Protein 6WVF (pdb70)

Secondary structure (DSSP, 8-state):
--GGGGSS-EEEEEEEEEEETTEEEEEEEEEEEETTTTEEEEEEEESSSS-SS-THHHHTT--GGG-B--GGGGGG-HHHHHTTT-EEEEEEEEETTS-EEEEEEEEEEETTEEEEEEEEEEES--TTSTTTTT-B-S--S----SHHHHHHHHHHHHHHHHHHHHHHTS--PPPHHHHHHHHHHHHHHHHHHHHHHS----HHHHHHHHHHHHHHHHHHHHHHHHHHHSPP-SSS--------SS--HHHHSTTTS---S-SSS---EETTEEHHHHHHHHHHHHHHHHHHHHHHHHHHSEEEEEEEEETTTTEEEEEEEEEEEBGGG-EEEEEEEEEEEESSSS------SEEEEEEEEEE--TT--SSEEEEEEEEEEEE---

Organism: Aequorea victoria (NCBI:txid6100)

Solvent-accessible surface area: 20155 Å² total

Foldseek 3Di:
DQVVLQADKFKAWEWEWEAAPNDTWIKIKTWMAHLCQQKTWIKIFIPVFDDQWAPVVCPVVRAQLSFNEDPLFPLARLQRQLPQQWKKKWKWKDKPPAKIKTKIWTFHDDPGYTYIYMYIYIDRGDCPDCTSVVQFDNWFFALQDLVVLVVQLVVLVVVLVVVLCCCVPVVQHDAALGLVLSVLSVLLNVLSVQCNPCVVPPNVVSLVSLLVSLVVQLVSLVVLCCLQPDDHPVPPDGDAYDDDPVCPVCVVPVSRRPNPDHGNDQDDDPPNGGPSVVSSVVSVVSNVVSVVVVVVVVQSRKWKWKKAFDVVQLWIKTWTWGWTHGHPRDTMIITMIMTMHRRDDRHGRGHHTWIKTKGKGWDDDPPDPGDMIIIMMRIYIGDDSD

InterPro domains:
  IPR000786 Green fluorescent protein, GFP [PR01229] (3-27)
  IPR000786 Green fluorescent protein, GFP [PR01229] (28-48)
  IPR000786 Green fluorescent protein, GFP [PR01229] (49-69)
  IPR000786 Green fluorescent protein, GFP [PR01229] (70-85)
  IPR000786 Green fluorescent protein, GFP [PR01229] (86-108)
  IPR000786 Green fluorescent protein, GFP [PR01229] (109-129)
  IPR000786 Green fluorescent protein, GFP [PR01229] (130-149)
  IPR000786 Green fluorescent protein, GFP [PR01229] (150-171)
  IPR000786 Green fluorescent protein, GFP [PR01229] (173-192)
  IPR000786 Green fluorescent protein, GFP [PR01229] (193-211)
  IPR000786 Green fluorescent protein, GFP [PR01229] (214-237)
  IPR009017 Green fluorescent protein [G3DSA:2.40.155.10] (1-145)
  IPR009017 Green fluorescent protein [G3DSA:2.40.155.10] (146-238)
  IPR009017 Green fluorescent protein [SSF54511] (2-228)
  IPR011584 Green fluorescent protein-related [PF01353] (14-227)

Structure (mmCIF, N/CA/C/O backbone):
data_6WVF
#
_entry.id   6WVF
#
_cell.length_a   53.381
_cell.length_b   53.381
_cell.length_c   280.740
_cell.angle_alpha   90.000
_cell.angle_beta   90.000
_cell.angle_gamma   120.000
#
_symmetry.space_group_name_H-M   'P 32 2 1'
#
loop_
_entity.id
_entity.type
_entity.pdbx_description
1 polymer 'Green fluorescent protein,Disulfide bond formation protein B,Green fluorescent protein'
2 non-polymer UBIQUINONE-1
3 water water
#
loop_
_atom_site.group_PDB
_atom_site.id
_atom_site.type_symbol
_atom_site.label_atom_id
_atom_site.label_alt_id
_atom_site.label_comp_id
_atom_site.label_asym_id
_atom_site.label_entity_id
_atom_site.label_seq_id
_atom_site.pdbx_PDB_ins_code
_atom_site.Cartn_x
_atom_site.Cartn_y
_atom_site.Cartn_z
_atom_site.occupancy
_atom_site.B_iso_or_equiv
_atom_site.auth_seq_id
_atom_site.auth_comp_id
_atom_site.auth_asym_id
_atom_site.auth_atom_id
_atom_site.pdbx_PDB_model_num
ATOM 1 N N . LYS A 1 3 ? -53.209 0.772 -37.978 1.00 143.35 3 LYS A N 1
ATOM 2 C CA . LYS A 1 3 ? -52.778 -0.493 -37.394 1.00 145.68 3 LYS A CA 1
ATOM 3 C C . LYS A 1 3 ? -51.264 -0.655 -37.485 1.00 130.93 3 LYS A C 1
ATOM 4 O O . LYS A 1 3 ? -50.754 -1.770 -37.591 1.00 124.66 3 LYS A O 1
ATOM 10 N N . GLY A 1 4 ? -50.548 0.469 -37.439 1.00 122.73 4 GLY A N 1
ATOM 11 C CA . GLY A 1 4 ? -49.101 0.444 -37.520 1.00 113.93 4 GLY A CA 1
ATOM 12 C C . GLY A 1 4 ? -48.384 0.171 -36.217 1.00 110.86 4 GLY A C 1
ATOM 13 O O . GLY A 1 4 ? -47.170 -0.056 -36.234 1.00 112.06 4 GLY A O 1
ATOM 14 N N . GLU A 1 5 ? -49.101 0.186 -35.090 1.00 110.70 5 GLU A N 1
ATOM 15 C CA . GLU A 1 5 ? -48.458 -0.058 -33.802 1.00 121.53 5 GLU A CA 1
ATOM 16 C C . GLU A 1 5 ? -47.968 -1.494 -33.676 1.00 121.11 5 GLU A C 1
ATOM 17 O O . GLU A 1 5 ? -46.979 -1.750 -32.979 1.00 113.20 5 GLU A O 1
ATOM 23 N N . GLU A 1 6 ? -48.639 -2.441 -34.336 1.00 120.23 6 GLU A N 1
ATOM 24 C CA . GLU A 1 6 ? -48.219 -3.835 -34.271 1.00 132.86 6 GLU A CA 1
ATOM 25 C C . GLU A 1 6 ? -46.878 -4.063 -34.957 1.00 131.60 6 GLU A C 1
ATOM 26 O O . GLU A 1 6 ? -46.208 -5.060 -34.667 1.00 135.97 6 GLU A O 1
ATOM 32 N N . LEU A 1 7 ? -46.469 -3.161 -35.853 1.00 129.92 7 LEU A N 1
ATOM 33 C CA . LEU A 1 7 ? -45.174 -3.304 -36.511 1.00 126.42 7 LEU A CA 1
ATOM 34 C C . LEU A 1 7 ? -44.020 -3.002 -35.563 1.00 122.06 7 LEU A C 1
ATOM 35 O O . LEU A 1 7 ? -42.914 -3.520 -35.753 1.00 133.81 7 LEU A O 1
ATOM 40 N N . PHE A 1 8 ? -44.252 -2.177 -34.545 1.00 114.73 8 PHE A N 1
ATOM 41 C CA . PHE A 1 8 ? -43.201 -1.756 -33.630 1.00 107.22 8 PHE A CA 1
ATOM 42 C C . PHE A 1 8 ? -43.1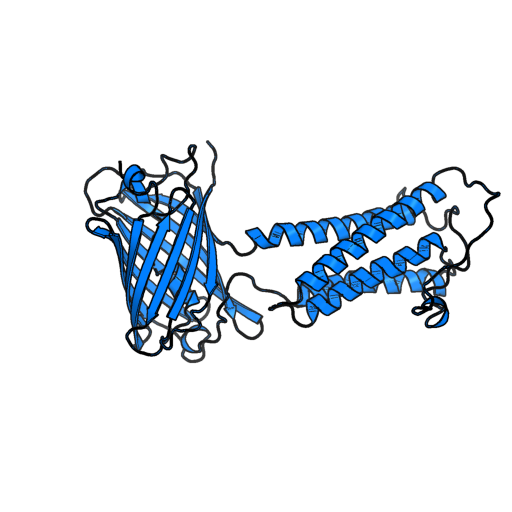23 -2.614 -32.374 1.00 110.34 8 PHE A C 1
ATOM 43 O O . PHE A 1 8 ? -42.336 -2.302 -31.474 1.00 110.40 8 PHE A O 1
ATOM 51 N N . THR A 1 9 ? -43.914 -3.680 -32.291 1.00 119.23 9 THR A N 1
ATOM 52 C CA . THR A 1 9 ? -43.797 -4.615 -31.180 1.00 117.84 9 THR A CA 1
ATOM 53 C C . THR A 1 9 ? -42.538 -5.454 -31.358 1.00 124.57 9 THR A C 1
ATOM 54 O O . THR A 1 9 ? -42.411 -6.197 -32.337 1.00 119.72 9 THR A O 1
ATOM 58 N N . GLY A 1 10 ? -41.609 -5.335 -30.416 1.00 124.74 10 GLY A N 1
ATOM 59 C CA . GLY A 1 10 ? -40.328 -5.999 -30.544 1.00 130.29 10 GLY A CA 1
ATOM 60 C C . GLY A 1 10 ? -39.249 -5.050 -31.017 1.00 124.72 10 GLY A C 1
ATOM 61 O O . GLY A 1 10 ? -39.259 -3.868 -30.662 1.00 125.58 10 GLY A O 1
ATOM 62 N N . VAL A 1 11 ? -38.318 -5.547 -31.827 1.00 124.14 11 VAL A N 1
ATOM 63 C CA . VAL A 1 11 ? -37.192 -4.760 -32.316 1.00 116.19 11 VAL A CA 1
ATOM 64 C C . VAL A 1 11 ? -37.205 -4.792 -33.838 1.00 127.09 11 VAL A C 1
ATOM 65 O O . VAL A 1 11 ? -37.342 -5.864 -34.439 1.00 137.32 11 VAL A O 1
ATOM 69 N N . VAL A 1 12 ? -37.062 -3.622 -34.455 1.00 124.15 12 VAL A N 1
ATOM 70 C CA . VAL A 1 12 ? -37.036 -3.509 -35.913 1.00 116.22 12 VAL A CA 1
ATOM 71 C C . VAL A 1 12 ? -35.792 -2.734 -36.336 1.00 107.87 12 VAL A C 1
ATOM 72 O O . VAL A 1 12 ? -35.351 -1.827 -35.614 1.00 98.35 12 VAL A O 1
ATOM 76 N N . PRO A 1 13 ? -35.190 -3.058 -37.478 1.00 108.01 13 PRO A N 1
ATOM 77 C CA . PRO A 1 13 ? -33.973 -2.355 -37.900 1.00 107.37 13 PRO A CA 1
ATOM 78 C C . PRO A 1 13 ? -34.264 -0.927 -38.336 1.00 99.46 13 PRO A C 1
ATOM 79 O O . PRO A 1 13 ? -35.391 -0.561 -38.679 1.00 98.45 13 PRO A O 1
ATOM 83 N N . ILE A 1 14 ? -33.209 -0.113 -38.321 1.00 104.16 14 ILE A N 1
ATOM 84 C CA . ILE A 1 14 ? -33.286 1.299 -38.674 1.00 96.26 14 ILE A CA 1
ATOM 85 C C . ILE A 1 14 ? -32.169 1.620 -39.657 1.00 95.50 14 ILE A C 1
ATOM 86 O O . ILE A 1 14 ? -31.054 1.099 -39.537 1.00 87.82 14 ILE A O 1
ATOM 91 N N . LEU A 1 15 ? -32.471 2.476 -40.632 1.00 88.08 15 LEU A N 1
ATOM 92 C CA . LEU A 1 15 ? -31.488 2.968 -41.590 1.00 86.95 15 LEU A CA 1
ATOM 93 C C . LEU A 1 15 ? -31.720 4.456 -41.795 1.00 80.98 15 LEU A C 1
ATOM 94 O O . LEU A 1 15 ? -32.837 4.871 -42.119 1.00 84.82 15 LEU A O 1
ATOM 99 N N . VAL A 1 16 ? -30.674 5.257 -41.602 1.00 75.60 16 VAL A N 1
ATOM 100 C CA . VAL A 1 16 ? -30.772 6.711 -41.689 1.00 82.25 16 VAL A CA 1
ATOM 101 C C . VAL A 1 16 ? -29.706 7.216 -42.650 1.00 88.53 16 VAL A C 1
ATOM 102 O O . VAL A 1 16 ? -28.514 6.948 -42.457 1.00 88.67 16 VAL A O 1
ATOM 106 N N . GLU A 1 17 ? -30.133 7.947 -43.677 1.00 94.57 17 GLU A N 1
ATOM 107 C CA . GLU A 1 17 ? -29.235 8.611 -44.611 1.00 97.25 17 GLU A CA 1
ATOM 108 C C . GLU A 1 17 ? -29.524 10.105 -44.597 1.00 86.28 17 GLU A C 1
ATOM 109 O O . GLU A 1 17 ? -30.687 10.521 -44.563 1.00 84.23 17 GLU A O 1
ATOM 115 N N . LEU A 1 18 ? -28.465 10.911 -44.623 1.00 81.82 18 LEU A N 1
ATOM 116 C CA . LEU A 1 18 ? -28.596 12.360 -44.520 1.00 70.98 18 LEU A CA 1
ATOM 117 C C . LEU A 1 18 ? -27.627 13.026 -45.483 1.00 71.04 18 LEU A C 1
ATOM 118 O O . LEU A 1 18 ? -26.419 12.777 -45.420 1.00 71.98 18 LEU A O 1
ATOM 123 N N . ASP A 1 19 ? -28.156 13.869 -46.366 1.00 64.73 19 ASP A N 1
ATOM 124 C CA . ASP A 1 19 ? -27.356 14.725 -47.233 1.00 85.67 19 ASP A CA 1
ATOM 125 C C . ASP A 1 19 ? -27.537 16.164 -46.772 1.00 73.23 19 ASP A C 1
ATOM 126 O O . ASP A 1 19 ? -28.667 16.661 -46.710 1.00 74.64 19 ASP A O 1
ATOM 131 N N . GLY A 1 20 ? -26.428 16.830 -46.445 1.00 77.17 20 GLY A N 1
ATOM 132 C CA . GLY A 1 20 ? -26.487 18.155 -45.875 1.00 74.37 20 GLY A CA 1
ATOM 133 C C . GLY A 1 20 ? -25.553 19.118 -46.582 1.00 84.20 20 GLY A C 1
ATOM 134 O O . GLY A 1 20 ? -24.559 18.727 -47.194 1.00 88.21 20 GLY A O 1
ATOM 135 N N . ASP A 1 21 ? -25.901 20.400 -46.484 1.00 78.80 21 ASP A N 1
ATOM 136 C CA . ASP A 1 21 ? -25.096 21.474 -47.060 1.00 92.92 21 ASP A CA 1
ATOM 137 C C . ASP A 1 21 ? -25.196 22.677 -46.133 1.00 92.10 21 ASP A C 1
ATOM 138 O O . ASP A 1 21 ? -26.257 23.300 -46.037 1.00 98.50 21 ASP A O 1
ATOM 143 N N . VAL A 1 22 ? -24.098 23.002 -45.455 1.00 91.71 22 VAL A N 1
ATOM 144 C CA . VAL A 1 22 ? -24.052 24.099 -44.494 1.00 88.57 22 VAL A CA 1
ATOM 145 C C . VAL A 1 22 ? -23.045 25.120 -45.003 1.00 92.02 22 VAL A C 1
ATOM 146 O O . VAL A 1 22 ? -21.829 24.903 -44.906 1.00 95.80 22 VAL A O 1
ATOM 150 N N . ASN A 1 23 ? -23.550 26.238 -45.529 1.00 90.59 23 ASN A N 1
ATOM 151 C CA . ASN A 1 23 ? -22.712 27.318 -46.052 1.00 104.85 23 ASN A CA 1
ATOM 152 C C . ASN A 1 23 ? -21.743 26.798 -47.111 1.00 111.41 23 ASN A C 1
ATOM 153 O O . ASN A 1 23 ? -20.570 27.176 -47.155 1.00 120.98 23 ASN A O 1
ATOM 158 N N . GLY A 1 24 ? -22.243 25.913 -47.974 1.00 106.60 24 GLY A N 1
ATOM 159 C CA . GLY A 1 24 ? -21.459 25.316 -49.027 1.00 108.97 24 GLY A CA 1
ATOM 160 C C . GLY A 1 24 ? -20.739 24.042 -48.632 1.00 102.45 24 GLY A C 1
ATOM 161 O O . GLY A 1 24 ? -20.418 23.226 -49.502 1.00 111.51 24 GLY A O 1
ATOM 162 N N . HIS A 1 25 ? -20.475 23.856 -47.343 1.00 95.40 25 HIS A N 1
ATOM 163 C CA . HIS A 1 25 ? -19.806 22.651 -46.865 1.00 97.26 25 HIS A CA 1
ATOM 164 C C . HIS A 1 25 ? -20.789 21.486 -46.903 1.00 92.26 25 HIS A C 1
ATOM 165 O O . HIS A 1 25 ? -21.744 21.442 -46.121 1.00 87.90 25 HIS A O 1
ATOM 172 N N . LYS A 1 26 ? -20.560 20.544 -47.811 1.00 95.50 26 LYS A N 1
ATOM 173 C CA . LYS A 1 26 ? -21.439 19.400 -47.992 1.00 92.38 26 LYS A CA 1
ATOM 174 C C . LYS A 1 26 ? -20.919 18.202 -47.209 1.00 94.53 26 LYS A C 1
ATOM 175 O O . LYS A 1 26 ? -19.716 18.064 -46.973 1.00 98.72 26 LYS A O 1
ATOM 181 N N . PHE A 1 27 ? -21.843 17.335 -46.805 1.00 87.95 27 PHE A N 1
ATOM 182 C CA . PHE A 1 27 ? -21.492 16.141 -46.050 1.00 86.78 27 PHE A CA 1
ATOM 183 C C . PHE A 1 27 ? -22.599 15.112 -46.221 1.00 82.69 27 PHE A C 1
ATOM 184 O O . PHE A 1 27 ? -23.697 15.419 -46.692 1.00 71.85 27 PHE A O 1
ATOM 192 N N . SER A 1 28 ? -22.291 13.878 -45.830 1.00 85.88 28 SER A N 1
ATOM 193 C CA . SER A 1 28 ? -23.244 12.780 -45.877 1.00 84.53 28 SER A CA 1
ATOM 194 C C . SER A 1 28 ? -23.036 11.891 -44.662 1.00 82.09 28 SER A C 1
ATOM 195 O O . SER A 1 28 ? -21.898 11.586 -44.294 1.00 82.73 28 SER A O 1
ATOM 198 N N . VAL A 1 29 ? -24.140 11.481 -44.041 1.00 85.54 29 VAL A N 1
ATOM 199 C CA . VAL A 1 29 ? -24.114 10.640 -42.851 1.00 79.09 29 VAL A CA 1
ATOM 200 C C . VAL A 1 29 ? -24.982 9.416 -43.106 1.00 79.77 29 VAL A C 1
ATOM 201 O O . VAL A 1 29 ? -26.097 9.536 -43.627 1.00 76.61 29 VAL A O 1
ATOM 205 N N . ARG A 1 30 ? -24.471 8.243 -42.739 1.00 84.23 30 ARG A N 1
ATOM 206 C CA . ARG A 1 30 ? -25.166 6.974 -42.914 1.00 92.77 30 ARG A CA 1
ATOM 207 C C . ARG A 1 30 ? -25.324 6.322 -41.549 1.00 91.65 30 ARG A C 1
ATOM 208 O O . ARG A 1 30 ? -24.330 6.082 -40.855 1.00 94.62 30 ARG A O 1
ATOM 216 N N . GLY A 1 31 ? -26.566 6.042 -41.163 1.00 90.28 31 GLY A N 1
ATOM 217 C CA . GLY A 1 31 ? -26.873 5.498 -39.852 1.00 97.43 31 GLY A CA 1
ATOM 218 C C . GLY A 1 31 ? -27.413 4.084 -39.939 1.00 94.67 31 GLY A C 1
ATOM 219 O O . GLY A 1 31 ? -28.117 3.732 -40.887 1.00 101.28 31 GLY A O 1
ATOM 220 N N . GLU A 1 32 ? -27.077 3.273 -38.939 1.00 89.61 32 GLU A N 1
ATOM 221 C CA . GLU A 1 32 ? -27.524 1.889 -38.887 1.00 93.85 32 GLU A CA 1
ATOM 222 C C . GLU A 1 32 ? -27.716 1.482 -37.434 1.00 93.69 32 GLU A C 1
ATOM 223 O O . GLU A 1 32 ? -26.922 1.857 -36.568 1.00 93.97 32 GLU A O 1
ATOM 229 N N . GLY A 1 33 ? -28.770 0.715 -37.178 1.00 97.77 33 GLY A N 1
ATOM 230 C CA . GLY A 1 33 ? -29.049 0.257 -35.834 1.00 84.23 33 GLY A CA 1
ATOM 231 C C . GLY A 1 33 ? -30.441 -0.336 -35.748 1.00 95.00 33 GLY A C 1
ATOM 232 O O . GLY A 1 33 ? -31.077 -0.624 -36.764 1.00 106.07 33 GLY A O 1
ATOM 233 N N . GLU A 1 34 ? -30.902 -0.506 -34.511 1.00 86.11 34 GLU A N 1
ATOM 234 C CA . GLU A 1 34 ? -32.200 -1.101 -34.233 1.00 100.98 34 GLU A CA 1
ATOM 235 C C . GLU A 1 34 ? -32.973 -0.232 -33.250 1.00 101.51 34 GLU A C 1
ATOM 236 O O . GLU A 1 34 ? -32.396 0.552 -32.493 1.00 110.97 34 GLU A O 1
ATOM 242 N N . GLY A 1 35 ? -34.291 -0.390 -33.265 1.00 101.77 35 GLY A N 1
ATOM 243 C CA . GLY A 1 35 ? -35.157 0.371 -32.387 1.00 101.01 35 GLY A CA 1
ATOM 244 C C . GLY A 1 35 ? -36.197 -0.512 -31.730 1.00 105.54 35 GLY A C 1
ATOM 245 O O . GLY A 1 35 ? -36.601 -1.543 -32.268 1.00 109.80 35 GLY A O 1
ATOM 246 N N . ASP A 1 36 ? -36.632 -0.084 -30.545 1.00 112.92 36 ASP A N 1
ATOM 247 C CA . ASP A 1 36 ? -37.617 -0.822 -29.752 1.00 114.06 36 ASP A CA 1
ATOM 248 C C . ASP A 1 36 ? -38.617 0.187 -29.195 1.00 102.92 36 ASP A C 1
ATOM 249 O O . ASP A 1 36 ? -38.336 0.864 -28.202 1.00 97.62 36 ASP A O 1
ATOM 254 N N . ALA A 1 37 ? -39.786 0.276 -29.830 1.00 100.26 37 ALA A N 1
ATOM 255 C CA . ALA A 1 37 ? -40.793 1.237 -29.396 1.00 101.59 37 ALA A CA 1
ATOM 256 C C . ALA A 1 37 ? -41.516 0.782 -28.135 1.00 109.99 37 ALA A C 1
ATOM 257 O O . ALA A 1 37 ? -42.007 1.622 -27.372 1.00 116.85 37 ALA A O 1
ATOM 259 N N . THR A 1 38 ? -41.592 -0.531 -27.901 1.00 107.43 38 THR A N 1
ATOM 260 C CA . THR A 1 38 ? -42.224 -1.031 -26.685 1.00 116.39 38 THR A CA 1
ATOM 261 C C . THR A 1 38 ? -41.441 -0.627 -25.442 1.00 122.09 38 THR A C 1
ATOM 262 O O . THR A 1 38 ? -42.039 -0.350 -24.395 1.00 121.66 38 THR A O 1
ATOM 266 N N . ASN A 1 39 ? -40.113 -0.578 -25.534 1.00 117.04 39 ASN A N 1
ATOM 267 C CA . ASN A 1 39 ? -39.279 -0.147 -24.422 1.00 117.74 39 ASN A CA 1
ATOM 268 C C . ASN A 1 39 ? -38.824 1.301 -24.544 1.00 109.97 39 ASN A C 1
ATOM 269 O O . ASN A 1 39 ? -38.233 1.829 -23.597 1.00 109.98 39 ASN A O 1
ATOM 274 N N . GLY A 1 40 ? -39.079 1.948 -25.679 1.00 107.19 40 GLY A N 1
ATOM 275 C CA . GLY A 1 40 ? -38.729 3.344 -25.846 1.00 104.29 40 GLY A CA 1
ATOM 276 C C . GLY A 1 40 ? -37.263 3.624 -26.075 1.00 106.51 40 GLY A C 1
ATOM 277 O O . GLY A 1 40 ? -36.806 4.735 -25.786 1.00 104.21 40 GLY A O 1
ATOM 278 N N . LYS A 1 41 ? -36.507 2.657 -26.589 1.00 114.22 41 LYS A N 1
ATOM 279 C CA . LYS A 1 41 ? -35.084 2.825 -26.831 1.00 104.71 41 LYS A CA 1
ATOM 280 C C . LYS A 1 41 ? -34.756 2.542 -28.290 1.00 98.25 41 LYS A C 1
ATOM 281 O O . LYS A 1 41 ? -35.538 1.927 -29.020 1.00 95.45 41 LYS A O 1
ATOM 287 N N . LEU A 1 42 ? -33.575 3.001 -28.703 1.00 101.75 42 LEU A N 1
ATOM 288 C CA . LEU A 1 42 ? -33.064 2.731 -30.042 1.00 101.89 42 LEU A CA 1
ATOM 289 C C . LEU A 1 42 ? -31.568 3.007 -30.059 1.00 98.21 42 LEU A C 1
ATOM 290 O O . LEU A 1 42 ? -31.125 4.062 -29.596 1.00 87.32 42 LEU A O 1
ATOM 295 N N . THR A 1 43 ? -30.799 2.056 -30.583 1.00 99.84 43 THR A N 1
ATOM 296 C CA . THR A 1 43 ? -29.355 2.183 -30.719 1.00 104.99 43 THR A CA 1
ATOM 297 C C . THR A 1 43 ? -29.000 2.389 -32.185 1.00 108.79 43 THR A C 1
ATOM 298 O O . THR A 1 43 ? -29.535 1.705 -33.064 1.00 121.84 43 THR A O 1
ATOM 302 N N . LEU A 1 44 ? -28.100 3.335 -32.446 1.00 103.50 44 LEU A N 1
ATOM 303 C CA . LEU A 1 44 ? -27.704 3.659 -33.807 1.00 90.66 44 LEU A CA 1
ATOM 304 C C . LEU A 1 44 ? -26.230 4.034 -33.827 1.00 82.77 44 LEU A C 1
ATOM 305 O O . LEU A 1 44 ? -25.690 4.544 -32.842 1.00 74.14 44 LEU A O 1
ATOM 310 N N . LYS A 1 45 ? -25.585 3.776 -34.963 1.00 86.10 45 LYS A N 1
ATOM 311 C CA . LYS A 1 45 ? -24.188 4.147 -35.185 1.00 84.80 45 LYS A CA 1
ATOM 312 C C . LYS A 1 45 ? -24.113 4.915 -36.500 1.00 80.35 45 LYS A C 1
ATOM 313 O O . LYS A 1 45 ? -24.180 4.320 -37.580 1.00 75.42 45 LYS A O 1
ATOM 319 N N . PHE A 1 46 ? -23.977 6.234 -36.405 1.00 73.50 46 PHE A N 1
ATOM 320 C CA . PHE A 1 46 ? -23.874 7.089 -37.578 1.00 73.27 46 PHE A CA 1
ATOM 321 C C . PHE A 1 46 ? -22.412 7.282 -37.951 1.00 78.99 46 PHE A C 1
ATOM 322 O O . PHE A 1 46 ? -21.555 7.453 -37.082 1.00 77.47 46 PHE A O 1
ATOM 330 N N . ILE A 1 47 ? -22.133 7.246 -39.252 1.00 80.72 47 ILE A N 1
ATOM 331 C CA . ILE A 1 47 ? -20.777 7.349 -39.776 1.00 79.64 47 ILE A CA 1
ATOM 332 C C . ILE A 1 47 ? -20.776 8.365 -40.907 1.00 77.05 47 ILE A C 1
ATOM 333 O O . ILE A 1 47 ? -21.589 8.270 -41.833 1.00 87.54 47 ILE A O 1
ATOM 338 N N . CYS A 1 48 ? -19.871 9.337 -40.830 1.00 72.28 48 CYS A N 1
ATOM 339 C CA . CYS A 1 48 ? -19.717 10.310 -41.901 1.00 78.54 48 CYS A CA 1
ATOM 340 C C . CYS A 1 48 ? -18.982 9.670 -43.071 1.00 82.93 48 CYS A C 1
ATOM 341 O O . CYS A 1 48 ? -17.892 9.115 -42.902 1.00 86.59 48 CYS A O 1
ATOM 344 N N . THR A 1 49 ? -19.583 9.745 -44.258 1.00 86.29 49 THR A N 1
ATOM 345 C CA . THR A 1 49 ? -19.028 9.121 -45.451 1.00 86.71 49 THR A CA 1
ATOM 346 C C . THR A 1 49 ? -18.245 10.086 -46.330 1.00 81.58 49 THR A C 1
ATOM 347 O O . THR A 1 49 ? -17.601 9.641 -47.286 1.00 85.05 49 THR A O 1
ATOM 351 N N . THR A 1 50 ? -18.281 11.386 -46.037 1.00 77.09 50 THR A N 1
ATOM 352 C CA . THR A 1 50 ? -17.563 12.385 -46.816 1.00 89.00 50 THR A CA 1
ATOM 353 C C . THR A 1 50 ? -16.277 12.842 -46.136 1.00 92.74 50 THR A C 1
ATOM 354 O O . THR A 1 50 ? -15.726 13.887 -46.500 1.00 90.13 50 THR A O 1
ATOM 358 N N . GLY A 1 51 ? -15.788 12.084 -45.159 1.00 99.47 51 GLY A N 1
ATOM 359 C CA . GLY A 1 51 ? -14.574 12.450 -44.458 1.00 103.78 51 GLY A CA 1
ATOM 360 C C . GLY A 1 51 ? -14.837 13.035 -43.087 1.00 95.93 51 GLY A C 1
ATOM 361 O O . GLY A 1 51 ? -15.305 12.335 -42.185 1.00 81.03 51 GLY A O 1
ATOM 362 N N . LYS A 1 52 ? -14.540 14.321 -42.920 1.00 98.54 52 LYS A N 1
ATOM 363 C CA . LYS A 1 52 ? -14.721 15.014 -41.652 1.00 93.71 52 LYS A CA 1
ATOM 364 C C . LYS A 1 52 ? -16.029 15.794 -41.677 1.00 90.10 52 LYS A C 1
ATOM 365 O O . LYS A 1 52 ? -16.318 16.500 -42.648 1.00 94.53 52 LYS A O 1
ATOM 371 N N . LEU A 1 53 ? -16.810 15.663 -40.614 1.00 91.05 53 LEU A N 1
ATOM 372 C CA . LEU A 1 53 ? -18.085 16.364 -40.535 1.00 88.97 53 LEU A CA 1
ATOM 373 C C . LEU A 1 53 ? -17.842 17.846 -40.270 1.00 86.79 53 LEU A C 1
ATOM 374 O O . LEU A 1 53 ? -17.103 18.192 -39.340 1.00 95.94 53 LEU A O 1
ATOM 379 N N . PRO A 1 54 ? -18.440 18.748 -41.052 1.00 86.18 54 PRO A N 1
ATOM 380 C CA . PRO A 1 54 ? -18.214 20.184 -40.847 1.00 97.63 54 PRO A CA 1
ATOM 381 C C . PRO A 1 54 ? -19.025 20.785 -39.711 1.00 89.60 54 PRO A C 1
ATOM 382 O O . PRO A 1 54 ? -18.854 21.973 -39.414 1.00 91.75 54 PRO A O 1
ATOM 386 N N . VAL A 1 55 ? -19.898 20.008 -39.079 1.00 74.12 55 VAL A N 1
ATOM 387 C CA . VAL A 1 55 ? -20.726 20.498 -37.979 1.00 80.22 55 VAL A CA 1
ATOM 388 C C . VAL A 1 55 ? -20.571 19.542 -36.804 1.00 96.98 55 VAL A C 1
ATOM 389 O O . VAL A 1 55 ? -20.196 18.372 -36.983 1.00 106.33 55 VAL A O 1
ATOM 393 N N . PRO A 1 56 ? -20.831 20.012 -35.584 1.00 85.02 56 PRO A N 1
ATOM 394 C CA . PRO A 1 56 ? -20.752 19.114 -34.427 1.00 86.43 56 PRO A CA 1
ATOM 395 C C . PRO A 1 56 ? -21.836 18.050 -34.485 1.00 74.92 56 PRO A C 1
ATOM 396 O O . PRO A 1 56 ? -22.965 18.308 -34.908 1.00 73.38 56 PRO A O 1
ATOM 400 N N . TRP A 1 57 ? -21.475 16.841 -34.058 1.00 77.11 57 TRP A N 1
ATOM 401 C CA . TRP A 1 57 ? -22.440 15.746 -34.038 1.00 74.34 57 TRP A CA 1
ATOM 402 C C . TRP A 1 57 ? -23.689 16.038 -33.210 1.00 74.65 57 TRP A C 1
ATOM 403 O O . TRP A 1 57 ? -24.783 15.643 -33.649 1.00 75.19 57 TRP A O 1
ATOM 414 N N . PRO A 1 58 ? -23.621 16.686 -32.039 1.00 85.39 58 PRO A N 1
ATOM 415 C CA . PRO A 1 58 ? -24.867 16.961 -31.303 1.00 81.56 58 PRO A CA 1
ATOM 416 C C . PRO A 1 58 ? -25.873 17.794 -32.080 1.00 74.94 58 PRO A C 1
ATOM 417 O O . PRO A 1 58 ? -27.078 17.692 -31.817 1.00 78.54 58 PRO A O 1
ATOM 421 N N . THR A 1 59 ? -25.421 18.611 -33.033 1.00 68.85 59 THR A N 1
ATOM 422 C CA . THR A 1 59 ? -26.345 19.441 -33.798 1.00 73.25 59 THR A CA 1
ATOM 423 C C . THR A 1 59 ? -27.189 18.633 -34.776 1.00 72.89 59 THR A C 1
ATOM 424 O O . THR A 1 59 ? -28.227 19.123 -35.231 1.00 74.56 59 THR A O 1
ATOM 428 N N . LEU A 1 60 ? -26.773 17.413 -35.108 1.00 66.82 60 LEU A N 1
ATOM 429 C CA . LEU A 1 60 ? -27.504 16.572 -36.045 1.00 71.16 60 LEU A CA 1
ATOM 430 C C . LEU A 1 60 ? -28.351 15.512 -35.355 1.00 81.00 60 LEU A C 1
ATOM 431 O O . LEU A 1 60 ? -29.052 14.761 -36.039 1.00 81.49 60 LEU A O 1
ATOM 436 N N . VAL A 1 61 ? -28.307 15.437 -34.023 1.00 82.07 61 VAL A N 1
ATOM 437 C CA . VAL A 1 61 ? -29.019 14.380 -33.310 1.00 78.09 61 VAL A CA 1
ATOM 438 C C . VAL A 1 61 ? -30.524 14.531 -33.487 1.00 78.46 61 VAL A C 1
ATOM 439 O O . VAL A 1 61 ? -31.232 13.558 -33.773 1.00 68.66 61 VAL A O 1
ATOM 443 N N . THR A 1 62 ? -31.036 15.753 -33.322 1.00 79.35 62 THR A N 1
ATOM 444 C CA . THR A 1 62 ? -32.471 15.974 -33.466 1.00 71.50 62 THR A CA 1
ATOM 445 C C . THR A 1 62 ? -32.944 15.686 -34.884 1.00 83.90 62 THR A C 1
ATOM 446 O O . THR A 1 62 ? -34.107 15.320 -35.087 1.00 98.92 62 THR A O 1
ATOM 450 N N . THR A 1 63 ? -32.061 15.837 -35.872 1.00 88.79 63 THR A N 1
ATOM 451 C CA . THR A 1 63 ? -32.446 15.603 -37.259 1.00 79.28 63 THR A CA 1
ATOM 452 C C . THR A 1 63 ? -32.356 14.124 -37.619 1.00 73.10 63 THR A C 1
ATOM 453 O O . THR A 1 63 ? -33.278 13.570 -38.228 1.00 72.33 63 THR A O 1
ATOM 457 N N . LEU A 1 64 ? -31.259 13.472 -37.248 1.00 69.29 64 LEU A N 1
ATOM 458 C CA . LEU A 1 64 ? -31.074 12.051 -37.528 1.00 74.68 64 LEU A CA 1
ATOM 459 C C . LEU A 1 64 ? -32.122 11.199 -36.819 1.00 81.03 64 LEU A C 1
ATOM 460 O O . LEU A 1 64 ? -32.555 10.171 -37.341 1.00 76.68 64 LEU A O 1
ATOM 487 N N . VAL A 1 66 ? -36.646 9.921 -36.041 1.00 84.25 68 VAL A N 1
ATOM 488 C CA . VAL A 1 66 ? -37.487 8.731 -36.048 1.00 79.13 68 VAL A CA 1
ATOM 489 C C . VAL A 1 66 ? -38.285 8.632 -34.749 1.00 81.64 68 VAL A C 1
ATOM 490 O O . VAL A 1 66 ? -38.063 7.742 -33.929 1.00 78.34 68 VAL A O 1
ATOM 494 N N . GLN A 1 67 ? -39.228 9.554 -34.574 1.00 87.10 69 GLN A N 1
ATOM 495 C CA . GLN A 1 67 ? -40.054 9.607 -33.375 1.00 79.83 69 GLN A CA 1
ATOM 496 C C . GLN A 1 67 ? -41.135 8.535 -33.345 1.00 76.23 69 GLN A C 1
ATOM 497 O O . GLN A 1 67 ? -41.981 8.555 -32.444 1.00 65.82 69 GLN A O 1
ATOM 503 N N . CYS A 1 68 ? -41.133 7.606 -34.301 1.00 75.38 70 CYS A N 1
ATOM 504 C CA . CYS A 1 68 ? -42.059 6.484 -34.262 1.00 76.98 70 CYS A CA 1
ATOM 505 C C . CYS A 1 68 ? -41.635 5.405 -33.276 1.00 79.05 70 CYS A C 1
ATOM 506 O O . CYS A 1 68 ? -42.392 4.453 -33.062 1.00 88.93 70 CYS A O 1
ATOM 509 N N . PHE A 1 69 ? -40.454 5.530 -32.673 1.00 75.28 71 PHE A N 1
ATOM 510 C CA . PHE A 1 69 ? -39.984 4.600 -31.649 1.00 92.79 71 PHE A CA 1
ATOM 511 C C . PHE A 1 69 ? -40.234 5.138 -30.246 1.00 89.00 71 PHE A C 1
ATOM 512 O O . PHE A 1 69 ? -39.419 4.943 -29.339 1.00 82.56 71 PHE A O 1
ATOM 520 N N . SER A 1 70 ? -41.355 5.823 -30.048 1.00 89.26 72 SER A N 1
ATOM 521 C CA . SER A 1 70 ? -41.693 6.403 -28.758 1.00 79.31 72 SER A CA 1
ATOM 522 C C . SER A 1 70 ? -42.505 5.417 -27.931 1.00 86.51 72 SER A C 1
ATOM 523 O O . SER A 1 70 ? -43.305 4.642 -28.461 1.00 83.97 72 SER A O 1
ATOM 526 N N . ARG A 1 71 ? -42.293 5.456 -26.615 1.00 94.32 73 ARG A N 1
ATOM 527 C CA . ARG A 1 71 ? -42.992 4.568 -25.688 1.00 95.59 73 ARG A CA 1
ATOM 528 C C . ARG A 1 71 ? -44.256 5.274 -25.206 1.00 105.33 73 ARG A C 1
ATOM 529 O O . ARG A 1 71 ? -44.303 5.887 -24.137 1.00 115.91 73 ARG A O 1
ATOM 537 N N . TYR A 1 72 ? -45.298 5.182 -26.022 1.00 102.44 74 TYR A N 1
ATOM 538 C CA . TYR A 1 72 ? -46.594 5.734 -25.656 1.00 98.23 74 TYR A CA 1
ATOM 539 C C . TYR A 1 72 ? -47.295 4.792 -24.686 1.00 103.51 74 TYR A C 1
ATOM 540 O O . TYR A 1 72 ? -47.513 3.623 -25.026 1.00 105.64 74 TYR A O 1
ATOM 549 N N . PRO A 1 73 ? -47.650 5.242 -23.484 1.00 111.10 75 PRO A N 1
ATOM 550 C CA . PRO A 1 73 ? -48.366 4.370 -22.546 1.00 113.88 75 PRO A CA 1
ATOM 551 C C . PRO A 1 73 ? -49.725 3.960 -23.095 1.00 119.66 75 PRO A C 1
ATOM 552 O O . PRO A 1 73 ? -50.221 4.493 -24.090 1.00 122.01 75 PRO A O 1
ATOM 556 N N . ASP A 1 74 ? -50.334 2.983 -22.419 1.00 117.50 76 ASP A N 1
ATOM 557 C CA . ASP A 1 74 ? -51.622 2.464 -22.868 1.00 134.50 76 ASP A CA 1
ATOM 558 C C . ASP A 1 74 ? -52.713 3.524 -22.799 1.00 138.78 76 ASP A C 1
ATOM 559 O O . ASP A 1 74 ? -53.639 3.513 -23.618 1.00 145.51 76 ASP A O 1
ATOM 564 N N . HIS A 1 75 ? -52.622 4.445 -21.840 1.00 134.75 77 HIS A N 1
ATOM 565 C CA . HIS A 1 75 ? -53.577 5.539 -21.728 1.00 127.18 77 HIS A CA 1
ATOM 566 C C . HIS A 1 75 ? -53.307 6.661 -22.726 1.00 123.84 77 HIS A C 1
ATOM 567 O O . HIS A 1 75 ? -53.988 7.691 -22.678 1.00 134.37 77 HIS A O 1
ATOM 574 N N . MET A 1 76 ? -52.332 6.484 -23.625 1.00 115.90 78 MET A N 1
ATOM 575 C CA . MET A 1 76 ? -52.041 7.465 -24.665 1.00 110.60 78 MET A CA 1
ATOM 576 C C . MET A 1 76 ? -51.857 6.797 -26.023 1.00 107.87 78 MET A C 1
ATOM 577 O O . MET A 1 76 ? -51.154 7.328 -26.889 1.00 101.27 78 MET A O 1
ATOM 582 N N . LYS A 1 77 ? -52.482 5.634 -26.226 1.00 116.85 79 LYS A N 1
ATOM 583 C CA . LYS A 1 77 ? -52.297 4.904 -27.476 1.00 115.91 79 LYS A CA 1
ATOM 584 C C . LYS A 1 77 ? -52.952 5.616 -28.653 1.00 109.00 79 LYS A C 1
ATOM 585 O O . LYS A 1 77 ? -52.454 5.526 -29.781 1.00 103.86 79 LYS A O 1
ATOM 591 N N . ARG A 1 78 ? -54.058 6.324 -28.419 1.00 96.71 80 ARG A N 1
ATOM 592 C CA . ARG A 1 78 ? -54.755 7.040 -29.479 1.00 105.36 80 ARG A CA 1
ATOM 593 C C . ARG A 1 78 ? -54.124 8.388 -29.798 1.00 111.12 80 ARG A C 1
ATOM 594 O O . ARG A 1 78 ? -54.772 9.230 -30.433 1.00 119.94 80 ARG A O 1
ATOM 602 N N . HIS A 1 79 ? -52.881 8.615 -29.375 1.00 113.01 81 HIS A N 1
ATOM 603 C CA . HIS A 1 79 ? -52.182 9.865 -29.640 1.00 101.46 81 HIS A CA 1
ATOM 604 C C . HIS A 1 79 ? -50.849 9.647 -30.341 1.00 85.97 81 HIS A C 1
ATOM 605 O O . HIS A 1 79 ? -50.063 10.594 -30.465 1.00 87.96 81 HIS A O 1
ATOM 612 N N . ASP A 1 80 ? -50.571 8.430 -30.803 1.00 81.00 82 ASP A N 1
ATOM 613 C CA . ASP A 1 80 ? -49.324 8.138 -31.507 1.00 82.03 82 ASP A CA 1
ATOM 614 C C . ASP A 1 80 ? -49.565 8.349 -32.995 1.00 89.68 82 ASP A C 1
ATOM 615 O O . ASP A 1 80 ? -49.912 7.424 -33.732 1.00 90.99 82 ASP A O 1
ATOM 620 N N . PHE A 1 81 ? -49.384 9.595 -33.439 1.00 98.56 83 PHE A N 1
ATOM 621 C CA . PHE A 1 81 ? -49.516 9.909 -34.857 1.00 76.14 83 PHE A CA 1
ATOM 622 C C . PHE A 1 81 ? -48.448 9.211 -35.688 1.00 75.94 83 PHE A C 1
ATOM 623 O O . PHE A 1 81 ? -48.683 8.897 -36.860 1.00 82.69 83 PHE A O 1
ATOM 631 N N . PHE A 1 82 ? -47.278 8.957 -35.100 1.00 78.28 84 PHE A N 1
ATOM 632 C CA . PHE A 1 82 ? -46.170 8.392 -35.861 1.00 77.37 84 PHE A CA 1
ATOM 633 C C . PHE A 1 82 ? -46.459 6.955 -36.277 1.00 91.62 84 PHE A C 1
ATOM 634 O O . PHE A 1 82 ? -46.278 6.589 -37.444 1.00 94.68 84 PHE A O 1
ATOM 642 N N . LYS A 1 83 ? -46.914 6.124 -35.335 1.00 91.97 85 LYS A N 1
ATOM 643 C CA . LYS A 1 83 ? -47.180 4.727 -35.662 1.00 89.94 85 LYS A CA 1
ATOM 644 C C . LYS A 1 83 ? -48.407 4.578 -36.552 1.00 93.13 85 LYS A C 1
ATOM 645 O O . LYS A 1 83 ? -48.458 3.666 -37.385 1.00 94.95 85 LYS A O 1
ATOM 651 N N . SER A 1 84 ? -49.400 5.457 -36.393 1.00 94.07 86 SER A N 1
ATOM 652 C CA . SER A 1 84 ? -50.614 5.367 -37.197 1.00 99.65 86 SER A CA 1
ATOM 653 C C . SER A 1 84 ? -50.358 5.633 -38.674 1.00 113.26 86 SER A C 1
ATOM 654 O O . SER A 1 84 ? -51.122 5.153 -39.517 1.00 119.34 86 SER A O 1
ATOM 657 N N . ALA A 1 85 ? -49.302 6.375 -39.007 1.00 104.94 87 ALA A N 1
ATOM 658 C CA . ALA A 1 85 ? -48.983 6.645 -40.402 1.00 107.06 87 ALA A CA 1
ATOM 659 C C . ALA A 1 85 ? -48.229 5.501 -41.063 1.00 108.61 87 ALA A C 1
ATOM 660 O O . ALA A 1 85 ? -48.175 5.443 -42.297 1.00 123.50 87 ALA A O 1
ATOM 662 N N . MET A 1 86 ? -47.652 4.595 -40.277 1.00 108.17 88 MET A N 1
ATOM 663 C CA . MET A 1 86 ? -46.910 3.470 -40.819 1.00 101.58 88 MET A CA 1
ATOM 664 C C . MET A 1 86 ? -47.865 2.410 -41.358 1.00 99.76 88 MET A C 1
ATOM 665 O O . MET A 1 86 ? -49.018 2.327 -40.929 1.00 107.82 88 MET A O 1
ATOM 670 N N . PRO A 1 87 ? -47.411 1.575 -42.311 1.00 102.08 89 PRO A N 1
ATOM 671 C CA . PRO A 1 87 ? -46.071 1.527 -42.910 1.00 99.98 89 PRO A CA 1
ATOM 672 C C . PRO A 1 87 ? -45.867 2.554 -44.018 1.00 106.15 89 PRO A C 1
ATOM 673 O O . PRO A 1 87 ? -44.758 2.685 -44.537 1.00 103.49 89 PRO A O 1
ATOM 677 N N . GLU A 1 88 ? -46.936 3.272 -44.372 1.00 109.77 90 GLU A N 1
ATOM 678 C CA . GLU A 1 88 ? -46.850 4.255 -45.446 1.00 106.13 90 GLU A CA 1
ATOM 679 C C . GLU A 1 88 ? -45.861 5.366 -45.117 1.00 94.21 90 GLU A C 1
ATOM 680 O O . GLU A 1 88 ? -45.229 5.923 -46.022 1.00 87.25 90 GLU A O 1
ATOM 686 N N . GLY A 1 89 ? -45.711 5.700 -43.840 1.00 95.96 91 GLY A N 1
ATOM 687 C CA . GLY A 1 89 ? -44.717 6.667 -43.425 1.00 100.68 91 GLY A CA 1
ATOM 688 C C . GLY A 1 89 ? -45.233 8.091 -43.396 1.00 101.19 91 GLY A C 1
ATOM 689 O O . GLY A 1 89 ? -46.393 8.389 -43.696 1.00 108.42 91 GLY A O 1
ATOM 690 N N . TYR A 1 90 ? -44.330 8.994 -43.020 1.00 95.08 92 TYR A N 1
ATOM 691 C CA . TYR A 1 90 ? -44.657 10.407 -42.906 1.00 89.46 92 TYR A CA 1
ATOM 692 C C . TYR A 1 90 ? -43.442 11.234 -43.302 1.00 83.62 92 TYR A C 1
ATOM 693 O O . TYR A 1 90 ? -42.321 10.728 -43.402 1.00 68.59 92 TYR A O 1
ATOM 702 N N . VAL A 1 91 ? -43.682 12.524 -43.531 1.00 75.48 93 VAL A N 1
ATOM 703 C CA . VAL A 1 91 ? -42.637 13.488 -43.853 1.00 79.46 93 VAL A CA 1
ATOM 704 C C . VAL A 1 91 ? -42.462 14.416 -42.660 1.00 93.80 93 VAL A C 1
ATOM 705 O O . VAL A 1 91 ? -43.447 14.881 -42.075 1.00 105.38 93 VAL A O 1
ATOM 709 N N . GLN A 1 92 ? -41.208 14.685 -42.300 1.00 94.00 94 GLN A N 1
ATOM 710 C CA . GLN A 1 92 ? -40.884 15.495 -41.130 1.00 85.44 94 GLN A CA 1
ATOM 711 C C . GLN A 1 92 ? -39.973 16.640 -41.551 1.00 79.11 94 GLN A C 1
ATOM 712 O O . GLN A 1 92 ? -38.792 16.424 -41.842 1.00 77.36 94 GLN A O 1
ATOM 718 N N . GLU A 1 93 ? -40.519 17.851 -41.577 1.00 77.48 95 GLU A N 1
ATOM 719 C CA . GLU A 1 93 ? -39.772 19.055 -41.911 1.00 80.69 95 GLU A CA 1
ATOM 720 C C . GLU A 1 93 ? -39.572 19.894 -40.658 1.00 71.74 95 GLU A C 1
ATOM 721 O O . GLU A 1 93 ? -40.498 20.062 -39.858 1.00 64.80 95 GLU A O 1
ATOM 727 N N . ARG A 1 94 ? -38.362 20.423 -40.491 1.00 73.12 96 ARG A N 1
ATOM 728 C CA . ARG A 1 94 ? -38.023 21.214 -39.320 1.00 66.09 96 ARG A CA 1
ATOM 729 C C . ARG A 1 94 ? -37.345 22.514 -39.726 1.00 72.01 96 ARG A C 1
ATOM 730 O O . ARG A 1 94 ? -36.861 22.671 -40.850 1.00 82.93 96 ARG A O 1
ATOM 738 N N . THR A 1 95 ? -37.318 23.447 -38.775 1.00 69.45 97 THR A N 1
ATOM 739 C CA . THR A 1 95 ? -36.592 24.710 -38.905 1.00 68.44 97 THR A CA 1
ATOM 740 C C . THR A 1 95 ? -35.873 24.931 -37.578 1.00 77.77 97 THR A C 1
ATOM 741 O O . THR A 1 95 ? -36.488 25.360 -36.598 1.00 91.71 97 THR A O 1
ATOM 745 N N . ILE A 1 96 ? -34.580 24.626 -37.546 1.00 71.98 98 ILE A N 1
ATOM 746 C CA . ILE A 1 96 ? -33.783 24.689 -36.326 1.00 72.69 98 ILE A CA 1
ATOM 747 C C . ILE A 1 96 ? -33.065 26.033 -36.301 1.00 75.23 98 ILE A C 1
ATOM 748 O O . ILE A 1 96 ? -32.089 26.242 -37.029 1.00 77.82 98 ILE A O 1
ATOM 753 N N . SER A 1 97 ? -33.542 26.945 -35.456 1.00 80.02 99 SER A N 1
ATOM 754 C CA . SER A 1 97 ? -32.982 28.290 -35.356 1.00 84.17 99 SER A CA 1
ATOM 755 C C . SER A 1 97 ? -31.948 28.318 -34.236 1.00 87.03 99 SER A C 1
ATOM 756 O O . SER A 1 97 ? -32.301 28.270 -33.053 1.00 90.52 99 SER A O 1
ATOM 759 N N . PHE A 1 98 ? -30.673 28.402 -34.607 1.00 82.64 100 PHE A N 1
ATOM 760 C CA . PHE A 1 98 ? -29.605 28.516 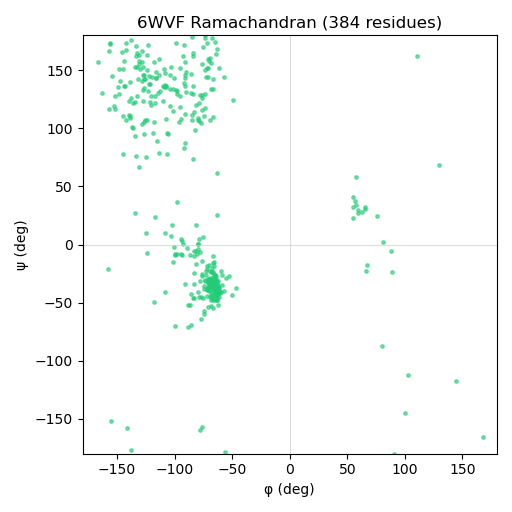-33.624 1.00 78.70 100 PHE A CA 1
ATOM 761 C C . PHE A 1 98 ? -29.433 29.972 -33.214 1.00 88.21 100 PHE A C 1
ATOM 762 O O . PHE A 1 98 ? -29.311 30.857 -34.067 1.00 105.10 100 PHE A O 1
ATOM 770 N N . LYS A 1 99 ? -29.424 30.217 -31.906 1.00 90.83 101 LYS A N 1
ATOM 771 C CA . LYS A 1 99 ? -29.322 31.579 -31.399 1.00 99.17 101 LYS A CA 1
ATOM 772 C C . LYS A 1 99 ? -27.941 32.154 -31.691 1.00 106.76 101 LYS A C 1
ATOM 773 O O . LYS A 1 99 ? -26.921 31.491 -31.474 1.00 109.05 101 LYS A O 1
ATOM 779 N N . ASP A 1 100 ? -27.917 33.391 -32.196 1.00 101.32 102 ASP A N 1
ATOM 780 C CA . ASP A 1 100 ? -26.682 34.108 -32.525 1.00 120.89 102 ASP A CA 1
ATOM 781 C C . ASP A 1 100 ? -25.842 33.366 -33.563 1.00 131.11 102 ASP A C 1
ATOM 782 O O . ASP A 1 100 ? -24.618 33.517 -33.606 1.00 142.46 102 ASP A O 1
ATOM 787 N N . ASP A 1 101 ? -26.486 32.565 -34.412 1.00 126.79 103 ASP A N 1
ATOM 788 C CA . ASP A 1 101 ? -25.768 31.825 -35.443 1.00 116.27 103 ASP A CA 1
ATOM 789 C C . ASP A 1 101 ? -26.693 31.495 -36.611 1.00 111.16 103 ASP A C 1
ATOM 790 O O . ASP A 1 101 ? -27.659 32.221 -36.867 1.00 115.69 103 ASP A O 1
ATOM 795 N N . GLY A 1 102 ? -26.410 30.403 -37.318 1.00 104.23 104 GLY A N 1
ATOM 796 C CA . GLY A 1 102 ? -27.156 30.038 -38.504 1.00 89.05 104 GLY A CA 1
ATOM 797 C C . GLY A 1 102 ? -28.492 29.396 -38.193 1.00 89.25 104 GLY A C 1
ATOM 798 O O . GLY A 1 102 ? -29.046 29.531 -37.099 1.00 99.75 104 GLY A O 1
ATOM 799 N N . THR A 1 103 ? -29.015 28.679 -39.186 1.00 82.17 105 THR A N 1
ATOM 800 C CA . THR A 1 103 ? -30.324 28.049 -39.075 1.00 84.40 105 THR A CA 1
ATOM 801 C C . THR A 1 103 ? -30.371 26.814 -39.962 1.00 73.37 105 THR A C 1
ATOM 802 O O . THR A 1 103 ? -30.056 26.893 -41.153 1.00 79.23 105 THR A O 1
ATOM 806 N N . TYR A 1 104 ? -30.760 25.684 -39.381 1.00 77.75 106 TYR A N 1
ATOM 807 C CA . TYR A 1 104 ? -30.994 24.468 -40.145 1.00 78.02 106 TYR A CA 1
ATOM 808 C C . TYR A 1 104 ? -32.413 24.454 -40.698 1.00 81.78 106 TYR A C 1
ATOM 809 O O . TYR A 1 104 ? -33.350 24.965 -40.078 1.00 90.60 106 TYR A O 1
ATOM 818 N N . LYS A 1 105 ? -32.562 23.856 -41.877 1.00 76.91 107 LYS A N 1
ATOM 819 C CA . LYS A 1 105 ? -33.873 23.577 -42.456 1.00 76.58 107 LYS A CA 1
ATOM 820 C C . LYS A 1 105 ? -33.802 22.192 -43.080 1.00 66.20 107 LYS A C 1
ATOM 821 O O . LYS A 1 105 ? -33.107 21.995 -44.082 1.00 77.16 107 LYS A O 1
ATOM 827 N N . THR A 1 106 ? -34.505 21.235 -42.484 1.00 65.92 108 THR A N 1
ATOM 828 C CA . THR A 1 106 ? -34.422 19.839 -42.879 1.00 68.00 108 THR A CA 1
ATOM 829 C C . THR A 1 106 ? -35.738 19.368 -43.483 1.00 73.14 108 THR A C 1
ATOM 830 O O . THR A 1 106 ? -36.799 19.961 -43.270 1.00 74.81 108 THR A O 1
ATOM 834 N N . ARG A 1 107 ? -35.648 18.282 -44.247 1.00 74.99 109 ARG A N 1
ATOM 835 C CA . ARG A 1 107 ? -36.814 17.610 -44.811 1.00 73.19 109 ARG A CA 1
ATOM 836 C C . ARG A 1 107 ? -36.541 16.114 -44.765 1.00 73.16 109 ARG A C 1
ATOM 837 O O . ARG A 1 107 ? -35.725 15.608 -45.542 1.00 75.19 109 ARG A O 1
ATOM 845 N N . ALA A 1 108 ? -37.210 15.411 -43.858 1.00 78.65 110 ALA A N 1
ATOM 846 C CA . ALA A 1 108 ? -36.989 13.989 -43.651 1.00 73.46 110 ALA A CA 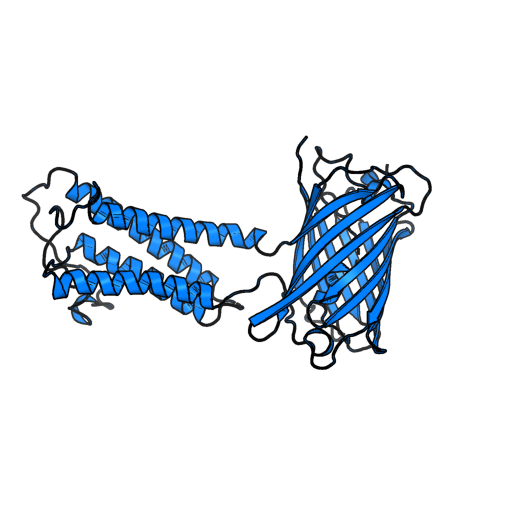1
ATOM 847 C C . ALA A 1 108 ? -38.181 13.186 -44.152 1.00 72.66 110 ALA A C 1
ATOM 848 O O . ALA A 1 108 ? -39.320 13.661 -44.148 1.00 67.57 110 ALA A O 1
ATOM 850 N N . GLU A 1 109 ? -37.904 11.957 -44.582 1.00 77.58 111 GLU A N 1
ATOM 851 C CA . GLU A 1 109 ? -38.926 11.042 -45.086 1.00 79.60 111 GLU A CA 1
ATOM 852 C C . GLU A 1 109 ? -38.808 9.740 -44.299 1.00 77.94 111 GLU A C 1
ATOM 853 O O . GLU A 1 109 ? -37.993 8.875 -44.635 1.00 80.76 111 GLU A O 1
ATOM 859 N N . VAL A 1 110 ? -39.615 9.608 -43.252 1.00 65.19 112 VAL A N 1
ATOM 860 C CA . VAL A 1 110 ? -39.612 8.432 -42.388 1.00 69.84 112 VAL A CA 1
ATOM 861 C C . VAL A 1 110 ? -40.698 7.484 -42.873 1.00 67.97 112 VAL A C 1
ATOM 862 O O . VAL A 1 110 ? -41.884 7.832 -42.864 1.00 77.21 112 VAL A O 1
ATOM 866 N N . LYS A 1 111 ? -40.298 6.286 -43.292 1.00 74.20 113 LYS A N 1
ATOM 867 C CA . LYS A 1 111 ? -41.245 5.296 -43.787 1.00 80.83 113 LYS A CA 1
ATOM 868 C C . LYS A 1 111 ? -40.636 3.911 -43.631 1.00 79.73 113 LYS A C 1
ATOM 869 O O . LYS A 1 111 ? -39.464 3.759 -43.279 1.00 84.64 113 LYS A O 1
ATOM 875 N N . PHE A 1 112 ? -41.455 2.898 -43.901 1.00 77.11 114 PHE A N 1
ATOM 876 C CA . PHE A 1 112 ? -41.031 1.506 -43.854 1.00 86.08 114 PHE A CA 1
ATOM 877 C C . PHE A 1 112 ? -40.689 1.024 -45.258 1.00 92.61 114 PHE A C 1
ATOM 878 O O . PHE A 1 112 ? -41.482 1.197 -46.190 1.00 95.32 114 PHE A O 1
ATOM 886 N N . GLU A 1 113 ? -39.512 0.422 -45.404 1.00 91.67 115 GLU A N 1
ATOM 887 C CA . GLU A 1 113 ? -39.090 -0.207 -46.652 1.00 97.08 115 GLU A CA 1
ATOM 888 C C . GLU A 1 113 ? -38.996 -1.709 -46.399 1.00 108.22 115 GLU A C 1
ATOM 889 O O . GLU A 1 113 ? -37.914 -2.266 -46.208 1.00 107.69 115 GLU A O 1
ATOM 895 N N . GLY A 1 114 ? -40.153 -2.366 -46.395 1.00 114.77 116 GLY A N 1
ATOM 896 C CA . GLY A 1 114 ? -40.214 -3.790 -46.140 1.00 119.56 116 GLY A CA 1
ATOM 897 C C . GLY A 1 114 ? -40.143 -4.131 -44.667 1.00 121.98 116 GLY A C 1
ATOM 898 O O . GLY A 1 114 ? -41.174 -4.258 -44.000 1.00 123.74 116 GLY A O 1
ATOM 899 N N . ASP A 1 115 ? -38.925 -4.277 -44.145 1.00 116.57 117 ASP A N 1
ATOM 900 C CA . ASP A 1 115 ? -38.717 -4.630 -42.750 1.00 122.06 117 ASP A CA 1
ATOM 901 C C . ASP A 1 115 ? -37.847 -3.641 -41.988 1.00 127.39 117 ASP A C 1
ATOM 902 O O . ASP A 1 115 ? -37.729 -3.768 -40.764 1.00 138.27 117 ASP A O 1
ATOM 907 N N . THR A 1 116 ? -37.242 -2.668 -42.662 1.00 123.70 118 THR A N 1
ATOM 908 C CA . THR A 1 116 ? -36.349 -1.706 -42.031 1.00 113.23 118 THR A CA 1
ATOM 909 C C . THR A 1 116 ? -36.982 -0.322 -42.061 1.00 97.88 118 THR A C 1
ATOM 910 O O . THR A 1 116 ? -37.472 0.119 -43.106 1.00 103.51 118 THR A O 1
ATOM 914 N N . LEU A 1 117 ? -36.975 0.354 -40.916 1.00 89.05 119 LEU A N 1
ATOM 915 C CA . LEU A 1 117 ? -37.468 1.723 -40.831 1.00 87.97 119 LEU A CA 1
ATOM 916 C C . LEU A 1 117 ? -36.424 2.660 -41.426 1.00 94.46 119 LEU A C 1
ATOM 917 O O . LEU A 1 117 ? -35.315 2.781 -40.894 1.00 99.20 119 LEU A O 1
ATOM 922 N N . VAL A 1 118 ? -36.775 3.322 -42.525 1.00 96.91 120 VAL A N 1
ATOM 923 C CA . VAL A 1 118 ? -35.848 4.160 -43.277 1.00 92.31 120 VAL A CA 1
ATOM 924 C C . VAL A 1 118 ? -36.199 5.623 -43.048 1.00 89.47 120 VAL A C 1
ATOM 925 O O . VAL A 1 118 ? -37.376 6.001 -43.063 1.00 95.29 120 VAL A O 1
ATOM 929 N N . ASN A 1 119 ? -35.170 6.446 -42.837 1.00 83.34 121 ASN A N 1
ATOM 930 C CA . ASN A 1 119 ? -35.318 7.885 -42.619 1.00 76.71 121 ASN A CA 1
ATOM 931 C C . ASN A 1 119 ? -34.280 8.607 -43.476 1.00 84.79 121 ASN A C 1
ATOM 932 O O . ASN A 1 119 ? -33.139 8.800 -43.048 1.00 94.51 121 ASN A O 1
ATOM 937 N N . ARG A 1 120 ? -34.681 9.008 -44.681 1.00 78.99 122 ARG A N 1
ATOM 938 C CA . ARG A 1 120 ? -33.820 9.776 -45.572 1.00 80.21 122 ARG A CA 1
ATOM 939 C C . ARG A 1 120 ? -34.106 11.262 -45.398 1.00 80.60 122 ARG A C 1
ATOM 940 O O . ARG A 1 120 ? -35.261 11.692 -45.476 1.00 81.07 122 ARG A O 1
ATOM 948 N N . ILE A 1 121 ? -33.051 12.039 -45.159 1.00 74.58 123 ILE A N 1
ATOM 949 C CA . ILE A 1 121 ? -33.175 13.441 -44.781 1.00 72.05 123 ILE A CA 1
ATOM 950 C C . ILE A 1 121 ? -32.341 14.297 -45.722 1.00 62.83 123 ILE A C 1
ATOM 951 O O . ILE A 1 121 ? -31.246 13.900 -46.136 1.00 63.40 123 ILE A O 1
ATOM 956 N N . GLU A 1 122 ? -32.861 15.475 -46.052 1.00 78.06 124 GLU A N 1
ATOM 957 C CA . GLU A 1 122 ? -32.114 16.513 -46.747 1.00 89.03 124 GLU A CA 1
ATOM 958 C C . GLU A 1 122 ? -31.967 17.703 -45.810 1.00 68.43 124 GLU A C 1
ATOM 959 O O . GLU A 1 122 ? -32.954 18.159 -45.223 1.00 63.92 124 GLU A O 1
ATOM 965 N N . LEU A 1 123 ? -30.741 18.196 -45.665 1.00 65.91 125 LEU A N 1
ATOM 966 C CA . LEU A 1 123 ? -30.441 19.281 -44.742 1.00 74.36 125 LEU A CA 1
ATOM 967 C C . LEU A 1 123 ? -29.817 20.445 -45.497 1.00 83.53 125 LEU A C 1
ATOM 968 O O . LEU A 1 123 ? -29.059 20.245 -46.452 1.00 83.12 125 LEU A O 1
ATOM 973 N N . LYS A 1 124 ? -30.137 21.661 -45.060 1.00 85.41 126 LYS A N 1
ATOM 974 C CA . LYS A 1 124 ? -29.609 22.877 -45.671 1.00 91.39 126 LYS A CA 1
ATOM 975 C C . LYS A 1 124 ? -29.277 23.858 -44.554 1.00 92.75 126 LYS A C 1
ATOM 976 O O . LYS A 1 124 ? -30.182 24.356 -43.876 1.00 90.43 126 LYS A O 1
ATOM 982 N N . GLY A 1 125 ? -27.990 24.124 -44.356 1.00 97.12 127 GLY A N 1
ATOM 983 C CA . GLY A 1 125 ? -27.540 25.074 -43.353 1.00 81.92 127 GLY A CA 1
ATOM 984 C C . GLY A 1 125 ? -27.112 26.374 -44.006 1.00 79.48 127 GLY A C 1
ATOM 985 O O . GLY A 1 125 ? -26.389 26.372 -45.005 1.00 91.73 127 GLY A O 1
ATOM 986 N N . ILE A 1 126 ? -27.566 27.488 -43.427 1.00 78.80 128 ILE A N 1
ATOM 987 C CA . ILE A 1 126 ? -27.332 28.807 -43.997 1.00 103.62 128 ILE A CA 1
ATOM 988 C C . ILE A 1 126 ? -27.107 29.815 -42.877 1.00 91.94 128 ILE A C 1
ATOM 989 O O . ILE A 1 126 ? -27.502 29.604 -41.728 1.00 93.38 128 ILE A O 1
ATOM 994 N N . ASP A 1 127 ? -26.444 30.918 -43.233 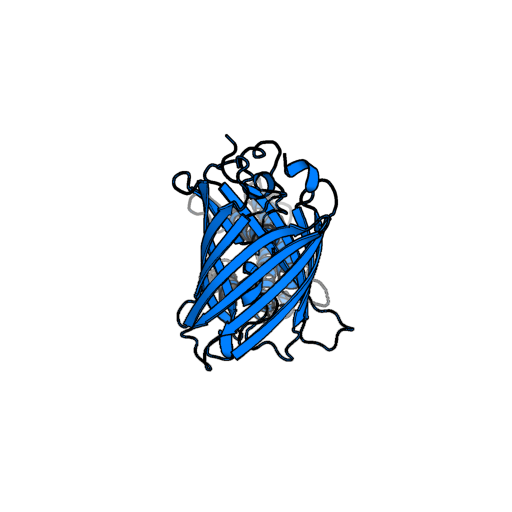1.00 96.79 129 ASP A N 1
ATOM 995 C CA . ASP A 1 127 ? -26.221 32.053 -42.335 1.00 102.59 129 ASP A CA 1
ATOM 996 C C . ASP A 1 127 ? -25.375 31.672 -41.124 1.00 99.02 129 ASP A C 1
ATOM 997 O O . ASP A 1 127 ? -25.494 32.279 -40.058 1.00 109.15 129 ASP A O 1
ATOM 1002 N N . PHE A 1 128 ? -24.508 30.678 -41.276 1.00 98.79 130 PHE A N 1
ATOM 1003 C CA . PHE A 1 128 ? -23.632 30.263 -40.192 1.00 102.84 130 PHE A CA 1
ATOM 1004 C C . PHE A 1 128 ? -22.306 31.015 -40.249 1.00 122.08 130 PHE A C 1
ATOM 1005 O O . PHE A 1 128 ? -21.889 31.519 -41.295 1.00 130.99 130 PHE A O 1
ATOM 1013 N N . LYS A 1 129 ? -21.643 31.083 -39.097 1.00 117.84 131 LYS A N 1
ATOM 1014 C CA . LYS A 1 129 ? -20.380 31.789 -38.946 1.00 124.12 131 LYS A CA 1
ATOM 1015 C C . LYS A 1 129 ? -19.251 30.791 -38.731 1.00 117.62 131 LYS A C 1
ATOM 1016 O O . LYS A 1 129 ? -19.394 29.835 -37.961 1.00 121.70 131 LYS A O 1
ATOM 1022 N N . GLU A 1 130 ? -18.126 31.018 -39.414 1.00 119.06 132 GLU A N 1
ATOM 1023 C CA . GLU A 1 130 ? -16.966 30.154 -39.223 1.00 118.74 132 GLU A CA 1
ATOM 1024 C C . GLU A 1 130 ? -16.383 30.301 -37.824 1.00 112.16 132 GLU A C 1
ATOM 1025 O O . GLU A 1 130 ? -15.869 29.327 -37.263 1.00 102.13 132 GLU A O 1
ATOM 1031 N N . ASP A 1 131 ? -16.453 31.502 -37.247 1.00 119.26 133 ASP A N 1
ATOM 1032 C CA . ASP A 1 131 ? -15.993 31.723 -35.883 1.00 127.17 133 ASP A CA 1
ATOM 1033 C C . ASP A 1 131 ? -17.043 31.354 -34.842 1.00 117.49 133 ASP A C 1
ATOM 1034 O O . ASP A 1 131 ? -16.746 31.391 -33.643 1.00 117.98 133 ASP A O 1
ATOM 1039 N N . GLY A 1 132 ? -18.252 30.999 -35.266 1.00 113.46 134 GLY A N 1
ATOM 1040 C CA . GLY A 1 132 ? -19.300 30.622 -34.345 1.00 108.61 134 GLY A CA 1
ATOM 1041 C C . GLY A 1 132 ? -19.068 29.248 -33.742 1.00 105.12 134 GLY A C 1
ATOM 1042 O O . GLY A 1 132 ? -18.109 28.539 -34.050 1.00 108.21 134 GLY A O 1
ATOM 1043 N N . ASN A 1 133 ? -19.986 28.867 -32.854 1.00 101.43 135 ASN A N 1
ATOM 1044 C CA . ASN A 1 133 ? -19.877 27.598 -32.147 1.00 98.31 135 ASN A CA 1
ATOM 1045 C C . ASN A 1 133 ? -20.246 26.398 -33.008 1.00 93.92 135 ASN A C 1
ATOM 1046 O O . ASN A 1 133 ? -19.953 25.264 -32.614 1.00 106.17 135 ASN A O 1
ATOM 1051 N N . ILE A 1 134 ? -20.876 26.611 -34.162 1.00 96.73 136 ILE A N 1
ATOM 1052 C CA . ILE A 1 134 ? -21.278 25.506 -35.026 1.00 99.33 136 ILE A CA 1
ATOM 1053 C C . ILE A 1 134 ? -20.119 25.124 -35.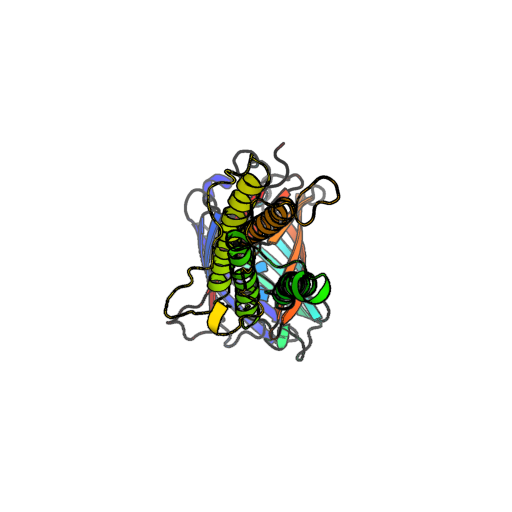936 1.00 106.21 136 ILE A C 1
ATOM 1054 O O . ILE A 1 134 ? -19.522 24.053 -35.782 1.00 108.67 136 ILE A O 1
ATOM 1059 N N . LEU A 1 135 ? -19.789 25.998 -36.888 1.00 103.36 137 LEU A N 1
ATOM 1060 C CA . LEU A 1 135 ? -18.689 25.724 -37.805 1.00 106.93 137 LEU A CA 1
ATOM 1061 C C . LEU A 1 135 ? -17.333 25.687 -37.113 1.00 112.02 137 LEU A C 1
ATOM 1062 O O . LEU A 1 135 ? -16.369 25.194 -37.709 1.00 114.80 137 LEU A O 1
ATOM 1067 N N . GLY A 1 136 ? -17.233 26.189 -35.886 1.00 104.45 138 GLY A N 1
ATOM 1068 C CA . GLY A 1 136 ? -16.001 26.151 -35.131 1.00 107.48 138 GLY A CA 1
ATOM 1069 C C . GLY A 1 136 ? -15.797 24.919 -34.280 1.00 114.85 138 GLY A C 1
ATOM 1070 O O . GLY A 1 136 ? -14.745 24.789 -33.646 1.00 126.87 138 GLY A O 1
ATOM 1071 N N . HIS A 1 137 ? -16.775 24.009 -34.248 1.00 118.13 139 HIS A N 1
ATOM 1072 C CA . HIS A 1 137 ? -16.716 22.784 -33.446 1.00 114.60 139 HIS A CA 1
ATOM 1073 C C . HIS A 1 137 ? -16.437 23.077 -31.974 1.00 118.77 139 HIS A C 1
ATOM 1074 O O . HIS A 1 137 ? -15.802 22.280 -31.280 1.00 120.69 139 HIS A O 1
ATOM 1081 N N . LYS A 1 138 ? -16.917 24.219 -31.485 1.00 125.71 140 LYS A N 1
ATOM 1082 C CA . LYS A 1 138 ? -16.739 24.598 -30.089 1.00 117.29 140 LYS A CA 1
ATOM 1083 C C . LYS A 1 138 ? -17.725 23.906 -29.160 1.00 106.82 140 LYS A C 1
ATOM 1084 O O . LYS A 1 138 ? -17.681 24.145 -27.948 1.00 116.43 140 LYS A O 1
ATOM 1090 N N . LEU A 1 139 ? -18.607 23.064 -29.691 1.00 96.37 141 LEU A N 1
ATOM 1091 C CA . LEU A 1 139 ? -19.555 22.314 -28.880 1.00 104.55 141 LEU A CA 1
ATOM 1092 C C . LEU A 1 139 ? -18.940 20.979 -28.482 1.00 118.17 141 LEU A C 1
ATOM 1093 O O . LEU A 1 139 ? -18.407 20.258 -29.332 1.00 119.71 141 LEU A O 1
ATOM 1098 N N . GLU A 1 140 ? -19.015 20.655 -27.194 1.00 108.51 142 GLU A N 1
ATOM 1099 C CA . GLU A 1 140 ? -18.488 19.385 -26.726 1.00 123.91 142 GLU A CA 1
ATOM 1100 C C . GLU A 1 140 ? -19.382 18.235 -27.187 1.00 111.69 142 GLU A C 1
ATOM 1101 O O . GLU A 1 140 ? -20.460 18.431 -27.756 1.00 108.44 142 GLU A O 1
ATOM 1107 N N . TYR A 1 141 ? -18.915 17.014 -26.929 1.00 119.61 143 TYR A N 1
ATOM 1108 C CA . TYR A 1 141 ? -19.607 15.831 -27.426 1.00 109.88 143 TYR A CA 1
ATOM 1109 C C . TYR A 1 141 ? -20.879 15.560 -26.629 1.00 102.01 143 TYR A C 1
ATOM 1110 O O . TYR A 1 141 ? -21.979 15.502 -27.190 1.00 97.91 143 TYR A O 1
ATOM 1119 N N . ASN A 1 142 ? -20.750 15.400 -25.315 1.00 108.13 144 ASN A N 1
ATOM 1120 C CA . ASN A 1 142 ? -21.888 15.073 -24.458 1.00 123.74 144 ASN A CA 1
ATOM 1121 C C . ASN A 1 142 ? -22.640 16.356 -24.122 1.00 126.38 144 ASN A C 1
ATOM 1122 O O . ASN A 1 142 ? -22.253 17.100 -23.217 1.00 112.34 144 ASN A O 1
ATOM 1127 N N . ASN A 1 143 ? -23.726 16.613 -24.850 1.00 118.83 145 ASN A N 1
ATOM 1128 C CA . ASN A 1 143 ? -24.562 17.794 -24.648 1.00 136.27 145 ASN A CA 1
ATOM 1129 C C . ASN A 1 143 ? -25.870 17.360 -23.996 1.00 141.71 145 ASN A C 1
ATOM 1130 O O . ASN A 1 143 ? -26.718 16.740 -24.647 1.00 138.99 145 ASN A O 1
ATOM 1135 N N . GLN A 1 144 ? -26.032 17.687 -22.713 1.00 147.57 146 GLN A N 1
ATOM 1136 C CA . GLN A 1 144 ? -27.242 17.315 -21.989 1.00 150.72 146 GLN A CA 1
ATOM 1137 C C . GLN A 1 144 ? -27.490 18.196 -20.766 1.00 158.41 146 GLN A C 1
ATOM 1138 O O . GLN A 1 144 ? -28.624 18.280 -20.284 1.00 155.79 146 GLN A O 1
ATOM 1144 N N . ALA A 1 145 ? -26.451 18.857 -20.257 1.00 159.58 147 ALA A N 1
ATOM 1145 C CA . ALA A 1 145 ? -26.599 19.703 -19.081 1.00 162.32 147 ALA A CA 1
ATOM 1146 C C . ALA A 1 145 ? -25.526 20.782 -19.090 1.00 169.92 147 ALA A C 1
ATOM 1147 O O . ALA A 1 145 ? -24.393 20.545 -19.516 1.00 170.89 147 ALA A O 1
ATOM 1149 N N . SER A 1 146 ? -25.893 21.969 -18.595 1.00 164.31 148 SER A N 1
ATOM 1150 C CA . SER A 1 146 ? -24.988 23.114 -18.642 1.00 171.41 148 SER A CA 1
ATOM 1151 C C . SER A 1 146 ? -23.761 22.916 -17.760 1.00 179.13 148 SER A C 1
ATOM 1152 O O . SER A 1 146 ? -22.674 23.395 -18.104 1.00 187.78 148 SER A O 1
ATOM 1155 N N . GLN A 1 147 ? -23.912 22.224 -16.628 1.00 182.66 149 GLN A N 1
ATOM 1156 C CA . GLN A 1 147 ? -22.816 21.960 -15.692 1.00 171.42 149 GLN A CA 1
ATOM 1157 C C . GLN A 1 147 ? -22.184 23.269 -15.208 1.00 150.32 149 GLN A C 1
ATOM 1158 O O . GLN A 1 147 ? -20.986 23.512 -15.368 1.00 160.29 149 GLN A O 1
ATOM 1164 N N . GLY A 1 148 ? -23.018 24.113 -14.606 1.00 149.35 150 GLY A N 1
ATOM 1165 C CA . GLY A 1 148 ? -22.558 25.426 -14.187 1.00 143.42 150 GLY A CA 1
ATOM 1166 C C . GLY A 1 148 ? -21.610 25.345 -13.002 1.00 151.77 150 GLY A C 1
ATOM 1167 O O . GLY A 1 148 ? -21.763 24.511 -12.108 1.00 144.43 150 GLY A O 1
ATOM 1168 N N . ARG A 1 149 ? -20.615 26.234 -13.000 1.00 143.62 151 ARG A N 1
ATOM 1169 C CA . ARG A 1 149 ? -19.647 26.306 -11.912 1.00 162.24 151 ARG A CA 1
ATOM 1170 C C . ARG A 1 149 ? -20.068 27.266 -10.810 1.00 166.56 151 ARG A C 1
ATOM 1171 O O . ARG A 1 149 ? -19.772 27.016 -9.635 1.00 159.85 151 ARG A O 1
ATOM 1179 N N . GLY A 1 150 ? -20.746 28.358 -11.164 1.00 119.09 152 GLY A N 1
ATOM 1180 C CA . GLY A 1 150 ? -21.216 29.312 -10.176 1.00 113.42 152 GLY A CA 1
ATOM 1181 C C . GLY A 1 150 ? -22.289 28.783 -9.248 1.00 122.76 152 GLY A C 1
ATOM 1182 O O . GLY A 1 150 ? -22.543 29.404 -8.210 1.00 133.85 152 GLY A O 1
ATOM 1183 N N . ALA A 1 151 ? -22.923 27.660 -9.594 1.00 117.85 153 ALA A N 1
ATOM 1184 C CA . ALA A 1 151 ? -23.939 27.092 -8.715 1.00 122.16 153 ALA A CA 1
ATOM 1185 C C . ALA A 1 151 ? -23.312 26.478 -7.469 1.00 118.58 153 ALA A C 1
ATOM 1186 O O . ALA A 1 151 ? -23.811 26.672 -6.355 1.00 118.12 153 ALA A O 1
ATOM 1188 N N . TRP A 1 152 ? -22.217 25.732 -7.637 1.00 113.60 154 TRP A N 1
ATOM 1189 C CA . TRP A 1 152 ? -21.523 25.175 -6.481 1.00 108.44 154 TRP A CA 1
ATOM 1190 C C . TRP A 1 152 ? -20.843 26.269 -5.667 1.00 113.56 154 TRP A C 1
ATOM 1191 O O . TRP A 1 152 ? -20.789 26.190 -4.434 1.00 104.25 154 TRP A O 1
ATOM 1202 N N . LEU A 1 153 ? -20.317 27.297 -6.338 1.00 119.95 155 LEU A N 1
ATOM 1203 C CA . LEU A 1 153 ? -19.702 28.408 -5.621 1.00 120.66 155 LEU A CA 1
ATOM 1204 C C . LEU A 1 153 ? -20.726 29.187 -4.808 1.00 114.20 155 LEU A C 1
ATOM 1205 O O . LEU A 1 153 ? -20.392 29.730 -3.749 1.00 122.61 155 LEU A O 1
ATOM 1210 N N . LEU A 1 154 ? -21.972 29.255 -5.282 1.00 105.43 156 LEU A N 1
ATOM 1211 C CA . LEU A 1 154 ? -23.012 29.915 -4.502 1.00 104.13 156 LEU A CA 1
ATOM 1212 C C . LEU A 1 154 ? -23.377 29.088 -3.277 1.00 106.22 156 LEU A C 1
ATOM 1213 O O . LEU A 1 154 ? -23.659 29.643 -2.209 1.00 115.42 156 LEU A O 1
ATOM 1218 N N . MET A 1 155 ? -23.374 27.759 -3.408 1.00 102.18 157 MET A N 1
ATOM 1219 C CA . MET A 1 155 ? -23.589 26.917 -2.237 1.00 101.85 157 MET A CA 1
ATOM 1220 C C . MET A 1 155 ? -22.394 26.965 -1.296 1.00 107.76 157 MET A C 1
ATOM 1221 O O . MET A 1 155 ? -22.555 26.795 -0.083 1.00 108.66 157 MET A O 1
ATOM 1226 N N . ALA A 1 156 ? -21.192 27.186 -1.833 1.00 108.71 158 ALA A N 1
ATOM 1227 C CA . ALA A 1 156 ? -20.037 27.410 -0.973 1.00 103.62 158 ALA A CA 1
ATOM 1228 C C . ALA A 1 156 ? -20.150 28.733 -0.231 1.00 105.96 158 ALA A C 1
ATOM 1229 O O . ALA A 1 156 ? -19.641 28.861 0.888 1.00 114.64 158 ALA A O 1
ATOM 1231 N N . PHE A 1 157 ? -20.814 29.723 -0.833 1.00 97.97 159 PHE A N 1
ATOM 1232 C CA . PHE A 1 157 ? -20.998 31.006 -0.163 1.00 110.94 159 PHE A CA 1
ATOM 1233 C C . PHE A 1 157 ? -21.931 30.868 1.032 1.00 117.10 159 PHE A C 1
ATOM 1234 O O . PHE A 1 157 ? -21.587 31.269 2.150 1.00 123.52 159 PHE A O 1
ATOM 1242 N N . THR A 1 158 ? -23.119 30.299 0.815 1.00 109.47 160 THR A N 1
ATOM 1243 C CA . THR A 1 158 ? -24.063 30.116 1.909 1.00 112.64 160 THR A CA 1
ATOM 1244 C C . THR A 1 158 ? -23.555 29.131 2.957 1.00 116.16 160 THR A C 1
ATOM 1245 O O . THR A 1 158 ? -24.063 29.132 4.082 1.00 119.50 160 THR A O 1
ATOM 1249 N N . ALA A 1 159 ? -22.569 28.295 2.624 1.00 110.95 161 ALA A N 1
ATOM 1250 C CA . ALA A 1 159 ? -21.985 27.419 3.634 1.00 98.21 161 ALA A CA 1
ATOM 1251 C C . ALA A 1 159 ? -20.880 28.130 4.408 1.00 109.55 161 ALA A C 1
ATOM 1252 O O . ALA A 1 159 ? -20.803 28.012 5.636 1.00 119.06 161 ALA A O 1
ATOM 1254 N N . LEU A 1 160 ? -20.023 28.880 3.709 1.00 107.68 162 LEU A N 1
ATOM 1255 C CA . LEU A 1 160 ? -18.973 29.630 4.389 1.00 104.76 162 LEU A CA 1
ATOM 1256 C C . LEU A 1 160 ? -19.540 30.811 5.164 1.00 102.39 162 LEU A C 1
ATOM 1257 O O . LEU A 1 160 ? -18.970 31.209 6.186 1.00 100.34 162 LEU A O 1
ATOM 1262 N N . ALA A 1 161 ? -20.651 31.386 4.697 1.00 100.42 163 ALA A N 1
ATOM 1263 C CA . ALA A 1 161 ? -21.271 32.489 5.424 1.00 108.95 163 ALA A CA 1
ATOM 1264 C C . ALA A 1 161 ? -21.744 32.041 6.799 1.00 114.84 163 ALA A C 1
ATOM 1265 O O . ALA A 1 161 ? -21.557 32.755 7.792 1.00 120.00 163 ALA A O 1
ATOM 1267 N N . LEU A 1 162 ? -22.355 30.858 6.879 1.00 111.51 164 LEU A N 1
ATOM 1268 C CA . LEU A 1 162 ? -22.797 30.343 8.170 1.00 116.72 164 LEU A CA 1
ATOM 1269 C C . LEU A 1 162 ? -21.611 30.025 9.071 1.00 110.33 164 LEU A C 1
ATOM 1270 O O . LEU A 1 162 ? -21.675 30.240 10.288 1.00 100.88 164 LEU A O 1
ATOM 1275 N N . GLU A 1 163 ? -20.519 29.517 8.494 1.00 104.18 165 GLU A N 1
ATOM 1276 C CA . GLU A 1 163 ? -19.325 29.236 9.284 1.00 108.05 165 GLU A CA 1
ATOM 1277 C C . GLU A 1 163 ? -18.761 30.512 9.895 1.00 103.30 165 GLU A C 1
ATOM 1278 O O . GLU A 1 163 ? -18.517 30.580 11.105 1.00 109.58 165 GLU A O 1
ATOM 1284 N N . LEU A 1 164 ? -18.544 31.538 9.068 1.00 102.64 166 LEU A N 1
ATOM 1285 C CA . LEU A 1 164 ? -18.010 32.793 9.586 1.00 112.70 166 LEU A CA 1
ATOM 1286 C C . LEU A 1 164 ? -18.995 33.477 10.525 1.00 120.03 166 LEU A C 1
ATOM 1287 O O . LEU A 1 164 ? -18.575 34.160 11.467 1.00 127.37 166 LEU A O 1
ATOM 1292 N N . THR A 1 165 ? -20.298 33.309 10.292 1.00 118.44 167 THR A N 1
ATOM 1293 C CA . THR A 1 165 ? -21.282 33.847 11.226 1.00 122.61 167 THR A CA 1
ATOM 1294 C C . THR A 1 165 ? -21.220 33.116 12.561 1.00 133.00 167 THR A C 1
ATOM 1295 O O . THR A 1 165 ? -21.393 33.729 13.622 1.00 139.02 167 THR A O 1
ATOM 1299 N N . ALA A 1 166 ? -20.966 31.806 12.527 1.00 128.71 168 ALA A N 1
ATOM 1300 C CA . ALA A 1 166 ? -20.818 31.043 13.761 1.00 129.84 168 ALA A CA 1
ATOM 1301 C C . ALA A 1 166 ? -19.603 31.506 14.554 1.00 130.50 168 ALA A C 1
ATOM 1302 O O . ALA A 1 166 ? -19.671 31.660 15.779 1.00 132.52 168 ALA A O 1
ATOM 1304 N N . LEU A 1 167 ? -18.477 31.729 13.870 1.00 128.28 169 LEU A N 1
ATOM 1305 C CA . LEU A 1 167 ? -17.294 32.249 14.547 1.00 131.19 169 LEU A CA 1
ATOM 1306 C C . LEU A 1 167 ? -17.525 33.667 15.047 1.00 141.32 169 LEU A C 1
ATOM 1307 O O . LEU A 1 167 ? -17.008 34.045 16.106 1.00 158.08 169 LEU A O 1
ATOM 1312 N N . TRP A 1 168 ? -18.302 34.460 14.308 1.00 140.90 170 TRP A N 1
ATOM 1313 C CA . TRP A 1 168 ? -18.603 35.819 14.745 1.00 148.18 170 TRP A CA 1
ATOM 1314 C C . TRP A 1 168 ? -19.485 35.815 15.988 1.00 149.17 170 TRP A C 1
ATOM 1315 O O . TRP A 1 168 ? -19.322 36.662 16.875 1.00 148.34 170 TRP A O 1
ATOM 1326 N N . PHE A 1 169 ? -20.424 34.869 16.071 1.00 145.10 171 PHE A N 1
ATOM 1327 C CA . PHE A 1 169 ? -21.226 34.727 17.283 1.00 152.46 171 PHE A CA 1
ATOM 1328 C C . PHE A 1 169 ? -20.350 34.407 18.486 1.00 144.45 171 PHE A C 1
ATOM 1329 O O . PHE A 1 169 ? -20.565 34.935 19.583 1.00 147.85 171 PHE A O 1
ATOM 1337 N N . GLN A 1 170 ? -19.353 33.546 18.295 1.00 135.12 172 GLN A N 1
ATOM 1338 C CA . GLN A 1 170 ? -18.551 33.058 19.409 1.00 141.86 172 GLN A CA 1
ATOM 1339 C C . GLN A 1 170 ? -17.487 34.062 19.834 1.00 144.07 172 GLN A C 1
ATOM 1340 O O . GLN A 1 170 ? -17.262 34.259 21.034 1.00 156.26 172 GLN A O 1
ATOM 1346 N N . HIS A 1 171 ? -16.830 34.710 18.874 1.00 143.72 173 HIS A N 1
ATOM 1347 C CA . HIS A 1 171 ? -15.680 35.554 19.173 1.00 151.37 173 HIS A CA 1
ATOM 1348 C C . HIS A 1 171 ? -16.028 37.024 19.366 1.00 152.35 173 HIS A C 1
ATOM 1349 O O . HIS A 1 171 ? -15.162 37.793 19.796 1.00 155.29 173 HIS A O 1
ATOM 1356 N N . VAL A 1 172 ? -17.259 37.436 19.067 1.00 156.75 174 VAL A N 1
ATOM 1357 C CA . VAL A 1 172 ? -17.696 38.816 19.244 1.00 159.88 174 VAL A CA 1
ATOM 1358 C C . VAL A 1 172 ? -18.832 38.914 20.257 1.00 172.53 174 VAL A C 1
ATOM 1359 O O . VAL A 1 172 ? -18.779 39.724 21.188 1.00 178.80 174 VAL A O 1
ATOM 1363 N N . MET A 1 173 ? -19.866 38.091 20.095 1.00 169.85 175 MET A N 1
ATOM 1364 C CA . MET A 1 173 ? -20.968 38.065 21.048 1.00 172.23 175 MET A CA 1
ATOM 1365 C C . MET A 1 173 ? -20.647 37.263 22.303 1.00 161.69 175 MET A C 1
ATOM 1366 O O . MET A 1 173 ? -21.507 37.156 23.185 1.00 164.10 175 MET A O 1
ATOM 1371 N N . LEU A 1 174 ? -19.441 36.696 22.394 1.00 160.94 176 LEU A N 1
ATOM 1372 C CA . LEU A 1 174 ? -18.960 36.007 23.594 1.00 157.23 176 LEU A CA 1
ATOM 1373 C C . LEU A 1 174 ? -19.846 34.827 23.984 1.00 155.79 176 LEU A C 1
ATOM 1374 O O . LEU A 1 174 ? -19.954 34.484 25.164 1.00 163.23 176 LEU A O 1
ATOM 1379 N N . LEU A 1 175 ? -20.483 34.191 23.006 1.00 155.05 177 LEU A N 1
ATOM 1380 C CA . LEU A 1 175 ? -21.328 33.025 23.250 1.00 149.63 177 LEU A CA 1
ATOM 1381 C C . LEU A 1 175 ? -20.579 31.794 22.753 1.00 148.55 177 LEU A C 1
ATOM 1382 O O . LEU A 1 175 ? -20.619 31.463 21.564 1.00 144.09 177 LEU A O 1
ATOM 1387 N N . LYS A 1 176 ? -19.900 31.120 23.675 1.00 148.89 178 LYS A N 1
ATOM 1388 C CA . LYS A 1 176 ? -19.042 30.007 23.317 1.00 151.86 178 LYS A CA 1
ATOM 1389 C C . LYS A 1 176 ? -19.873 28.794 22.894 1.00 142.39 178 LYS A C 1
ATOM 1390 O O . LYS A 1 176 ? -21.008 28.618 23.344 1.00 146.26 178 LYS A O 1
ATOM 1396 N N . PRO A 1 177 ? -19.329 27.946 22.026 1.00 135.93 179 PRO A N 1
ATOM 1397 C CA . PRO A 1 177 ? -20.098 26.811 21.510 1.00 117.52 179 PRO A CA 1
ATOM 1398 C C . PRO A 1 177 ? -20.063 25.609 22.441 1.00 136.38 179 PRO A C 1
ATOM 1399 O O . PRO A 1 177 ? -19.244 25.511 23.357 1.00 148.93 179 PRO A O 1
ATOM 1403 N N . CYS A 1 178 ? -20.979 24.682 22.180 1.00 116.35 180 CYS A N 1
ATOM 1404 C CA . CYS A 1 178 ? -21.071 23.439 22.928 1.00 134.45 180 CYS A CA 1
ATOM 1405 C C . CYS A 1 178 ? -20.255 22.344 22.250 1.00 131.51 180 CYS A C 1
ATOM 1406 O O . CYS A 1 178 ? -19.736 22.508 21.147 1.00 115.31 180 CYS A O 1
ATOM 1409 N N . VAL A 1 179 ? -20.137 21.211 22.939 1.00 143.12 181 VAL A N 1
ATOM 1410 C CA . VAL A 1 179 ? -19.378 20.083 22.409 1.00 143.49 181 VAL A CA 1
ATOM 1411 C C . VAL A 1 179 ? -20.183 19.354 21.347 1.00 134.40 181 VAL A C 1
ATOM 1412 O O . VAL A 1 179 ? -19.802 19.312 20.171 1.00 124.14 181 VAL A O 1
ATOM 1416 N N . LEU A 1 180 ? -21.314 18.769 21.752 1.00 151.97 182 LEU A N 1
ATOM 1417 C CA . LEU A 1 180 ? -22.219 18.140 20.799 1.00 138.10 182 LEU A CA 1
ATOM 1418 C C . LEU A 1 180 ? -22.579 19.100 19.675 1.00 124.65 182 LEU A C 1
ATOM 1419 O O . LEU A 1 180 ? -22.882 18.666 18.558 1.00 122.62 182 LEU A O 1
ATOM 1424 N N . CYS A 1 181 ? -22.547 20.407 19.950 1.00 119.73 183 CYS A N 1
ATOM 1425 C CA . CYS A 1 181 ? -22.768 21.403 18.906 1.00 113.45 183 CYS A CA 1
ATOM 1426 C C . CYS A 1 181 ? -21.634 21.392 17.888 1.00 101.67 183 CYS A C 1
ATOM 1427 O O . CYS A 1 181 ? -21.867 21.196 16.690 1.00 98.48 183 CYS A O 1
ATOM 1430 N N . ILE A 1 182 ? -20.392 21.546 18.366 1.00 104.21 184 ILE A N 1
ATOM 1431 C CA . ILE A 1 182 ? -19.229 21.769 17.499 1.00 103.51 184 ILE A CA 1
ATOM 1432 C C . ILE A 1 182 ? -19.197 20.801 16.320 1.00 103.39 184 ILE A C 1
ATOM 1433 O O . ILE A 1 182 ? -18.822 21.180 15.204 1.00 115.85 184 ILE A O 1
ATOM 1438 N N . TYR A 1 183 ? -19.606 19.546 16.536 1.00 108.71 185 TYR A N 1
ATOM 1439 C CA . TYR A 1 183 ? -19.629 18.573 15.445 1.00 97.55 185 TYR A CA 1
ATOM 1440 C C . TYR A 1 183 ? -20.456 19.064 14.259 1.00 94.12 185 TYR A C 1
ATOM 1441 O O . TYR A 1 183 ? -20.186 18.688 13.112 1.00 92.15 185 TYR A O 1
ATOM 1450 N N . GLU A 1 184 ? -21.464 19.900 14.515 1.00 99.18 186 GLU A N 1
ATOM 1451 C CA . GLU A 1 184 ? -22.240 20.482 13.426 1.00 93.33 186 GLU A CA 1
ATOM 1452 C C . GLU A 1 184 ? -21.400 21.433 12.583 1.00 90.35 186 GLU A C 1
ATOM 1453 O O . GLU A 1 184 ? -21.681 21.612 11.392 1.00 98.73 186 GLU A O 1
ATOM 1459 N N . ARG A 1 185 ? -20.374 22.053 13.175 1.00 93.42 187 ARG A N 1
ATOM 1460 C CA . ARG A 1 185 ? -19.453 22.867 12.385 1.00 93.38 187 ARG A CA 1
ATOM 1461 C C . ARG A 1 185 ? -18.682 22.011 11.389 1.00 102.65 187 ARG A C 1
ATOM 1462 O O . ARG A 1 185 ? -18.456 22.426 10.247 1.00 91.46 187 ARG A O 1
ATOM 1470 N N . VAL A 1 186 ? -18.270 20.812 11.805 1.00 104.69 188 VAL A N 1
ATOM 1471 C CA . VAL A 1 186 ? -17.570 19.915 10.892 1.00 103.32 188 VAL A CA 1
ATOM 1472 C C . VAL A 1 186 ? -18.505 19.448 9.784 1.00 100.20 188 VAL A C 1
ATOM 1473 O O . VAL A 1 186 ? -18.101 19.333 8.621 1.00 109.00 188 VAL A O 1
ATOM 1477 N N . ALA A 1 187 ? -19.766 19.173 10.125 1.00 104.92 189 ALA A N 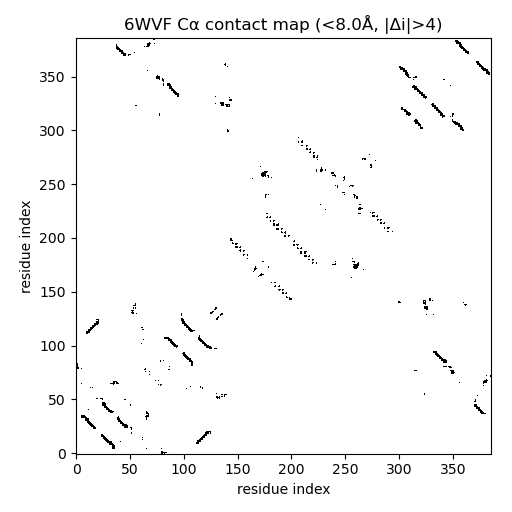1
ATOM 1478 C CA . ALA A 1 187 ? -20.729 18.741 9.117 1.00 91.30 189 ALA A CA 1
ATOM 1479 C C . ALA A 1 187 ? -20.970 19.834 8.085 1.00 91.09 189 ALA A C 1
ATOM 1480 O O . ALA A 1 187 ? -21.028 19.560 6.881 1.00 89.85 189 ALA A O 1
ATOM 1482 N N . LEU A 1 188 ? -21.114 21.081 8.537 1.00 86.62 190 LEU A N 1
ATOM 1483 C CA . LEU A 1 188 ? -21.229 22.186 7.594 1.00 85.62 190 LEU A CA 1
ATOM 1484 C C . LEU A 1 188 ? -19.930 22.388 6.829 1.00 86.12 190 LEU A C 1
ATOM 1485 O O . LEU A 1 188 ? -19.948 22.707 5.634 1.00 96.26 190 LEU A O 1
ATOM 1490 N N . PHE A 1 189 ? -18.792 22.213 7.504 1.00 85.60 191 PHE A N 1
ATOM 1491 C CA . PHE A 1 189 ? -17.508 22.293 6.818 1.00 95.42 191 PHE A CA 1
ATOM 1492 C C . PHE A 1 189 ? -17.376 21.202 5.765 1.00 102.30 191 PHE A C 1
ATOM 1493 O O . PHE A 1 189 ? -16.729 21.410 4.732 1.00 114.62 191 PHE A O 1
ATOM 1501 N N . GLY A 1 190 ? -17.983 20.037 6.005 1.00 92.46 192 GLY A N 1
ATOM 1502 C CA . GLY A 1 190 ? -18.023 19.008 4.981 1.00 91.77 192 GLY A CA 1
ATOM 1503 C C . GLY A 1 190 ? -18.922 19.373 3.818 1.00 87.69 192 GLY A C 1
ATOM 1504 O O . GLY A 1 190 ? -18.658 18.979 2.677 1.00 85.56 192 GLY A O 1
ATOM 1505 N N . VAL A 1 191 ? -19.997 20.118 4.085 1.00 91.50 193 VAL A N 1
ATOM 1506 C CA . VAL A 1 191 ? -20.838 20.624 3.007 1.00 91.96 193 VAL A CA 1
ATOM 1507 C C . VAL A 1 191 ? -20.079 21.659 2.186 1.00 98.13 193 VAL A C 1
ATOM 1508 O O . VAL A 1 191 ? -20.111 21.638 0.949 1.00 96.14 193 VAL A O 1
ATOM 1512 N N . LEU A 1 192 ? -19.378 22.575 2.860 1.00 99.50 194 LEU A N 1
ATOM 1513 C CA . LEU A 1 192 ? -18.564 23.561 2.155 1.00 100.85 194 LEU A CA 1
ATOM 1514 C C . LEU A 1 192 ? -17.468 22.891 1.337 1.00 102.50 194 LEU A C 1
ATOM 1515 O O . LEU A 1 192 ? -17.234 23.258 0.179 1.00 97.03 194 LEU A O 1
ATOM 1520 N N . GLY A 1 193 ? -16.780 21.910 1.925 1.00 98.71 195 GLY A N 1
ATOM 1521 C CA . GLY A 1 193 ? -15.746 21.202 1.189 1.00 91.42 195 GLY A CA 1
ATOM 1522 C C . GLY A 1 193 ? -16.288 20.490 -0.033 1.00 92.78 195 GLY A C 1
ATOM 1523 O O . GLY A 1 193 ? -15.634 20.444 -1.078 1.00 100.43 195 GLY A O 1
ATOM 1524 N N . ALA A 1 194 ? -17.494 19.928 0.079 1.00 87.19 196 ALA A N 1
ATOM 1525 C CA . ALA A 1 194 ? -18.134 19.310 -1.077 1.00 88.92 196 ALA A CA 1
ATOM 1526 C C . ALA A 1 194 ? -18.401 20.338 -2.170 1.00 94.91 196 ALA A C 1
ATOM 1527 O O . ALA A 1 194 ? -18.283 20.033 -3.363 1.00 89.25 196 ALA A O 1
ATOM 1529 N N . ALA A 1 195 ? -18.759 21.564 -1.782 1.00 96.83 197 ALA A N 1
ATOM 1530 C CA . ALA A 1 195 ? -18.994 22.614 -2.764 1.00 85.45 197 ALA A CA 1
ATOM 1531 C C . ALA A 1 195 ? -17.721 23.026 -3.487 1.00 88.83 197 ALA A C 1
ATOM 1532 O O . ALA A 1 195 ? -17.800 23.548 -4.603 1.00 104.28 197 ALA A O 1
ATOM 1534 N N . LEU A 1 196 ? -16.555 22.803 -2.883 1.00 82.08 198 LEU A N 1
ATOM 1535 C CA . LEU A 1 196 ? -15.309 23.210 -3.520 1.00 87.60 198 LEU A CA 1
ATOM 1536 C C . LEU A 1 196 ? -14.836 22.176 -4.535 1.00 104.13 198 LEU A C 1
ATOM 1537 O O . LEU A 1 196 ? -14.452 22.531 -5.654 1.00 104.12 198 LEU A O 1
ATOM 1542 N N . ILE A 1 197 ? -14.852 20.892 -4.165 1.00 108.17 199 ILE A N 1
ATOM 1543 C CA . ILE A 1 197 ? -14.500 19.847 -5.123 1.00 112.26 199 ILE A CA 1
ATOM 1544 C C . ILE A 1 197 ? -15.494 19.833 -6.277 1.00 100.53 199 ILE A C 1
ATOM 1545 O O . ILE A 1 197 ? -15.116 19.647 -7.440 1.00 104.80 199 ILE A O 1
ATOM 1550 N N . GLY A 1 198 ? -16.778 20.045 -5.978 1.00 99.37 200 GLY A N 1
ATOM 1551 C CA . GLY A 1 198 ? -17.773 20.112 -7.033 1.00 98.98 200 GLY A CA 1
ATOM 1552 C C . GLY A 1 198 ? -17.587 21.296 -7.960 1.00 116.48 200 GLY A C 1
ATOM 1553 O O . GLY A 1 198 ? -17.992 21.243 -9.125 1.00 127.14 200 GLY A O 1
ATOM 1554 N N . ALA A 1 199 ? -16.973 22.371 -7.469 1.00 114.83 201 ALA A N 1
ATOM 1555 C CA . ALA A 1 199 ? -16.757 23.565 -8.275 1.00 117.27 201 ALA A CA 1
ATOM 1556 C C . ALA A 1 199 ? -15.391 23.598 -8.950 1.00 121.38 201 ALA A C 1
ATOM 1557 O O . ALA A 1 199 ? -15.150 24.486 -9.776 1.00 134.58 201 ALA A O 1
ATOM 1559 N N . ILE A 1 200 ? -14.496 22.664 -8.624 1.00 110.11 202 ILE A N 1
ATOM 1560 C CA . ILE A 1 200 ? -13.180 22.651 -9.256 1.00 111.35 202 ILE A CA 1
ATOM 1561 C C . ILE A 1 200 ? -13.293 22.216 -10.713 1.00 125.58 202 ILE A C 1
ATOM 1562 O O . ILE A 1 200 ? -12.823 22.910 -11.622 1.00 141.95 202 ILE A O 1
ATOM 1567 N N . ALA A 1 201 ? -13.917 21.066 -10.957 1.00 121.39 203 ALA A N 1
ATOM 1568 C CA . ALA A 1 201 ? -14.079 20.539 -12.313 1.00 134.79 203 ALA A CA 1
ATOM 1569 C C . ALA A 1 201 ? -15.418 19.826 -12.413 1.00 137.18 203 ALA A C 1
ATOM 1570 O O . ALA A 1 201 ? -15.493 18.592 -12.379 1.00 143.94 203 ALA A O 1
ATOM 1572 N N . PRO A 1 202 ? -16.511 20.581 -12.547 1.00 137.28 204 PRO A N 1
ATOM 1573 C CA . PRO A 1 202 ? -17.838 19.953 -12.602 1.00 133.29 204 PRO A CA 1
ATOM 1574 C C . PRO A 1 202 ? -18.153 19.333 -13.955 1.00 140.32 204 PRO A C 1
ATOM 1575 O O . PRO A 1 202 ? -18.872 18.332 -14.028 1.00 141.53 204 PRO A O 1
ATOM 1579 N N . LYS A 1 203 ? -17.624 19.918 -15.027 1.00 146.65 205 LYS A N 1
ATOM 1580 C CA . LYS A 1 203 ? -17.909 19.454 -16.383 1.00 148.93 205 LYS A CA 1
ATOM 1581 C C . LYS A 1 203 ? -17.413 18.028 -16.604 1.00 152.28 205 LYS A C 1
ATOM 1582 O O . LYS A 1 203 ? -18.186 17.073 -16.533 1.00 151.87 205 LYS A O 1
ATOM 1588 N N . PRO A 1 205 ? -16.769 15.211 -14.496 1.00 108.28 207 PRO A N 1
ATOM 1589 C CA . PRO A 1 205 ? -16.592 14.094 -13.568 1.00 109.90 207 PRO A CA 1
ATOM 1590 C C . PRO A 1 205 ? -16.384 14.567 -12.136 1.00 119.28 207 PRO A C 1
ATOM 1591 O O . PRO A 1 205 ? -16.437 15.771 -11.885 1.00 137.04 207 PRO A O 1
ATOM 1595 N N . LEU A 1 206 ? -16.187 13.623 -11.212 1.00 109.71 208 LEU A N 1
ATOM 1596 C CA . LEU A 1 206 ? -15.807 13.915 -9.830 1.00 114.91 208 LEU A CA 1
ATOM 1597 C C . LEU A 1 206 ? -16.907 14.640 -9.055 1.00 110.35 208 LEU A C 1
ATOM 1598 O O . LEU A 1 206 ? -16.891 14.657 -7.819 1.00 115.25 208 LEU A O 1
ATOM 1603 N N . ARG A 1 207 ? -17.873 15.226 -9.767 1.00 98.45 209 ARG A N 1
ATOM 1604 C CA . ARG A 1 207 ? -19.006 15.869 -9.110 1.00 104.94 209 ARG A CA 1
ATOM 1605 C C . ARG A 1 207 ? -19.775 14.890 -8.232 1.00 117.98 209 ARG A C 1
ATOM 1606 O O . ARG A 1 207 ? -20.283 15.274 -7.172 1.00 129.97 209 ARG A O 1
ATOM 1614 N N . TYR A 1 208 ? -19.862 13.624 -8.649 1.00 113.75 210 TYR A N 1
ATOM 1615 C CA . TYR A 1 208 ? -20.551 12.623 -7.842 1.00 125.10 210 TYR A CA 1
ATOM 1616 C C . TYR A 1 208 ? -19.852 12.397 -6.509 1.00 128.01 210 TYR A C 1
ATOM 1617 O O . TYR A 1 208 ? -20.511 12.096 -5.507 1.00 137.13 210 TYR A O 1
ATOM 1626 N N . VAL A 1 209 ? -18.524 12.535 -6.474 1.00 120.66 211 VAL A N 1
ATOM 1627 C CA . VAL A 1 209 ? -17.804 12.456 -5.207 1.00 108.17 211 VAL A CA 1
ATOM 1628 C C . VAL A 1 209 ? -18.206 13.610 -4.299 1.00 102.06 211 VAL A C 1
ATOM 1629 O O . VAL A 1 209 ? -18.402 13.433 -3.090 1.00 102.60 211 VAL A O 1
ATOM 1633 N N . ALA A 1 210 ? -18.344 14.808 -4.869 1.00 94.53 212 ALA A N 1
ATOM 1634 C CA . ALA A 1 210 ? -18.782 15.956 -4.085 1.00 92.61 212 ALA A CA 1
ATOM 1635 C C . ALA A 1 210 ? -20.237 15.823 -3.657 1.00 97.00 212 ALA A C 1
ATOM 1636 O O . ALA A 1 210 ? -20.614 16.317 -2.589 1.00 106.31 212 ALA A O 1
ATOM 1638 N N . MET A 1 211 ? -21.063 15.159 -4.467 1.00 91.11 213 MET A N 1
ATOM 1639 C CA . MET A 1 211 ? -22.487 15.076 -4.159 1.00 97.36 213 MET A CA 1
ATOM 1640 C C . MET A 1 211 ? -22.753 14.104 -3.016 1.00 98.77 213 MET A C 1
ATOM 1641 O O . MET A 1 211 ? -23.619 14.356 -2.171 1.00 104.36 213 MET A O 1
ATOM 1646 N N . VAL A 1 212 ? -22.022 12.987 -2.970 1.00 92.05 214 VAL A N 1
ATOM 1647 C CA . VAL A 1 212 ? -22.211 12.046 -1.871 1.00 87.08 214 VAL A CA 1
ATOM 1648 C C . VAL A 1 212 ? -21.602 12.593 -0.586 1.00 94.46 214 VAL A C 1
ATOM 1649 O O . VAL A 1 212 ? -22.102 12.316 0.511 1.00 97.36 214 VAL A O 1
ATOM 1653 N N . ILE A 1 213 ? -20.524 13.374 -0.692 1.00 97.04 215 ILE A N 1
ATOM 1654 C CA . ILE A 1 213 ? -19.993 14.066 0.478 1.00 92.18 215 ILE A CA 1
ATOM 1655 C C . ILE A 1 213 ? -20.996 15.098 0.976 1.00 84.67 215 ILE A C 1
ATOM 1656 O O . ILE A 1 213 ? -21.231 15.229 2.183 1.00 86.69 215 ILE A O 1
ATOM 1661 N N . TRP A 1 214 ? -21.607 15.841 0.051 1.00 77.11 216 TRP A N 1
ATOM 1662 C CA . TRP A 1 214 ? -22.687 16.749 0.418 1.00 75.92 216 TRP A CA 1
ATOM 1663 C C . TRP A 1 214 ? -23.869 15.985 1.003 1.00 98.85 216 TRP A C 1
ATOM 1664 O O . TRP A 1 214 ? -24.464 16.415 1.997 1.00 104.91 216 TRP A O 1
ATOM 1675 N N . LEU A 1 215 ? -24.218 14.845 0.401 1.00 85.83 217 LEU A N 1
ATOM 1676 C CA . LEU A 1 215 ? -25.300 14.024 0.939 1.00 93.53 217 LEU A CA 1
ATOM 1677 C C . LEU A 1 215 ? -24.970 13.519 2.337 1.00 97.61 217 LEU A C 1
ATOM 1678 O O . LEU A 1 215 ? -25.856 13.411 3.193 1.00 95.30 217 LEU A O 1
ATOM 1683 N N . TYR A 1 216 ? -23.700 13.204 2.588 1.00 94.24 218 TYR A N 1
ATOM 1684 C CA . TYR A 1 216 ? -23.316 12.639 3.876 1.00 93.99 218 TYR A CA 1
ATOM 1685 C C . TYR A 1 216 ? -23.207 13.717 4.947 1.00 93.73 218 TYR A C 1
ATOM 1686 O O . TYR A 1 216 ? -23.698 13.540 6.067 1.00 89.51 218 TYR A O 1
ATOM 1695 N N . SER A 1 217 ? -22.566 14.842 4.619 1.00 91.23 219 SER A N 1
ATOM 1696 C CA . SER A 1 217 ? -22.382 15.902 5.604 1.00 94.36 219 SER A CA 1
ATOM 1697 C C . SER A 1 217 ? -23.711 16.513 6.027 1.00 96.50 219 SER A C 1
ATOM 1698 O O . SER A 1 217 ? -23.863 16.927 7.182 1.00 109.02 219 SER A O 1
ATOM 1701 N N . ALA A 1 218 ? -24.682 16.577 5.115 1.00 88.23 220 ALA A N 1
ATOM 1702 C CA . ALA A 1 218 ? -26.002 17.074 5.486 1.00 86.50 220 ALA A CA 1
ATOM 1703 C C . ALA A 1 218 ? -26.746 16.066 6.355 1.00 89.25 220 ALA A C 1
ATOM 1704 O O . ALA A 1 218 ? -27.450 16.449 7.296 1.00 87.51 220 ALA A O 1
ATOM 1706 N N . PHE A 1 219 ? -26.601 14.771 6.055 1.00 91.83 221 PHE A N 1
ATOM 1707 C CA . PHE A 1 219 ? -27.249 13.750 6.872 1.00 93.61 221 PHE A CA 1
ATOM 1708 C C . PHE A 1 219 ? -26.621 13.664 8.257 1.00 101.98 221 PHE A C 1
ATOM 1709 O O . PHE A 1 219 ? -27.320 13.391 9.240 1.00 111.98 221 PHE A O 1
ATOM 1717 N N . ARG A 1 220 ? -25.310 13.883 8.357 1.00 97.67 222 ARG A N 1
ATOM 1718 C CA . ARG A 1 220 ? -24.693 13.975 9.674 1.00 93.16 222 ARG A CA 1
ATOM 1719 C C . ARG A 1 220 ? -25.124 15.244 10.395 1.00 84.53 222 ARG A C 1
ATOM 1720 O O . ARG A 1 220 ? -25.176 15.268 11.629 1.00 87.83 222 ARG A O 1
ATOM 1728 N N . GLY A 1 221 ? -25.446 16.299 9.646 1.00 82.80 223 GLY A N 1
ATOM 1729 C CA . GLY A 1 221 ? -25.915 17.521 10.274 1.00 83.18 223 GLY A CA 1
ATOM 1730 C C . GLY A 1 221 ? -27.301 17.379 10.872 1.00 83.76 223 GLY A C 1
ATOM 1731 O O . GLY A 1 221 ? -27.571 17.892 11.960 1.00 85.42 223 GLY A O 1
ATOM 1732 N N . VAL A 1 222 ? -28.202 16.682 10.172 1.00 82.86 224 VAL A N 1
ATOM 1733 C CA . VAL A 1 222 ? -29.537 16.472 10.719 1.00 86.29 224 VAL A CA 1
ATOM 1734 C C . VAL A 1 222 ? -29.516 15.480 11.872 1.00 92.41 224 VAL A C 1
ATOM 1735 O O . VAL A 1 222 ? -30.440 15.471 12.692 1.00 94.72 224 VAL A O 1
ATOM 1739 N N . GLN A 1 223 ? -28.483 14.639 11.962 1.00 93.95 225 GLN A N 1
ATOM 1740 C CA . GLN A 1 223 ? -28.365 13.728 13.095 1.00 92.49 225 GLN A CA 1
ATOM 1741 C C . GLN A 1 223 ? -27.867 14.455 14.337 1.00 93.72 225 GLN A C 1
ATOM 1742 O O . GLN A 1 223 ? -28.404 14.267 15.434 1.00 95.60 225 GLN A O 1
ATOM 1748 N N . LEU A 1 224 ? -26.838 15.289 14.181 1.00 90.50 226 LEU A N 1
ATOM 1749 C CA . LEU A 1 224 ? -26.270 15.988 15.328 1.00 98.88 226 LEU A CA 1
ATOM 1750 C C . LEU A 1 224 ? -27.200 17.087 15.826 1.00 97.78 226 LEU A C 1
ATOM 1751 O O . LEU A 1 224 ? -27.335 17.291 17.038 1.00 112.44 226 LEU A O 1
ATOM 1756 N N . THR A 1 225 ? -27.849 17.807 14.908 1.00 91.00 227 THR A N 1
ATOM 1757 C CA . THR A 1 225 ? -28.791 18.841 15.322 1.00 91.75 227 THR A CA 1
ATOM 1758 C C . THR A 1 225 ? -30.037 18.243 15.960 1.00 93.22 227 THR A C 1
ATOM 1759 O O . THR A 1 225 ? -30.636 18.866 16.844 1.00 103.10 227 THR A O 1
ATOM 1763 N N . TYR A 1 226 ? -30.445 17.046 15.530 1.00 92.53 228 TYR A N 1
ATOM 1764 C CA . TYR A 1 226 ? -31.567 16.373 16.176 1.00 103.56 228 TYR A CA 1
ATOM 1765 C C . TYR A 1 226 ? -31.241 16.052 17.628 1.00 123.49 228 TYR A C 1
ATOM 1766 O O . TYR A 1 226 ? -32.041 16.320 18.531 1.00 141.20 228 TYR A O 1
ATOM 1775 N N . GLU A 1 227 ? -30.058 15.480 17.873 1.00 118.32 229 GLU A N 1
ATOM 1776 C CA . GLU A 1 227 ? -29.621 15.250 19.246 1.00 111.41 229 GLU A CA 1
ATOM 1777 C C . GLU A 1 227 ? -29.423 16.565 19.988 1.00 107.62 229 GLU A C 1
ATOM 1778 O O . GLU A 1 227 ? -29.604 16.623 21.209 1.00 117.27 229 GLU A O 1
ATOM 1784 N N . HIS A 1 228 ? -29.065 17.630 19.267 1.00 101.13 230 HIS A N 1
ATOM 1785 C CA . HIS A 1 228 ? -28.873 18.928 19.902 1.00 102.79 230 HIS A CA 1
ATOM 1786 C C . HIS A 1 228 ? -30.193 19.531 20.362 1.00 110.53 230 HIS A C 1
ATOM 1787 O O . HIS A 1 228 ? -30.225 20.268 21.354 1.00 118.69 230 HIS A O 1
ATOM 1794 N N . THR A 1 229 ? -31.288 19.230 19.663 1.00 106.42 231 THR A N 1
ATOM 1795 C CA . THR A 1 229 ? -32.592 19.742 20.069 1.00 115.58 231 THR A CA 1
ATOM 1796 C C . THR A 1 229 ? -33.127 18.990 21.282 1.00 108.22 231 THR A C 1
ATOM 1797 O O . THR A 1 229 ? -33.598 19.607 22.244 1.00 120.17 231 THR A O 1
ATOM 1801 N N . MET A 1 230 ? -33.049 17.657 21.258 1.00 108.40 232 MET A N 1
ATOM 1802 C CA . MET A 1 230 ? -33.615 16.858 22.341 1.00 125.16 232 MET A CA 1
ATOM 1803 C C . MET A 1 230 ? -32.932 17.142 23.673 1.00 122.15 232 MET A C 1
ATOM 1804 O O . MET A 1 230 ? -33.585 17.112 24.723 1.00 131.14 232 MET A O 1
ATOM 1809 N N . LEU A 1 231 ? -31.626 17.420 23.655 1.00 121.19 233 LEU A N 1
ATOM 1810 C CA . LEU A 1 231 ? -30.928 17.757 24.891 1.00 127.11 233 LEU A CA 1
ATOM 1811 C C . LEU A 1 231 ? -31.325 19.134 25.403 1.00 133.78 233 LEU A C 1
ATOM 1812 O O . LEU A 1 231 ? -31.423 19.339 26.619 1.00 152.24 233 LEU A O 1
ATOM 1817 N N . GLN A 1 232 ? -31.559 20.082 24.498 1.00 116.97 234 GLN A N 1
ATOM 1818 C CA . GLN A 1 232 ? -31.932 21.438 24.876 1.00 125.45 234 GLN A CA 1
ATOM 1819 C C . GLN A 1 232 ? -33.422 21.591 25.155 1.00 132.09 234 GLN A C 1
ATOM 1820 O O . GLN A 1 232 ? -33.807 22.505 25.894 1.00 140.31 234 GLN A O 1
ATOM 1826 N N . LEU A 1 233 ? -34.269 20.725 24.593 1.00 118.79 235 LEU A N 1
ATOM 1827 C CA . LEU A 1 233 ? -35.704 20.822 24.843 1.00 120.70 235 LEU A CA 1
ATOM 1828 C C . LEU A 1 233 ? -36.099 20.058 26.101 1.00 124.98 235 LEU A C 1
ATOM 1829 O O . LEU A 1 233 ? -36.756 20.607 26.992 1.00 128.86 235 LEU A O 1
ATOM 1834 N N . TYR A 1 234 ? -35.702 18.791 26.188 1.00 124.68 236 TYR A N 1
ATOM 1835 C CA . TYR A 1 234 ? -36.060 17.968 27.325 1.00 128.87 236 TYR A CA 1
ATOM 1836 C C . TYR A 1 234 ? -35.314 18.420 28.577 1.00 133.52 236 TYR A C 1
ATOM 1837 O O . TYR A 1 234 ? -34.281 19.092 28.490 1.00 131.85 236 TYR A O 1
ATOM 1846 N N . PRO A 1 235 ? -35.846 18.090 29.761 1.00 137.66 237 PRO A N 1
ATOM 1847 C CA . PRO A 1 235 ? -35.136 18.391 31.011 1.00 142.00 237 PRO A CA 1
ATOM 1848 C C . PRO A 1 235 ? -33.683 17.947 30.986 1.00 160.62 237 PRO A C 1
ATOM 1849 O O . PRO A 1 235 ? -33.384 16.778 30.722 1.00 139.73 237 PRO A O 1
ATOM 1853 N N . SER A 1 236 ? -32.779 18.878 31.247 1.00 164.66 238 SER A N 1
ATOM 1854 C CA . SER A 1 236 ? -31.366 18.541 31.314 1.00 171.11 238 SER A CA 1
ATOM 1855 C C . SER A 1 236 ? -31.117 17.643 32.520 1.00 176.70 238 SER A C 1
ATOM 1856 O O . SER A 1 236 ? -31.629 17.924 33.611 1.00 187.68 238 SER A O 1
ATOM 1859 N N . PRO A 1 237 ? -30.357 16.556 32.368 1.00 186.39 239 PRO A N 1
ATOM 1860 C CA . PRO A 1 237 ? -30.098 15.676 33.519 1.00 188.19 239 PRO A CA 1
ATOM 1861 C C . PRO A 1 237 ? -29.408 16.374 34.676 1.00 204.87 239 PRO A C 1
ATOM 1862 O O . PRO A 1 237 ? -29.490 15.881 35.808 1.00 214.83 239 PRO A O 1
ATOM 1866 N N . PHE A 1 238 ? -28.711 17.487 34.424 1.00 198.06 240 PHE A N 1
ATOM 1867 C CA . PHE A 1 238 ? -28.079 18.310 35.453 1.00 217.56 240 PHE A CA 1
ATOM 1868 C C . PHE A 1 238 ? -26.941 17.581 36.164 1.00 235.02 240 PHE A C 1
ATOM 1869 O O . PHE A 1 238 ? -26.048 18.222 36.728 1.00 245.24 240 PHE A O 1
ATOM 1877 N N . ALA A 1 239 ? -26.954 16.248 36.140 1.00 231.98 241 ALA A N 1
ATOM 1878 C CA . ALA A 1 239 ? -25.907 15.444 36.751 1.00 230.36 241 ALA A CA 1
ATOM 1879 C C . ALA A 1 239 ? -24.908 14.893 35.742 1.00 219.15 241 ALA A C 1
ATOM 1880 O O . ALA A 1 239 ? -23.838 14.428 36.148 1.00 220.14 241 ALA A O 1
ATOM 1882 N N . THR A 1 240 ? -25.228 14.926 34.449 1.00 221.75 242 THR A N 1
ATOM 1883 C CA . THR A 1 240 ? -24.283 14.532 33.411 1.00 215.93 242 THR A CA 1
ATOM 1884 C C . THR A 1 240 ? -23.315 15.688 33.187 1.00 218.75 242 THR A C 1
ATOM 1885 O O . THR A 1 240 ? -23.682 16.708 32.594 1.00 211.94 242 THR A O 1
ATOM 1889 N N . SER A 1 241 ? -22.078 15.528 33.657 1.00 213.82 243 SER A N 1
ATOM 1890 C CA . SER A 1 241 ? -21.115 16.618 33.667 1.00 216.69 243 SER A CA 1
ATOM 1891 C C . SER A 1 241 ? -20.757 17.049 32.243 1.00 215.90 243 SER A C 1
ATOM 1892 O O . SER A 1 241 ? -21.163 16.438 31.249 1.00 210.65 243 SER A O 1
ATOM 1895 N N . ASP A 1 242 ? -19.971 18.120 32.160 1.00 215.84 244 ASP A N 1
ATOM 1896 C CA . ASP A 1 242 ? -19.662 18.757 30.889 1.00 210.57 244 ASP A CA 1
ATOM 1897 C C . ASP A 1 242 ? -18.793 17.844 30.022 1.00 195.86 244 ASP A C 1
ATOM 1898 O O . ASP A 1 242 ? -18.389 16.748 30.420 1.00 200.32 244 ASP A O 1
ATOM 1903 N N . PHE A 1 243 ? -18.499 18.316 28.813 1.00 193.07 245 PHE A N 1
ATOM 1904 C CA . PHE A 1 243 ? -17.878 17.501 27.781 1.00 181.65 245 PHE A CA 1
ATOM 1905 C C . PHE A 1 243 ? -16.727 18.256 27.130 1.00 173.33 245 PHE A C 1
ATOM 1906 O O . PHE A 1 243 ? -16.520 19.451 27.359 1.00 182.07 245 PHE A O 1
ATOM 1914 N N . MET A 1 244 ? -15.977 17.526 26.306 1.00 164.01 246 MET A N 1
ATOM 1915 C CA . MET A 1 244 ? -15.008 18.085 25.375 1.00 144.73 246 MET A CA 1
ATOM 1916 C C . MET A 1 244 ? -15.064 17.266 24.094 1.00 138.90 246 MET A C 1
ATOM 1917 O O . MET A 1 244 ? -15.660 16.186 24.052 1.00 137.46 246 MET A O 1
ATOM 1922 N N . VAL A 1 245 ? -14.443 17.788 23.032 1.00 142.90 247 VAL A N 1
ATOM 1923 C CA . VAL A 1 245 ? -14.471 17.063 21.765 1.00 135.28 247 VAL A CA 1
ATOM 1924 C C . VAL A 1 245 ? -13.647 15.785 21.880 1.00 171.01 247 VAL A C 1
ATOM 1925 O O . VAL A 1 245 ? -12.751 15.651 22.725 1.00 177.60 247 VAL A O 1
ATOM 1929 N N . ARG A 1 246 ? -13.974 14.819 21.021 1.00 162.09 248 ARG A N 1
ATOM 1930 C CA . ARG A 1 246 ? -13.217 13.577 20.892 1.00 161.38 248 ARG A CA 1
ATOM 1931 C C . ARG A 1 246 ? -12.939 13.351 19.403 1.00 148.55 248 ARG A C 1
ATOM 1932 O O . ARG A 1 246 ? -13.447 12.413 18.785 1.00 141.13 248 ARG A O 1
ATOM 1940 N N . PHE A 1 247 ? -12.129 14.240 18.830 1.00 151.59 249 PHE A N 1
ATOM 1941 C CA . PHE A 1 247 ? -11.728 14.129 17.440 1.00 140.77 249 PHE A CA 1
ATOM 1942 C C . PHE A 1 247 ? -10.796 12.933 17.250 1.00 139.45 249 PHE A C 1
ATOM 1943 O O . PHE A 1 247 ? -10.204 12.436 18.211 1.00 143.52 249 PHE A O 1
ATOM 1951 N N . PRO A 1 248 ? -10.658 12.445 16.016 1.00 139.99 250 PRO A N 1
ATOM 1952 C CA . PRO A 1 248 ? -9.689 11.375 15.757 1.00 144.76 250 PRO A CA 1
ATOM 1953 C C . PRO A 1 248 ? -8.263 11.837 16.020 1.00 154.47 250 PRO A C 1
ATOM 1954 O O . PRO A 1 248 ? -7.969 13.031 16.112 1.00 151.59 250 PRO A O 1
ATOM 1958 N N . GLU A 1 249 ? -7.366 10.856 16.140 1.00 154.55 251 GLU A N 1
ATOM 1959 C CA . GLU A 1 249 ? -5.979 11.148 16.489 1.00 162.96 251 GLU A CA 1
ATOM 1960 C C . GLU A 1 249 ? -5.265 11.868 15.352 1.00 155.80 251 GLU A C 1
ATOM 1961 O O . GLU A 1 249 ? -4.547 12.849 15.577 1.00 155.23 251 GLU A O 1
ATOM 1967 N N . TRP A 1 250 ? -5.447 11.389 14.120 1.00 160.63 252 TRP A N 1
ATOM 1968 C CA . TRP A 1 250 ? -4.784 11.995 12.973 1.00 161.70 252 TRP A CA 1
ATOM 1969 C C . TRP A 1 250 ? -5.336 13.375 12.641 1.00 166.97 252 TRP A C 1
ATOM 1970 O O . TRP A 1 250 ? -4.675 14.137 11.928 1.00 162.71 252 TRP A O 1
ATOM 1981 N N . LEU A 1 251 ? -6.525 13.715 13.140 1.00 166.24 253 LEU A N 1
ATOM 1982 C CA . LEU A 1 251 ? -7.199 14.969 12.813 1.00 151.86 253 LEU A CA 1
ATOM 1983 C C . LEU A 1 251 ? -7.526 15.731 14.094 1.00 148.97 253 LEU A C 1
ATOM 1984 O O . LEU A 1 251 ? -8.686 15.773 14.527 1.00 147.63 253 LEU A O 1
ATOM 1989 N N . PRO A 1 252 ? -6.524 16.350 14.726 1.00 144.05 254 PRO A N 1
ATOM 1990 C CA . PRO A 1 252 ? -6.803 17.191 1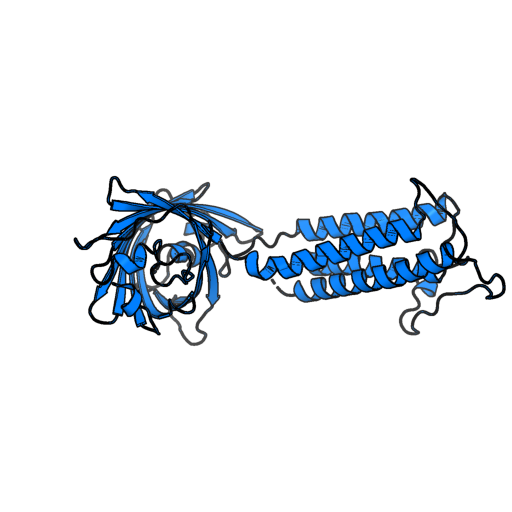5.907 1.00 131.08 254 PRO A CA 1
ATOM 1991 C C . PRO A 1 252 ? -7.226 18.600 15.506 1.00 124.46 254 PRO A C 1
ATOM 1992 O O . PRO A 1 252 ? -6.484 19.580 15.633 1.00 130.95 254 PRO A O 1
ATOM 1996 N N . LEU A 1 253 ? -8.457 18.712 14.999 1.00 117.86 255 LEU A N 1
ATOM 1997 C CA . LEU A 1 253 ? -8.952 20.005 14.536 1.00 115.72 255 LEU A CA 1
ATOM 1998 C C . LEU A 1 253 ? -9.093 21.000 15.680 1.00 133.81 255 LEU A C 1
ATOM 1999 O O . LEU A 1 253 ? -9.006 22.213 15.458 1.00 133.27 255 LEU A O 1
ATOM 2004 N N . ASP A 1 254 ? -9.312 20.512 16.904 1.00 137.59 256 ASP A N 1
ATOM 2005 C CA . ASP A 1 254 ? -9.307 21.401 18.060 1.00 123.48 256 ASP A CA 1
ATOM 2006 C C . ASP A 1 254 ? -7.894 21.848 18.410 1.00 128.28 256 ASP A C 1
ATOM 2007 O O . ASP A 1 254 ? -7.704 22.956 18.922 1.00 138.17 256 ASP A O 1
ATOM 2012 N N . LYS A 1 255 ? -6.897 21.002 18.140 1.00 129.98 257 LYS A N 1
ATOM 2013 C CA . LYS A 1 255 ? -5.506 21.356 18.400 1.00 142.91 257 LYS A CA 1
ATOM 2014 C C . LYS A 1 255 ? -4.909 22.186 17.270 1.00 141.49 257 LYS A C 1
ATOM 2015 O O . LYS A 1 255 ? -4.082 23.068 17.525 1.00 143.39 257 LYS A O 1
ATOM 2021 N N . TRP A 1 256 ? -5.319 21.929 16.025 1.00 144.93 258 TRP A N 1
ATOM 2022 C CA . TRP A 1 256 ? -4.792 22.687 14.895 1.00 147.12 258 TRP A CA 1
ATOM 2023 C C . TRP A 1 256 ? -5.389 24.091 14.849 1.00 139.64 258 TRP A C 1
ATOM 2024 O O . TRP A 1 256 ? -4.664 25.090 14.920 1.00 139.18 258 TRP A O 1
ATOM 2035 N N . VAL A 1 257 ? -6.710 24.186 14.730 1.00 131.08 259 VAL A N 1
ATOM 2036 C CA . VAL A 1 257 ? -7.398 25.475 14.742 1.00 127.82 259 VAL A CA 1
ATOM 2037 C C . VAL A 1 257 ? -8.283 25.536 15.982 1.00 132.33 259 VAL A C 1
ATOM 2038 O O . VAL A 1 257 ? -9.460 25.150 15.925 1.00 120.37 259 VAL A O 1
ATOM 2042 N N . PRO A 1 258 ? -7.764 26.014 17.117 1.00 131.98 260 PRO A N 1
ATOM 2043 C CA . PRO A 1 258 ? -8.545 25.957 18.363 1.00 129.58 260 PRO A CA 1
ATOM 2044 C C . PRO A 1 258 ? -9.696 26.941 18.411 1.00 133.61 260 PRO A C 1
ATOM 2045 O O . PRO A 1 258 ? -10.642 26.717 19.176 1.00 127.37 260 PRO A O 1
ATOM 2049 N N . GLN A 1 259 ? -9.650 28.017 17.629 1.00 133.73 261 GLN A N 1
ATOM 2050 C CA . GLN A 1 259 ? -10.669 29.055 17.700 1.00 127.32 261 GLN A CA 1
ATOM 2051 C C . GLN A 1 259 ? -11.935 28.702 16.933 1.00 126.96 261 GLN A C 1
ATOM 2052 O O . GLN A 1 259 ? -12.928 29.429 17.043 1.00 135.44 261 GLN A O 1
ATOM 2058 N N . VAL A 1 260 ? -11.926 27.615 16.167 1.00 118.58 262 VAL A N 1
ATOM 2059 C CA . VAL A 1 260 ? -13.099 27.153 15.445 1.00 114.98 262 VAL A CA 1
ATOM 2060 C C . VAL A 1 260 ? -13.674 25.885 16.063 1.00 127.37 262 VAL A C 1
ATOM 2061 O O . VAL A 1 260 ? -14.894 25.747 16.181 1.00 131.87 262 VAL A O 1
ATOM 2065 N N . PHE A 1 261 ? -12.814 24.957 16.472 1.00 125.01 263 PHE A N 1
ATOM 2066 C CA . PHE A 1 261 ? -13.222 23.700 17.093 1.00 113.48 263 PHE A CA 1
ATOM 2067 C C . PHE A 1 261 ? -12.885 23.799 18.579 1.00 130.62 263 PHE A C 1
ATOM 2068 O O . PHE A 1 261 ? -11.892 23.247 19.055 1.00 121.00 263 PHE A O 1
ATOM 2076 N N . VAL A 1 262 ? -13.732 24.517 19.315 1.00 132.85 264 VAL A N 1
ATOM 2077 C CA . VAL A 1 262 ? -13.448 24.896 20.695 1.00 145.27 264 VAL A CA 1
ATOM 2078 C C . VAL A 1 262 ? -14.172 23.972 21.662 1.00 146.88 264 VAL A C 1
ATOM 2079 O O . VAL A 1 262 ? -13.542 23.176 22.369 1.00 147.19 264 VAL A O 1
ATOM 2083 N N . ALA A 1 263 ? -15.499 24.103 21.713 1.00 146.76 265 ALA A N 1
ATOM 2084 C CA . ALA A 1 263 ? -16.357 23.334 22.613 1.00 144.17 265 ALA A CA 1
ATOM 2085 C C . ALA A 1 263 ? -16.093 23.669 24.079 1.00 165.98 265 ALA A C 1
ATOM 2086 O O . ALA A 1 263 ? -16.238 22.816 24.960 1.00 174.47 265 ALA A O 1
ATOM 2088 N N . SER A 1 264 ? -15.695 24.910 24.352 1.00 166.84 266 SER A N 1
ATOM 2089 C CA . SER A 1 264 ? -15.657 25.418 25.718 1.00 169.99 266 SER A CA 1
ATOM 2090 C C . SER A 1 264 ? -17.076 25.813 26.104 1.00 159.89 266 SER A C 1
ATOM 2091 O O . SER A 1 264 ? -17.613 26.805 25.602 1.00 149.76 266 SER A O 1
ATOM 2094 N N . GLY A 1 265 ? -17.686 25.037 26.985 1.00 169.85 267 GLY A N 1
ATOM 2095 C CA . GLY A 1 265 ? -19.107 25.116 27.234 1.00 173.67 267 GLY A CA 1
ATOM 2096 C C . GLY A 1 265 ? -19.829 23.881 26.716 1.00 170.44 267 GLY A C 1
ATOM 2097 O O . GLY A 1 265 ? -19.310 23.111 25.902 1.00 154.20 267 GLY A O 1
ATOM 2098 N N . ASP A 1 266 ? -21.050 23.689 27.205 1.00 173.86 268 ASP A N 1
ATOM 2099 C CA . ASP A 1 266 ? -21.779 22.461 26.931 1.00 181.37 268 ASP A CA 1
ATOM 2100 C C . ASP A 1 266 ? -23.204 22.776 26.495 1.00 183.14 268 ASP A C 1
ATOM 2101 O O . ASP A 1 266 ? -23.707 23.889 26.669 1.00 193.72 268 ASP A O 1
ATOM 2106 N N . CYS A 1 267 ? -23.853 21.761 25.924 1.00 171.98 269 CYS A N 1
ATOM 2107 C CA . CYS A 1 267 ? -25.225 21.872 25.448 1.00 164.67 269 CYS A CA 1
ATOM 2108 C C . CYS A 1 267 ? -26.214 21.828 26.605 1.00 174.23 269 CYS A C 1
ATOM 2109 O O . CYS A 1 267 ? -25.858 22.137 27.748 1.00 187.04 269 CYS A O 1
ATOM 2112 N N . ALA A 1 268 ? -27.457 21.440 26.311 1.00 166.72 270 ALA A N 1
ATOM 2113 C CA . ALA A 1 268 ? -28.553 21.427 27.278 1.00 169.32 270 ALA A CA 1
ATOM 2114 C C . ALA A 1 268 ? -28.754 22.786 27.939 1.00 164.47 270 ALA A C 1
ATOM 2115 O O . ALA A 1 268 ? -29.315 22.874 29.036 1.00 182.40 270 ALA A O 1
ATOM 2117 N N . GLU A 1 269 ? -28.304 23.853 27.281 1.00 162.21 271 GLU A N 1
ATOM 2118 C CA . GLU A 1 269 ? -28.409 25.209 27.806 1.00 157.52 271 GLU A CA 1
ATOM 2119 C C . GLU A 1 269 ? -28.862 26.118 26.677 1.00 139.48 271 GLU A C 1
ATOM 2120 O O . GLU A 1 269 ? -28.198 26.201 25.639 1.00 130.65 271 GLU A O 1
ATOM 2126 N N . ARG A 1 270 ? -29.989 26.793 26.878 1.00 141.08 272 ARG A N 1
ATOM 2127 C CA . ARG A 1 270 ? -30.606 27.612 25.838 1.00 135.74 272 ARG A CA 1
ATOM 2128 C C . ARG A 1 270 ? -29.832 28.918 25.717 1.00 145.18 272 ARG A C 1
ATOM 2129 O O . ARG A 1 270 ? -29.955 29.811 26.558 1.00 156.17 272 ARG A O 1
ATOM 2137 N N . GLN A 1 271 ? -29.028 29.029 24.660 1.00 140.94 273 GLN A N 1
ATOM 2138 C CA . GLN A 1 271 ? -28.183 30.210 24.445 1.00 148.16 273 GLN A CA 1
ATOM 2139 C C . GLN A 1 271 ? -28.954 31.271 23.664 1.00 157.89 273 GLN A C 1
ATOM 2140 O O . GLN A 1 271 ? -29.319 32.314 24.213 1.00 159.48 273 GLN A O 1
ATOM 2146 N N . TRP A 1 272 ? -29.204 31.018 22.382 1.00 145.12 274 TRP A N 1
ATOM 2147 C CA . TRP A 1 272 ? -30.110 31.839 21.592 1.00 161.74 274 TRP A CA 1
ATOM 2148 C C . TRP A 1 272 ? -31.457 31.140 21.476 1.00 156.47 274 TRP A C 1
ATOM 2149 O O . TRP A 1 272 ? -31.523 29.912 21.364 1.00 155.69 274 TRP A O 1
ATOM 2160 N N . ASP A 1 273 ? -32.528 31.928 21.499 1.00 169.76 275 ASP A N 1
ATOM 2161 C CA . ASP A 1 273 ? -33.840 31.446 21.079 1.00 153.63 275 ASP A CA 1
ATOM 2162 C C . ASP A 1 273 ? -34.627 32.641 20.568 1.00 155.18 275 ASP A C 1
ATOM 2163 O O . ASP A 1 273 ? -34.842 33.610 21.303 1.00 165.60 275 ASP A O 1
ATOM 2168 N N . PHE A 1 274 ? -35.024 32.590 19.298 1.00 157.72 276 PHE A N 1
ATOM 2169 C CA . PHE A 1 274 ? -35.709 33.712 18.677 1.00 154.99 276 PHE A CA 1
ATOM 2170 C C . PHE A 1 274 ? -36.688 33.193 17.637 1.00 139.04 276 PHE A C 1
ATOM 2171 O O . PHE A 1 274 ? -36.481 32.133 17.040 1.00 119.75 276 PHE A O 1
ATOM 2179 N N . LEU A 1 275 ? -37.759 33.962 17.433 1.00 137.00 277 LEU A N 1
ATOM 2180 C CA . LEU A 1 275 ? -38.847 33.594 16.528 1.00 135.68 277 LEU A CA 1
ATOM 2181 C C . LEU A 1 275 ? -39.468 32.253 16.913 1.00 133.02 277 LEU A C 1
ATOM 2182 O O . LEU A 1 275 ? -39.899 31.482 16.053 1.00 123.87 277 LEU A O 1
ATOM 2187 N N . GLY A 1 276 ? -39.513 31.968 18.213 1.00 117.82 278 GLY A N 1
ATOM 2188 C CA . GLY A 1 276 ? -40.169 30.783 18.722 1.00 117.97 278 GLY A CA 1
ATOM 2189 C C . GLY A 1 276 ? -39.372 29.499 18.642 1.00 122.79 278 GLY A C 1
ATOM 2190 O O . GLY A 1 276 ? -39.894 28.447 19.032 1.00 135.69 278 GLY A O 1
ATOM 2191 N N . LEU A 1 277 ? -38.133 29.541 18.160 1.00 133.16 279 LEU A N 1
ATOM 2192 C CA . LEU A 1 277 ? -37.316 28.345 18.012 1.00 127.95 279 LEU A CA 1
ATOM 2193 C C . LEU A 1 277 ? -35.964 28.549 18.681 1.00 125.28 279 LEU A C 1
ATOM 2194 O O . LEU A 1 277 ? -35.574 29.667 19.026 1.00 132.38 279 LEU A O 1
ATOM 2199 N N . GLU A 1 278 ? -35.247 27.443 18.856 1.00 114.00 280 GLU A N 1
ATOM 2200 C CA . GLU A 1 278 ? -33.935 27.430 19.483 1.00 108.76 280 GLU A CA 1
ATOM 2201 C C . GLU A 1 278 ? -32.838 27.394 18.425 1.00 105.31 280 GLU A C 1
ATOM 2202 O O . GLU A 1 278 ? -33.096 27.252 17.228 1.00 109.06 280 GLU A O 1
ATOM 2208 N N . MET A 1 279 ? -31.595 27.523 18.887 1.00 106.65 281 MET A N 1
ATOM 2209 C CA . MET A 1 279 ? -30.456 27.434 17.974 1.00 106.56 281 MET A CA 1
ATOM 2210 C C . MET A 1 279 ? -30.337 26.071 17.304 1.00 108.26 281 MET A C 1
ATOM 2211 O O . MET A 1 279 ? -30.149 26.030 16.076 1.00 112.14 281 MET A O 1
ATOM 2216 N N . PRO A 1 280 ? -30.421 24.937 18.013 1.00 102.71 282 PRO A N 1
ATOM 2217 C CA . PRO A 1 280 ? -30.367 23.647 17.308 1.00 101.07 282 PRO A CA 1
ATOM 2218 C C . PRO A 1 280 ? -31.565 23.394 16.413 1.00 99.04 282 PRO A C 1
ATOM 2219 O O . PRO A 1 280 ? -31.450 22.603 15.468 1.00 102.87 282 PRO A O 1
ATOM 2223 N N . GLN A 1 281 ? -32.709 24.031 16.673 1.00 98.89 283 GLN A N 1
ATOM 2224 C CA . GLN A 1 281 ? -33.874 23.819 15.821 1.00 103.37 283 GLN A CA 1
ATOM 2225 C C . GLN A 1 281 ? -33.716 24.530 14.482 1.00 98.50 283 GLN A C 1
ATOM 2226 O O . GLN A 1 281 ? -34.165 24.021 13.448 1.00 106.74 283 GLN A O 1
ATOM 2232 N N . TRP A 1 282 ? -33.080 25.704 14.476 1.00 95.30 284 TRP A N 1
ATOM 2233 C CA . TRP A 1 282 ? -32.823 26.389 13.213 1.00 99.14 284 TRP A CA 1
ATOM 2234 C C . TRP A 1 282 ? -31.800 25.632 12.376 1.00 100.71 284 TRP A C 1
ATOM 2235 O O . TRP A 1 282 ? -31.975 25.479 11.161 1.00 105.15 284 TRP A O 1
ATOM 2246 N N . LEU A 1 283 ? -30.726 25.148 13.006 1.00 99.03 285 LEU A N 1
ATOM 2247 C CA . LEU A 1 283 ? -29.727 24.376 12.274 1.00 94.76 285 LEU A CA 1
ATOM 2248 C C . LEU A 1 283 ? -30.293 23.051 11.784 1.00 91.32 285 LEU A C 1
ATOM 2249 O O . LEU A 1 283 ? -29.908 22.575 10.709 1.00 84.42 285 LEU A O 1
ATOM 2254 N N . LEU A 1 284 ? -31.198 22.441 12.554 1.00 90.95 286 LEU A N 1
ATOM 2255 C CA . LEU A 1 284 ? -31.858 21.224 12.095 1.00 92.36 286 LEU A CA 1
ATOM 2256 C C . LEU A 1 284 ? -32.619 21.472 10.801 1.00 87.75 286 LEU A C 1
ATOM 2257 O O . LEU A 1 284 ? -32.591 20.642 9.885 1.00 96.92 286 LEU A O 1
ATOM 2262 N N . GLY A 1 285 ? -33.299 22.617 10.703 1.00 86.98 287 GLY A N 1
ATOM 2263 C CA . GLY A 1 285 ? -33.978 22.961 9.467 1.00 84.44 287 GLY A CA 1
ATOM 2264 C C . GLY A 1 285 ? -33.026 23.330 8.349 1.00 82.03 287 GLY A C 1
ATOM 2265 O O . GLY A 1 285 ? -33.311 23.067 7.176 1.00 80.57 287 GLY A O 1
ATOM 2266 N N . ILE A 1 286 ? -31.890 23.943 8.687 1.00 82.33 288 ILE A N 1
ATOM 2267 C CA . ILE A 1 286 ? -30.899 24.287 7.672 1.00 82.55 288 ILE A CA 1
ATOM 2268 C C . ILE A 1 286 ? -30.279 23.025 7.087 1.00 84.77 288 ILE A C 1
ATOM 2269 O O . ILE A 1 286 ? -30.148 22.887 5.865 1.00 97.08 288 ILE A O 1
ATOM 2274 N N . PHE A 1 287 ? -29.890 22.084 7.950 1.00 85.12 289 PHE A N 1
ATOM 2275 C CA . PHE A 1 287 ? -29.316 20.833 7.463 1.00 83.60 289 PHE A CA 1
ATOM 2276 C C . PHE A 1 287 ? -30.341 20.008 6.697 1.00 89.28 289 PHE A C 1
ATOM 2277 O O . PHE A 1 287 ? -29.996 19.337 5.717 1.00 101.39 289 PHE A O 1
ATOM 2285 N N . ILE A 1 288 ? -31.599 20.027 7.138 1.00 84.28 290 ILE A N 1
ATOM 2286 C CA . ILE A 1 288 ? -32.657 19.383 6.367 1.00 86.93 290 ILE A CA 1
ATOM 2287 C C . ILE A 1 288 ? -32.790 20.046 5.002 1.00 77.62 290 ILE A C 1
ATOM 2288 O O . ILE A 1 288 ? -32.927 19.368 3.977 1.00 76.32 290 ILE A O 1
ATOM 2293 N N . ALA A 1 289 ? -32.738 21.381 4.967 1.00 77.28 291 ALA A N 1
ATOM 2294 C CA . ALA A 1 289 ? -32.751 22.087 3.690 1.00 76.41 291 ALA A CA 1
ATOM 2295 C C . ALA A 1 289 ? -31.549 21.700 2.837 1.00 90.07 291 ALA A C 1
ATOM 2296 O O . ALA A 1 289 ? -31.679 21.493 1.624 1.00 86.07 291 ALA A O 1
ATOM 2298 N N . TYR A 1 290 ? -30.371 21.592 3.456 1.00 81.06 292 TYR A N 1
ATOM 2299 C CA . TYR A 1 290 ? -29.192 21.134 2.728 1.00 79.55 292 TYR A CA 1
ATOM 2300 C C . TYR A 1 290 ? -29.364 19.700 2.245 1.00 79.95 292 TYR A C 1
ATOM 2301 O O . TYR A 1 290 ? -28.967 19.363 1.124 1.00 73.38 292 TYR A O 1
ATOM 2310 N N . LEU A 1 291 ? -29.955 18.839 3.078 1.00 82.02 293 LEU A N 1
ATOM 2311 C CA . LEU A 1 291 ? -30.148 17.448 2.681 1.00 88.63 293 LEU A CA 1
ATOM 2312 C C . LEU A 1 291 ? -31.230 17.322 1.617 1.00 92.11 293 LEU A C 1
ATOM 2313 O O . LEU A 1 291 ? -31.109 16.506 0.696 1.00 96.22 293 LEU A O 1
ATOM 2318 N N . ILE A 1 292 ? -32.295 18.118 1.726 1.00 83.66 294 ILE A N 1
ATOM 2319 C CA . ILE A 1 292 ? -33.354 18.082 0.723 1.00 81.28 294 ILE A CA 1
ATOM 2320 C C . ILE A 1 292 ? -32.825 18.553 -0.625 1.00 83.05 294 ILE A C 1
ATOM 2321 O O . ILE A 1 292 ? -33.044 17.905 -1.656 1.00 88.54 294 ILE A O 1
ATOM 2326 N N . VAL A 1 293 ? -32.113 19.682 -0.638 1.00 79.53 295 VAL A N 1
ATOM 2327 C CA . VAL A 1 293 ? -31.532 20.178 -1.883 1.00 89.05 295 VAL A CA 1
ATOM 2328 C C . VAL A 1 293 ? -30.525 19.176 -2.434 1.00 90.66 295 VAL A C 1
ATOM 2329 O O . VAL A 1 293 ? -30.436 18.967 -3.649 1.00 95.85 295 VAL A O 1
ATOM 2333 N N . ALA A 1 294 ? -29.764 18.527 -1.549 1.00 89.41 296 ALA A N 1
ATOM 2334 C CA . ALA A 1 294 ? -28.850 17.480 -1.994 1.00 98.01 296 ALA A CA 1
ATOM 2335 C C . ALA A 1 294 ? -29.610 16.309 -2.603 1.00 92.39 296 ALA A C 1
ATOM 2336 O O . ALA A 1 294 ? -29.180 15.736 -3.610 1.00 105.29 296 ALA A O 1
ATOM 2338 N N . VAL A 1 295 ? -30.745 15.941 -2.006 1.00 91.56 297 VAL A N 1
ATOM 2339 C CA . VAL A 1 295 ? -31.561 14.868 -2.564 1.00 94.86 297 VAL A CA 1
ATOM 2340 C C . VAL A 1 295 ? -32.185 15.304 -3.884 1.00 95.89 297 VAL A C 1
ATOM 2341 O O . VAL A 1 295 ? -32.243 14.526 -4.845 1.00 100.06 297 VAL A O 1
ATOM 2345 N N . LEU A 1 296 ? -32.649 16.555 -3.959 1.00 98.17 298 LEU A N 1
ATOM 2346 C CA . LEU A 1 296 ? -33.255 17.048 -5.193 1.00 92.05 298 LEU A CA 1
ATOM 2347 C C . LEU A 1 296 ? -32.258 17.034 -6.345 1.00 101.61 298 LEU A C 1
ATOM 2348 O O . LEU A 1 296 ? -32.617 16.700 -7.480 1.00 99.73 298 LEU A O 1
ATOM 2353 N N . VAL A 1 297 ? -31.001 17.392 -6.074 1.00 100.37 299 VAL A N 1
ATOM 2354 C CA . VAL A 1 297 ? -29.985 17.389 -7.123 1.00 98.92 299 VAL A CA 1
ATOM 2355 C C . VAL A 1 297 ? -29.766 15.976 -7.650 1.00 101.96 299 VAL A C 1
ATOM 2356 O O . VAL A 1 297 ? -29.580 15.769 -8.855 1.00 112.88 299 VAL A O 1
ATOM 2360 N N . VAL A 1 298 ? -29.801 14.981 -6.761 1.00 90.03 300 VAL A N 1
ATOM 2361 C CA . VAL A 1 298 ? -29.610 13.598 -7.188 1.00 102.36 300 VAL A CA 1
ATOM 2362 C C . VAL A 1 298 ? -30.768 13.146 -8.068 1.00 107.77 300 VAL A C 1
ATOM 2363 O O . VAL A 1 298 ? -30.565 12.568 -9.143 1.00 117.76 300 VAL A O 1
ATOM 2367 N N . ILE A 1 299 ? -32.002 13.399 -7.626 1.00 104.06 301 ILE A N 1
ATOM 2368 C CA . ILE A 1 299 ? -33.168 13.025 -8.417 1.00 113.12 301 ILE A CA 1
ATOM 2369 C C . ILE A 1 299 ? -33.267 13.856 -9.690 1.00 125.70 301 ILE A C 1
ATOM 2370 O O . ILE A 1 299 ? -33.882 13.418 -10.669 1.00 126.86 301 ILE A O 1
ATOM 2375 N N . SER A 1 300 ? -32.665 15.047 -9.709 1.00 124.33 302 SER A N 1
ATOM 2376 C CA . SER A 1 300 ? -32.683 15.859 -10.921 1.00 121.16 302 SER A CA 1
ATOM 2377 C C . SER A 1 300 ? -31.841 15.226 -12.022 1.00 118.83 302 SER A C 1
ATOM 2378 O O . SER A 1 300 ? -32.221 15.266 -13.197 1.00 129.17 302 SER A O 1
ATOM 2381 N N . GLN A 1 301 ? -30.708 14.625 -11.653 1.00 118.60 303 GLN A N 1
ATOM 2382 C CA . GLN A 1 301 ? -29.751 14.112 -12.633 1.00 124.89 303 GLN A CA 1
ATOM 2383 C C . GLN A 1 301 ? -30.362 13.232 -13.720 1.00 131.88 303 GLN A C 1
ATOM 2384 O O . GLN A 1 301 ? -29.978 13.401 -14.890 1.00 131.29 303 GLN A O 1
ATOM 2390 N N . PRO A 1 302 ? -31.272 12.292 -13.434 1.00 132.83 304 PRO A N 1
ATOM 2391 C CA . PRO A 1 302 ? -31.892 11.546 -14.545 1.00 134.31 304 PRO A CA 1
ATOM 2392 C C . PRO A 1 302 ? -32.709 12.424 -15.478 1.00 133.94 304 PRO A C 1
ATOM 2393 O O . PRO A 1 302 ? -32.587 12.306 -16.704 1.00 138.04 304 PRO A O 1
ATOM 2397 N N . PHE A 1 303 ? -33.539 13.307 -14.930 1.00 129.10 305 PHE A N 1
ATOM 2398 C CA . PHE A 1 303 ? -34.415 14.153 -15.731 1.00 133.36 305 PHE A CA 1
ATOM 2399 C C . PHE A 1 303 ? -33.807 15.515 -16.040 1.00 125.88 305 PHE A C 1
ATOM 2400 O O . PHE A 1 303 ? -34.473 16.349 -16.662 1.00 122.83 305 PHE A O 1
ATOM 2408 N N . LYS A 1 304 ? -32.565 15.759 -15.619 1.00 125.10 306 LYS A N 1
ATOM 2409 C CA . LYS A 1 304 ? -31.884 17.006 -15.946 1.00 137.20 306 LYS A CA 1
ATOM 2410 C C . LYS A 1 304 ? -31.401 17.023 -17.389 1.0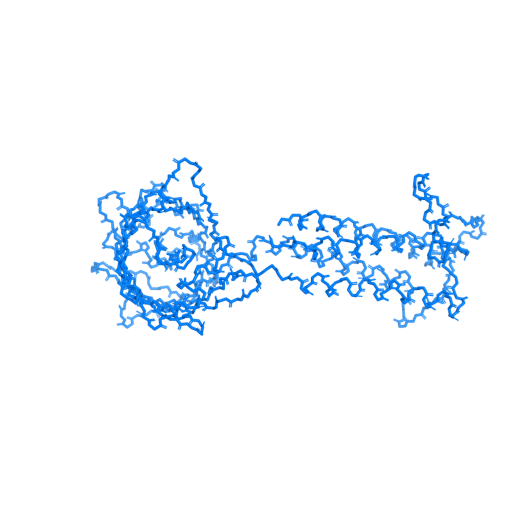0 135.94 306 LYS A C 1
ATOM 2411 O O . LYS A 1 304 ? -31.249 18.100 -17.977 1.00 138.36 306 LYS A O 1
ATOM 2417 N N . ASN A 1 305 ? -31.173 15.850 -17.973 1.00 135.14 307 ASN A N 1
ATOM 2418 C CA . ASN A 1 305 ? -30.520 15.720 -19.267 1.00 128.86 307 ASN A CA 1
ATOM 2419 C C . ASN A 1 305 ? -31.494 15.432 -20.402 1.00 115.74 307 ASN A C 1
ATOM 2420 O O . ASN A 1 305 ? -31.055 15.171 -21.526 1.00 116.78 307 ASN A O 1
ATOM 2425 N N . SER A 1 306 ? -32.797 15.476 -20.142 1.00 110.01 308 SER A N 1
ATOM 2426 C CA . SER A 1 306 ? -33.804 15.163 -21.143 1.00 96.72 308 SER A CA 1
ATOM 2427 C C . SER A 1 306 ? -34.525 16.428 -21.590 1.00 92.06 308 SER A C 1
ATOM 2428 O O . SER A 1 306 ? -34.711 17.367 -20.810 1.00 84.13 308 SER A O 1
ATOM 2431 N N . HIS A 1 307 ? -34.929 16.442 -22.858 1.00 95.10 309 HIS A N 1
ATOM 2432 C CA . HIS A 1 307 ? -35.656 17.554 -23.452 1.00 94.37 309 HIS A CA 1
ATOM 2433 C C . HIS A 1 307 ? -37.050 17.090 -23.857 1.00 100.44 309 HIS A C 1
ATOM 2434 O O . HIS A 1 307 ? -37.229 15.953 -24.302 1.00 99.36 309 HIS A O 1
ATOM 2441 N N . ASN A 1 308 ? -38.036 17.967 -23.695 1.00 105.79 310 ASN A N 1
ATOM 2442 C CA . ASN A 1 308 ? -39.428 17.648 -23.983 1.00 97.65 310 ASN A CA 1
ATOM 2443 C C . ASN A 1 308 ? -39.801 18.154 -25.367 1.00 87.67 310 ASN A C 1
ATOM 2444 O O . ASN A 1 308 ? -39.523 19.308 -25.707 1.00 73.71 310 ASN A O 1
ATOM 2449 N N . VAL A 1 309 ? -40.443 17.297 -26.150 1.00 77.89 311 VAL A N 1
ATOM 2450 C CA . VAL A 1 309 ? -40.889 17.640 -27.498 1.00 83.85 311 VAL A CA 1
ATOM 2451 C C . VAL A 1 309 ? -42.401 17.817 -27.423 1.00 90.66 311 VAL A C 1
ATOM 2452 O O . VAL A 1 309 ? -43.171 16.857 -27.511 1.00 102.74 311 VAL A O 1
ATOM 2456 N N . TYR A 1 310 ? -42.825 19.063 -27.247 1.00 89.52 312 TYR A N 1
ATOM 2457 C CA . TYR A 1 310 ? -44.241 19.364 -27.104 1.00 80.83 312 TYR A CA 1
ATOM 2458 C C . TYR A 1 310 ? -44.929 19.293 -28.464 1.00 85.81 312 TYR A C 1
ATOM 2459 O O . TYR A 1 310 ? -44.475 19.904 -29.436 1.00 79.69 312 TYR A O 1
ATOM 2468 N N . ILE A 1 311 ? -46.027 18.543 -28.532 1.00 83.26 313 ILE A N 1
ATOM 2469 C CA . ILE A 1 311 ? -46.702 18.234 -29.787 1.00 79.17 313 ILE A CA 1
ATOM 2470 C C . ILE A 1 311 ? -48.147 18.705 -29.703 1.00 89.71 313 ILE A C 1
ATOM 2471 O O . ILE A 1 311 ? -48.807 18.524 -28.674 1.00 96.58 313 ILE A O 1
ATOM 2476 N N . THR A 1 312 ? -48.631 19.310 -30.784 1.00 94.54 314 THR A N 1
ATOM 2477 C CA . THR A 1 312 ? -50.031 19.681 -30.936 1.00 102.39 314 THR A CA 1
ATOM 2478 C C . THR A 1 312 ? -50.595 19.033 -32.194 1.00 95.73 314 THR A C 1
ATOM 2479 O O . THR A 1 312 ? -49.870 18.450 -33.004 1.00 87.70 314 THR A O 1
ATOM 2483 N N . ALA A 1 313 ? -51.909 19.150 -32.355 1.00 98.99 315 ALA A N 1
ATOM 2484 C CA . ALA A 1 313 ? -52.591 18.616 -33.522 1.00 97.99 315 ALA A CA 1
ATOM 2485 C C . ALA A 1 313 ? -52.650 19.657 -34.632 1.00 101.54 315 ALA A C 1
ATOM 2486 O O . ALA A 1 313 ? -52.713 20.863 -34.379 1.00 94.11 315 ALA A O 1
ATOM 2488 N N . ASP A 1 314 ? -52.630 19.173 -35.876 1.00 107.40 316 ASP A N 1
ATOM 2489 C CA . ASP A 1 314 ? -52.785 20.012 -37.067 1.00 108.06 316 ASP A CA 1
ATOM 2490 C C . ASP A 1 314 ? -53.786 19.305 -37.979 1.00 101.56 316 ASP A C 1
ATOM 2491 O O . ASP A 1 314 ? -53.413 18.692 -38.983 1.00 107.96 316 ASP A O 1
ATOM 2496 N N . LYS A 1 315 ? -55.068 19.389 -37.617 1.00 101.73 317 LYS A N 1
ATOM 2497 C CA . LYS A 1 315 ? -56.112 18.738 -38.400 1.00 105.94 317 LYS A CA 1
ATOM 2498 C C . LYS A 1 315 ? -56.318 19.396 -39.758 1.00 113.27 317 LYS A C 1
ATOM 2499 O O . LYS A 1 315 ? -56.828 18.743 -40.675 1.00 119.38 317 LYS A O 1
ATOM 2505 N N . GLN A 1 316 ? -55.939 20.668 -39.907 1.00 119.00 318 GLN A N 1
ATOM 2506 C CA . GLN A 1 316 ? -56.096 21.343 -41.192 1.00 111.94 318 GLN A CA 1
ATOM 2507 C C . GLN A 1 316 ? -55.240 20.685 -42.267 1.00 95.53 318 GLN A C 1
ATOM 2508 O O . GLN A 1 316 ? -55.650 20.597 -43.430 1.00 93.98 318 GLN A O 1
ATOM 2514 N N . LYS A 1 317 ? -54.049 20.220 -41.897 1.00 95.63 319 LYS A N 1
ATOM 2515 C CA . LYS A 1 317 ? -53.160 19.513 -42.808 1.00 96.15 319 LYS A CA 1
ATOM 2516 C C . LYS A 1 317 ? -53.068 18.028 -42.487 1.00 93.42 319 LYS A C 1
ATOM 2517 O O . LYS A 1 317 ? -52.210 17.335 -43.045 1.00 87.27 319 LYS A O 1
ATOM 2523 N N . ASN A 1 318 ? -53.931 17.530 -41.598 1.00 88.75 320 ASN A N 1
ATOM 2524 C CA . ASN A 1 318 ? -53.966 16.116 -41.221 1.00 98.49 320 ASN A CA 1
ATOM 2525 C C . ASN A 1 318 ? -52.612 15.649 -40.690 1.00 104.07 320 ASN A C 1
ATOM 2526 O O . ASN A 1 318 ? -52.179 14.524 -40.942 1.00 101.60 320 ASN A O 1
ATOM 2531 N N . GLY A 1 319 ? -51.939 16.522 -39.943 1.00 110.35 321 GLY A N 1
ATOM 2532 C CA . GLY A 1 319 ? -50.645 16.198 -39.375 1.00 104.09 321 GLY A CA 1
ATOM 2533 C C . GLY A 1 319 ? -50.459 16.735 -37.970 1.00 90.33 321 GLY A C 1
ATOM 2534 O O . GLY A 1 319 ? -51.440 17.003 -37.269 1.00 83.31 321 GLY A O 1
ATOM 2535 N N . ILE A 1 320 ? -49.205 16.889 -37.540 1.00 90.08 322 ILE A N 1
ATOM 2536 C CA . ILE A 1 320 ? -48.890 17.410 -36.218 1.00 88.65 322 ILE A CA 1
ATOM 2537 C C . ILE A 1 320 ? -47.803 18.468 -36.342 1.00 89.48 322 ILE A C 1
ATOM 2538 O O . ILE A 1 320 ? -47.099 18.562 -37.350 1.00 102.95 322 ILE A O 1
ATOM 2543 N N . LYS A 1 321 ? -47.678 19.273 -35.289 1.00 83.04 323 LYS A N 1
ATOM 2544 C CA . LYS A 1 321 ? -46.603 20.241 -35.148 1.00 80.52 323 LYS A CA 1
ATOM 2545 C C . LYS A 1 321 ? -45.937 20.032 -33.796 1.00 76.67 323 LYS A C 1
ATOM 2546 O O . LYS A 1 321 ? -46.562 19.550 -32.848 1.00 71.98 323 LYS A O 1
ATOM 2552 N N . ALA A 1 322 ? -44.658 20.390 -33.714 1.00 67.91 324 ALA A N 1
ATOM 2553 C CA . ALA A 1 322 ? -43.900 20.166 -32.492 1.00 71.87 324 ALA A CA 1
ATOM 2554 C C . ALA A 1 322 ? -42.845 21.248 -32.330 1.00 78.25 324 ALA A C 1
ATOM 2555 O O . ALA A 1 322 ? -42.160 21.608 -33.291 1.00 90.40 324 ALA A O 1
ATOM 2557 N N . ASN A 1 323 ? -42.729 21.769 -31.108 1.00 77.00 325 ASN A N 1
ATOM 2558 C CA . ASN A 1 323 ? -41.728 22.766 -30.755 1.00 76.65 325 ASN A CA 1
ATOM 2559 C C . ASN A 1 323 ? -40.928 22.273 -29.559 1.00 71.96 325 ASN A C 1
ATOM 2560 O O . ASN A 1 323 ? -41.481 21.645 -28.652 1.00 86.24 325 ASN A O 1
ATOM 2565 N N . PHE A 1 324 ? -39.629 22.563 -29.560 1.00 63.11 326 PHE A N 1
ATOM 2566 C CA . PHE A 1 324 ? -38.764 22.226 -28.436 1.00 62.89 326 PHE A CA 1
ATOM 2567 C C . PHE A 1 324 ? -37.446 22.969 -28.589 1.00 69.46 326 PHE A C 1
ATOM 2568 O O . PHE A 1 324 ? -37.064 23.371 -29.691 1.00 72.39 326 PHE A O 1
ATOM 2576 N N . LYS A 1 325 ? -36.760 23.154 -27.464 1.00 72.92 327 LYS A N 1
ATOM 2577 C CA . LYS A 1 325 ? -35.479 23.841 -27.423 1.00 81.55 327 LYS A CA 1
ATOM 2578 C C . LYS A 1 325 ? -34.390 22.878 -26.973 1.00 84.90 327 LYS A C 1
ATOM 2579 O O . LYS A 1 325 ? -34.636 21.960 -26.185 1.00 102.34 327 LYS A O 1
ATOM 2585 N N . ILE A 1 326 ? -33.180 23.099 -27.481 1.00 85.71 328 ILE A N 1
ATOM 2586 C CA . ILE A 1 326 ? -32.024 22.268 -27.166 1.00 87.93 328 ILE A CA 1
ATOM 2587 C C . ILE A 1 326 ? -30.849 23.189 -26.875 1.00 89.47 328 ILE A C 1
ATOM 2588 O O . ILE A 1 326 ? -30.474 24.009 -27.721 1.00 91.63 328 ILE A O 1
ATOM 2593 N N . ARG A 1 327 ? -30.272 23.057 -25.682 1.00 84.44 329 ARG A N 1
ATOM 2594 C CA . ARG A 1 327 ? -29.109 23.841 -25.278 1.00 96.07 329 ARG A CA 1
ATOM 2595 C C . ARG A 1 327 ? -27.864 22.973 -25.414 1.00 105.22 329 ARG A C 1
ATOM 2596 O O . ARG A 1 327 ? -27.715 21.974 -24.704 1.00 106.25 329 ARG A O 1
ATOM 2604 N N . HIS A 1 328 ? -26.974 23.354 -26.326 1.00 108.65 330 HIS A N 1
ATOM 2605 C CA . HIS A 1 328 ? -25.708 22.660 -26.507 1.00 102.52 330 HIS A CA 1
ATOM 2606 C C . HIS A 1 328 ? -24.639 23.293 -25.627 1.00 99.06 330 HIS A C 1
ATOM 2607 O O . HIS A 1 328 ? -24.534 24.519 -25.541 1.00 96.17 330 HIS A O 1
ATOM 2614 N N . ASN A 1 329 ? -23.848 22.448 -24.972 1.00 106.48 331 ASN A N 1
ATOM 2615 C CA . ASN A 1 329 ? -22.796 22.921 -24.079 1.00 114.03 331 ASN A CA 1
ATOM 2616 C C . ASN A 1 329 ? -21.592 23.341 -24.910 1.00 113.03 331 ASN A C 1
ATOM 2617 O O . ASN A 1 329 ? -20.886 22.494 -25.467 1.00 117.05 331 ASN A O 1
ATOM 2622 N N . VAL A 1 330 ? -21.363 24.650 -25.003 1.00 108.12 332 VAL A N 1
ATOM 2623 C CA . VAL A 1 330 ? -20.179 25.146 -25.687 1.00 112.88 332 VAL A CA 1
ATOM 2624 C C . VAL A 1 330 ? -18.954 24.887 -24.818 1.00 106.22 332 VAL A C 1
ATOM 2625 O O . VAL A 1 330 ? -19.037 24.834 -23.583 1.00 106.34 332 VAL A O 1
ATOM 2629 N N . GLU A 1 331 ? -17.808 24.699 -25.468 1.00 109.10 333 GLU A N 1
ATOM 2630 C CA . GLU A 1 331 ? -16.551 24.663 -24.737 1.00 123.33 333 GLU A CA 1
ATOM 2631 C C . GLU A 1 331 ? -16.391 25.961 -23.954 1.00 131.32 333 GLU A C 1
ATOM 2632 O O . GLU A 1 331 ? -16.822 27.030 -24.397 1.00 128.23 333 GLU A O 1
ATOM 2638 N N . ASP A 1 332 ? -15.807 25.851 -22.762 1.00 132.20 334 ASP A N 1
ATOM 2639 C CA . ASP A 1 332 ? -15.607 26.989 -21.865 1.00 152.82 334 ASP A CA 1
ATOM 2640 C C . ASP A 1 332 ? -16.934 27.565 -21.368 1.00 139.67 334 ASP A C 1
ATOM 2641 O O . ASP A 1 332 ? -17.056 28.772 -21.144 1.00 144.58 334 ASP A O 1
ATOM 2646 N N . GLY A 1 333 ? -17.943 26.706 -21.205 1.00 135.55 335 GLY A N 1
ATOM 2647 C CA . GLY A 1 333 ? -19.097 27.004 -20.381 1.00 128.85 335 GLY A CA 1
ATOM 2648 C C . GLY A 1 333 ? -20.254 27.723 -21.046 1.00 118.06 335 GLY A C 1
ATOM 2649 O O . GLY A 1 333 ? -21.299 27.893 -20.404 1.00 117.61 335 GLY A O 1
ATOM 2650 N N . SER A 1 334 ? -20.120 28.150 -22.298 1.00 115.67 336 SER A N 1
ATOM 2651 C CA . SER A 1 334 ? -21.191 28.920 -22.911 1.00 113.02 336 SER A CA 1
ATOM 2652 C C . SER A 1 334 ? -22.359 28.009 -23.298 1.00 110.49 336 SER A C 1
ATOM 2653 O O . SER A 1 334 ? -22.269 26.779 -23.259 1.00 102.82 336 SER A O 1
ATOM 2656 N N . VAL A 1 335 ? -23.475 28.636 -23.668 1.00 116.81 337 VAL A N 1
ATOM 2657 C CA . VAL A 1 335 ? -24.697 27.935 -24.044 1.00 97.93 337 VAL A CA 1
ATOM 2658 C C . VAL A 1 335 ? -25.052 28.309 -25.477 1.00 100.99 337 VAL A C 1
ATOM 2659 O O . VAL A 1 335 ? -24.853 29.455 -25.896 1.00 106.18 337 VAL A O 1
ATOM 2663 N N . GLN A 1 336 ? -25.582 27.342 -26.226 1.00 98.99 338 GLN A N 1
ATOM 2664 C CA . GLN A 1 336 ? -25.986 27.544 -27.615 1.00 102.61 338 GLN A CA 1
ATOM 2665 C C . GLN A 1 336 ? -27.431 27.089 -27.770 1.00 103.31 338 GLN A C 1
ATOM 2666 O O . GLN A 1 336 ? -27.706 25.884 -27.789 1.00 93.14 338 GLN A O 1
ATOM 2672 N N . LEU A 1 337 ? -28.349 28.045 -27.887 1.00 105.70 339 LEU A N 1
ATOM 2673 C CA . LEU A 1 337 ? -29.766 27.728 -28.006 1.00 97.14 339 LEU A CA 1
ATOM 2674 C C . LEU A 1 337 ? -30.095 27.281 -29.425 1.00 79.67 339 LEU A C 1
ATOM 2675 O O . LEU A 1 337 ? -29.757 27.965 -30.396 1.00 87.16 339 LEU A O 1
ATOM 2680 N N . ALA A 1 338 ? -30.758 26.133 -29.541 1.00 81.15 340 ALA A N 1
ATOM 2681 C CA . ALA A 1 338 ? -31.198 25.586 -30.823 1.00 79.73 340 ALA A CA 1
ATOM 2682 C C . ALA A 1 338 ? -32.720 25.490 -30.795 1.00 80.56 340 ALA A C 1
ATOM 2683 O O . ALA A 1 338 ? -33.279 24.512 -30.288 1.00 90.22 340 ALA A O 1
ATOM 2685 N N . ASP A 1 339 ? -33.388 26.503 -31.340 1.00 69.09 341 ASP A N 1
ATOM 2686 C CA . ASP A 1 339 ? -34.845 26.558 -31.335 1.00 83.91 341 ASP A CA 1
ATOM 2687 C C . ASP A 1 339 ? -35.393 25.709 -32.478 1.00 72.14 341 ASP A C 1
ATOM 2688 O O . ASP A 1 339 ? -35.097 25.971 -33.648 1.00 86.23 341 ASP A O 1
ATOM 2693 N N . HIS A 1 340 ? -36.191 24.698 -32.143 1.00 73.77 342 HIS A N 1
ATOM 2694 C CA . HIS A 1 340 ? -36.735 23.769 -33.123 1.00 67.97 342 HIS A CA 1
ATOM 2695 C C . HIS A 1 340 ? -38.206 24.059 -33.400 1.00 81.78 342 HIS A C 1
ATOM 2696 O O . HIS A 1 340 ? -38.960 24.464 -32.512 1.00 80.52 342 HIS A O 1
ATOM 2703 N N . TYR A 1 341 ? -38.605 23.839 -34.653 1.00 80.59 343 TYR A N 1
ATOM 2704 C CA . TYR A 1 341 ? -40.000 23.937 -35.076 1.00 71.08 343 TYR A CA 1
ATOM 2705 C C . TYR A 1 341 ? -40.270 22.780 -36.028 1.00 71.31 343 TYR A C 1
ATOM 2706 O O . TYR A 1 341 ? -39.773 22.779 -37.158 1.00 85.91 343 TYR A O 1
ATOM 2715 N N . GLN A 1 342 ? -41.050 21.804 -35.578 1.00 66.54 344 GLN A N 1
ATOM 2716 C CA . GLN A 1 342 ? -41.282 20.581 -36.332 1.00 68.55 344 GLN A CA 1
ATOM 2717 C C . GLN A 1 342 ? -42.657 20.601 -36.990 1.00 69.46 344 GLN A C 1
ATOM 2718 O O . GLN A 1 342 ? -43.588 21.259 -36.517 1.00 60.62 344 GLN A O 1
ATOM 2724 N N . GLN A 1 343 ? -42.771 19.870 -38.097 1.00 76.49 345 GLN A N 1
ATOM 2725 C CA . GLN A 1 343 ? -44.015 19.786 -38.856 1.00 76.96 345 GLN A CA 1
ATOM 2726 C C . GLN A 1 343 ? -44.052 18.435 -39.551 1.00 71.45 345 GLN A C 1
ATOM 2727 O O . GLN A 1 343 ? -43.196 18.152 -40.395 1.00 77.72 345 GLN A O 1
ATOM 2733 N N . ASN A 1 344 ? -45.030 17.605 -39.198 1.00 71.80 346 ASN A N 1
ATOM 2734 C CA . ASN A 1 344 ? -45.144 16.253 -39.727 1.00 79.14 346 ASN A CA 1
ATOM 2735 C C . ASN A 1 344 ? -46.423 16.108 -40.539 1.00 91.42 346 ASN A C 1
ATOM 2736 O O . ASN A 1 344 ? -47.462 16.675 -40.188 1.00 111.87 346 ASN A O 1
ATOM 2741 N N . THR A 1 345 ? -46.337 15.337 -41.625 1.00 85.08 347 THR A N 1
ATOM 2742 C CA . THR A 1 345 ? -47.448 15.100 -42.532 1.00 76.59 347 THR A CA 1
ATOM 2743 C C . THR A 1 345 ? -47.358 13.665 -43.035 1.00 68.31 347 THR A C 1
ATOM 2744 O O . THR A 1 345 ? -46.263 13.197 -43.379 1.00 65.09 347 THR A O 1
ATOM 2748 N N . PRO A 1 346 ? -48.477 12.946 -43.084 1.00 80.07 348 PRO A N 1
ATOM 2749 C CA . PRO A 1 346 ? -48.435 11.553 -43.542 1.00 79.02 348 PRO A CA 1
ATOM 2750 C C . PRO A 1 346 ? -48.171 11.459 -45.035 1.00 82.33 348 PRO A C 1
ATOM 2751 O O . PRO A 1 346 ? -48.510 12.355 -45.812 1.00 82.36 348 PRO A O 1
ATOM 2755 N N . ILE A 1 347 ? -47.557 10.348 -45.431 1.00 86.87 349 ILE A N 1
ATOM 2756 C CA . ILE A 1 347 ? -47.316 10.069 -46.843 1.00 92.31 349 ILE A CA 1
ATOM 2757 C C . ILE A 1 347 ? -48.491 9.331 -47.467 1.00 103.14 349 ILE A C 1
ATOM 2758 O O . ILE A 1 347 ? -49.019 9.742 -48.503 1.00 104.17 349 ILE A O 1
ATOM 2763 N N . GLY A 1 348 ? -48.918 8.238 -46.845 1.00 98.73 350 GLY A N 1
ATOM 2764 C CA . GLY A 1 348 ? -50.020 7.458 -47.360 1.00 108.21 350 GLY A CA 1
ATOM 2765 C C . GLY A 1 348 ? -51.359 8.136 -47.146 1.00 119.60 350 GLY A C 1
ATOM 2766 O O . GLY A 1 348 ? -51.473 9.229 -46.589 1.00 114.59 350 GLY A O 1
ATOM 2767 N N . ASP A 1 349 ? -52.405 7.452 -47.607 1.00 133.99 351 ASP A N 1
ATOM 2768 C CA . ASP A 1 349 ? -53.767 7.958 -47.523 1.00 135.86 351 ASP A CA 1
ATOM 2769 C C . ASP A 1 349 ? -54.556 7.369 -46.362 1.00 135.24 351 ASP A C 1
ATOM 2770 O O . ASP A 1 349 ? -55.665 7.840 -46.088 1.00 132.17 351 ASP A O 1
ATOM 2775 N N . GLY A 1 350 ? -54.020 6.359 -45.681 1.00 131.55 352 GLY A N 1
ATOM 2776 C CA . GLY A 1 350 ? -54.673 5.785 -44.529 1.00 136.46 352 GLY A CA 1
ATOM 2777 C C . GLY A 1 350 ? -54.841 6.800 -43.417 1.00 138.24 352 GLY A C 1
ATOM 2778 O O . GLY A 1 350 ? -54.062 7.749 -43.289 1.00 144.44 352 GLY A O 1
ATOM 2779 N N . PRO A 1 351 ? -55.865 6.617 -42.585 1.00 135.39 353 PRO A N 1
ATOM 2780 C CA . PRO A 1 351 ? -56.133 7.599 -41.530 1.00 126.17 353 PRO A CA 1
ATOM 2781 C C . PRO A 1 351 ? -55.103 7.514 -40.416 1.00 119.98 353 PRO A C 1
ATOM 2782 O O . PRO A 1 351 ? -54.621 6.433 -40.069 1.00 115.60 353 PRO A O 1
ATOM 2786 N N . VAL A 1 352 ? -54.768 8.674 -39.855 1.00 111.46 354 VAL A N 1
ATOM 2787 C CA . VAL A 1 352 ? -53.775 8.770 -38.795 1.00 109.84 354 VAL A CA 1
ATOM 2788 C C . VAL A 1 352 ? -54.444 9.318 -37.543 1.00 107.66 354 VAL A C 1
ATOM 2789 O O . VAL A 1 352 ? -55.480 9.985 -37.599 1.00 113.30 354 VAL A O 1
ATOM 2793 N N . LEU A 1 353 ? -53.829 9.031 -36.401 1.00 105.62 355 LEU A N 1
ATOM 2794 C CA . LEU A 1 353 ? -54.344 9.488 -35.115 1.00 100.68 355 LEU A CA 1
ATOM 2795 C C . LEU A 1 353 ? -53.874 10.916 -34.868 1.00 101.58 355 LEU A C 1
ATOM 2796 O O . LEU A 1 353 ? -52.673 11.165 -34.716 1.00 95.77 355 LEU A O 1
ATOM 2801 N N . LEU A 1 354 ? -54.822 11.856 -34.832 1.00 108.30 356 LEU A N 1
ATOM 2802 C CA . LEU A 1 354 ? -54.510 13.241 -34.506 1.00 104.99 356 LEU A CA 1
ATOM 2803 C C . LEU A 1 354 ? -54.493 13.401 -32.991 1.00 100.65 356 LEU A C 1
ATOM 2804 O O . LEU A 1 354 ? -55.543 13.312 -32.339 1.00 99.56 356 LEU A O 1
ATOM 2809 N N . PRO A 1 355 ? -53.324 13.637 -32.403 1.00 97.51 357 PRO A N 1
ATOM 2810 C CA . PRO A 1 355 ? -53.195 13.637 -30.946 1.00 100.09 357 PRO A CA 1
ATOM 2811 C C . PRO A 1 355 ? -53.578 14.972 -30.325 1.00 106.88 357 PRO A C 1
ATOM 2812 O O . PRO A 1 355 ? -53.627 16.011 -30.984 1.00 109.79 357 PRO A O 1
ATOM 2816 N N . ASP A 1 356 ? -53.838 14.922 -29.022 1.00 104.21 358 ASP A N 1
ATOM 2817 C CA . ASP A 1 356 ? -54.008 16.126 -28.229 1.00 100.56 358 ASP A CA 1
ATOM 2818 C C . ASP A 1 356 ? -52.638 16.621 -27.771 1.00 91.64 358 ASP A C 1
ATOM 2819 O O . ASP A 1 356 ? -51.605 16.010 -28.049 1.00 85.09 358 ASP A O 1
ATOM 2824 N N . ASN A 1 357 ? -52.627 17.743 -27.056 1.00 91.51 359 ASN A N 1
ATOM 2825 C CA . ASN A 1 357 ? -51.375 18.369 -26.648 1.00 83.34 359 ASN A CA 1
ATOM 2826 C C . ASN A 1 357 ? -50.651 17.477 -25.646 1.00 88.13 359 ASN A C 1
ATOM 2827 O O . ASN A 1 357 ? -51.097 17.316 -24.505 1.00 111.70 359 ASN A O 1
ATOM 2832 N N . HIS A 1 358 ? -49.536 16.892 -26.078 1.00 76.73 360 HIS A N 1
ATOM 2833 C CA . HIS A 1 358 ? -48.677 16.087 -25.223 1.00 79.50 360 HIS A CA 1
ATOM 2834 C C . HIS A 1 358 ? -47.229 16.365 -25.599 1.00 71.97 360 HIS A C 1
ATOM 2835 O O . HIS A 1 358 ? -46.943 17.065 -26.574 1.00 70.90 360 HIS A O 1
ATOM 2842 N N . TYR A 1 359 ? -46.304 15.807 -24.820 1.00 79.01 361 TYR A N 1
ATOM 2843 C CA . TYR A 1 359 ? -44.883 15.997 -25.066 1.00 86.86 361 TYR A CA 1
ATOM 2844 C C . TYR A 1 359 ? -44.148 14.665 -25.010 1.00 82.15 361 TYR A C 1
ATOM 2845 O O . TYR A 1 359 ? -44.571 13.727 -24.328 1.00 74.10 361 TYR A O 1
ATOM 2854 N N . LEU A 1 360 ? -43.039 14.596 -25.743 1.00 76.48 362 LEU A N 1
ATOM 2855 C CA . LEU A 1 360 ? -42.179 13.421 -25.772 1.00 84.61 362 LEU A CA 1
ATOM 2856 C C . LEU A 1 360 ? -40.935 13.698 -24.937 1.00 88.68 362 LEU A C 1
ATOM 2857 O O . LEU A 1 360 ? -40.175 14.626 -25.238 1.00 83.79 362 LEU A O 1
ATOM 2862 N N . SER A 1 361 ? -40.731 12.899 -23.892 1.00 89.74 363 SER A N 1
ATOM 2863 C CA . SER A 1 361 ? -39.554 13.019 -23.038 1.00 91.62 363 SER A CA 1
ATOM 2864 C C . SER A 1 361 ? -38.418 12.227 -23.676 1.00 82.23 363 SER A C 1
ATOM 2865 O O . SER A 1 361 ? -38.427 10.991 -23.660 1.00 69.32 363 SER A O 1
ATOM 2868 N N . THR A 1 362 ? -37.444 12.938 -24.236 1.00 73.42 364 THR A N 1
ATOM 2869 C CA . THR A 1 362 ? -36.345 12.329 -24.973 1.00 86.74 364 THR A CA 1
ATOM 2870 C C . THR A 1 362 ? -35.029 12.614 -24.266 1.00 83.95 364 THR A C 1
ATOM 2871 O O . THR A 1 362 ? -34.716 13.771 -23.966 1.00 92.36 364 THR A O 1
ATOM 2875 N N . GLN A 1 363 ? -34.265 11.556 -24.004 1.00 85.06 365 GLN A N 1
ATOM 2876 C CA . GLN A 1 363 ? -32.928 11.662 -23.435 1.00 96.14 365 GLN A CA 1
ATOM 2877 C C . GLN A 1 363 ? -31.969 10.887 -24.324 1.00 98.75 365 GLN A C 1
ATOM 2878 O O . GLN A 1 363 ? -32.261 9.751 -24.709 1.00 100.08 365 GLN A O 1
ATOM 2884 N N . SER A 1 364 ? -30.835 11.500 -24.652 1.00 98.10 366 SER A N 1
ATOM 2885 C CA . SER A 1 364 ? -29.860 10.896 -25.548 1.00 100.98 366 SER A CA 1
ATOM 2886 C C . SER A 1 364 ? -28.480 10.916 -24.910 1.00 99.13 366 SER A C 1
ATOM 2887 O O . SER A 1 364 ? -28.101 11.890 -24.254 1.00 101.43 366 SER A O 1
ATOM 2890 N N . VAL A 1 365 ? -27.736 9.831 -25.109 1.00 96.13 367 VAL A N 1
ATOM 2891 C CA . VAL A 1 365 ? -26.355 9.713 -24.658 1.00 98.98 367 VAL A CA 1
ATOM 2892 C C . VAL A 1 365 ? -25.480 9.457 -25.877 1.00 96.22 367 VAL A C 1
ATOM 2893 O O . VAL A 1 365 ? -25.755 8.546 -26.667 1.00 84.93 367 VAL A O 1
ATOM 2897 N N . LEU A 1 366 ? -24.440 10.268 -26.034 1.00 101.27 368 LEU A N 1
ATOM 2898 C CA . LEU A 1 366 ? -23.516 10.148 -27.153 1.00 89.86 368 LEU A CA 1
ATOM 2899 C C . LEU A 1 366 ? -22.243 9.455 -26.688 1.00 90.76 368 LEU A C 1
ATOM 2900 O O . LEU A 1 366 ? -21.695 9.795 -25.634 1.00 109.80 368 LEU A O 1
ATOM 2905 N N . SER A 1 367 ? -21.778 8.486 -27.474 1.00 96.38 369 SER A N 1
ATOM 2906 C CA . SER A 1 367 ? -20.570 7.741 -27.158 1.00 100.82 369 SER A CA 1
ATOM 2907 C C . SER A 1 367 ? -19.751 7.571 -28.431 1.00 94.93 369 SER A C 1
ATOM 2908 O O . SER A 1 367 ? -20.107 8.080 -29.499 1.00 84.78 369 SER A O 1
ATOM 2911 N N . LYS A 1 368 ? -18.638 6.851 -28.313 1.00 98.06 370 LYS A N 1
ATOM 2912 C CA . LYS A 1 368 ? -17.725 6.636 -29.424 1.00 107.16 370 LYS A CA 1
ATOM 2913 C C . LYS A 1 368 ? -17.401 5.156 -29.556 1.00 115.03 370 LYS A C 1
ATOM 2914 O O . LYS A 1 368 ? -17.410 4.409 -28.573 1.00 117.77 370 LYS A O 1
ATOM 2920 N N . ASP A 1 369 ? -17.117 4.741 -30.791 1.00 110.70 371 ASP A N 1
ATOM 2921 C CA . ASP A 1 369 ? -16.643 3.392 -31.063 1.00 115.73 371 ASP A CA 1
ATOM 2922 C C . ASP A 1 369 ? -15.121 3.405 -31.006 1.00 117.80 371 ASP A C 1
ATOM 2923 O O . ASP A 1 369 ? -14.487 4.029 -31.871 1.00 127.75 371 ASP A O 1
ATOM 2928 N N . PRO A 1 370 ? -14.496 2.751 -30.023 1.00 118.08 372 PRO A N 1
ATOM 2929 C CA . PRO A 1 370 ? -13.027 2.787 -29.927 1.00 120.99 372 PRO A CA 1
ATOM 2930 C C . PRO A 1 370 ? -12.311 2.091 -31.075 1.00 122.97 372 PRO A C 1
ATOM 2931 O O . PRO A 1 370 ? -11.085 2.223 -31.180 1.00 114.58 372 PRO A O 1
ATOM 2935 N N . ASN A 1 371 ? -13.024 1.358 -31.932 1.00 115.86 373 ASN A N 1
ATOM 2936 C CA . ASN A 1 371 ? -12.410 0.641 -33.044 1.00 125.43 373 ASN A CA 1
ATOM 2937 C C . ASN A 1 371 ? -12.895 1.147 -34.399 1.00 124.18 373 ASN A C 1
ATOM 2938 O O . ASN A 1 371 ? -12.840 0.409 -35.388 1.00 118.75 373 ASN A O 1
ATOM 2943 N N . GLU A 1 372 ? -13.369 2.389 -34.468 1.00 122.61 374 GLU A N 1
ATOM 2944 C CA . GLU A 1 372 ? -13.821 2.992 -35.716 1.00 113.87 374 GLU A CA 1
ATOM 2945 C C . GLU A 1 372 ? -12.980 4.229 -35.986 1.00 112.50 374 GLU A C 1
ATOM 2946 O O . GLU A 1 372 ? -12.972 5.166 -35.181 1.00 112.70 374 GLU A O 1
ATOM 2952 N N . LYS A 1 373 ? -12.276 4.231 -37.115 1.00 106.73 375 LYS A N 1
ATOM 2953 C CA . LYS A 1 373 ? -11.370 5.318 -37.459 1.00 108.74 375 LYS A CA 1
ATOM 2954 C C . LYS A 1 373 ? -12.026 6.398 -38.307 1.00 104.81 375 LYS A C 1
ATOM 2955 O O . LYS A 1 373 ? -11.356 7.370 -38.672 1.00 107.03 375 LYS A O 1
ATOM 2961 N N . ARG A 1 374 ? -13.307 6.259 -38.626 1.00 104.13 376 ARG A N 1
ATOM 2962 C CA . ARG A 1 374 ? -14.027 7.287 -39.357 1.00 100.23 376 ARG A CA 1
ATOM 2963 C C . ARG A 1 374 ? -14.728 8.233 -38.389 1.00 97.04 376 ARG A C 1
ATOM 2964 O O . ARG A 1 374 ? -14.918 7.929 -37.209 1.00 103.79 376 ARG A O 1
ATOM 2972 N N . ASP A 1 375 ? -15.106 9.400 -38.905 1.00 86.20 377 ASP A N 1
ATOM 2973 C CA . ASP A 1 375 ? -15.864 10.368 -38.121 1.00 87.41 377 ASP A CA 1
ATOM 2974 C C . ASP A 1 375 ? -17.260 9.809 -37.876 1.00 83.65 377 ASP A C 1
ATOM 2975 O O . ASP A 1 375 ? -18.084 9.755 -38.795 1.00 93.97 377 ASP A O 1
ATOM 2980 N N . HIS A 1 376 ? -17.530 9.385 -36.643 1.00 85.27 378 HIS A N 1
ATOM 2981 C CA . HIS A 1 376 ? -18.746 8.648 -36.337 1.00 90.70 378 HIS A CA 1
ATOM 2982 C C . HIS A 1 376 ? -19.338 9.152 -35.027 1.00 92.53 378 HIS A C 1
ATOM 2983 O O . HIS A 1 376 ? -18.763 10.005 -34.343 1.00 94.92 378 HIS A O 1
ATOM 2990 N N . MET A 1 377 ? -20.500 8.604 -34.679 1.00 90.46 379 MET A N 1
ATOM 2991 C CA . MET A 1 377 ? -21.186 8.953 -33.438 1.00 91.18 379 MET A CA 1
ATOM 2992 C C . MET A 1 377 ? -22.113 7.810 -33.060 1.00 89.10 379 MET A C 1
ATOM 2993 O O . MET A 1 377 ? -23.052 7.508 -33.803 1.00 86.53 379 MET A O 1
ATOM 2998 N N . VAL A 1 378 ? -21.855 7.182 -31.918 1.00 83.06 380 VAL A N 1
ATOM 2999 C CA . VAL A 1 378 ? -22.742 6.147 -31.401 1.00 84.53 380 VAL A CA 1
ATOM 3000 C C . VAL A 1 378 ? -23.869 6.810 -30.623 1.00 80.19 380 VAL A C 1
ATOM 3001 O O . VAL A 1 378 ? -23.642 7.738 -29.837 1.00 78.47 380 VAL A O 1
ATOM 3005 N N . LEU A 1 379 ? -25.092 6.335 -30.839 1.00 80.64 381 LEU A N 1
ATOM 3006 C CA . LEU A 1 379 ? -26.279 6.990 -30.317 1.00 80.72 381 LEU A CA 1
ATOM 3007 C C . LEU A 1 379 ? -27.137 6.007 -29.533 1.00 93.42 381 LEU A C 1
ATOM 3008 O O . LEU A 1 379 ? -27.209 4.818 -29.857 1.00 100.64 381 LEU A O 1
ATOM 3013 N N . LEU A 1 380 ? -27.784 6.524 -28.491 1.00 92.78 382 LEU A N 1
ATOM 3014 C CA . LEU A 1 380 ? -28.785 5.788 -27.733 1.00 94.16 382 LEU A CA 1
ATOM 3015 C C . LEU A 1 380 ? -29.811 6.793 -27.233 1.00 83.39 382 LEU A C 1
ATOM 3016 O O . LEU A 1 380 ? -29.438 7.816 -26.653 1.00 85.21 382 LEU A O 1
ATOM 3021 N N . GLU A 1 381 ? -31.090 6.512 -27.468 1.00 69.32 383 GLU A N 1
ATOM 3022 C CA . GLU A 1 381 ? -32.162 7.431 -27.116 1.00 89.94 383 GLU A CA 1
ATOM 3023 C C . GLU A 1 381 ? -33.187 6.756 -26.216 1.00 92.12 383 GLU A C 1
ATOM 3024 O O . GLU A 1 381 ? -33.408 5.544 -26.290 1.00 99.66 383 GLU A O 1
ATOM 3030 N N . PHE A 1 382 ? -33.816 7.567 -25.367 1.00 94.55 384 PHE A N 1
ATOM 3031 C CA . PHE A 1 382 ? -34.906 7.141 -24.496 1.00 90.81 384 PHE A CA 1
ATOM 3032 C C . PHE A 1 382 ? -36.095 8.048 -24.782 1.00 87.26 384 PHE A C 1
ATOM 3033 O O . PHE A 1 382 ? -36.087 9.223 -24.401 1.00 86.91 384 PHE A O 1
ATOM 3041 N N . VAL A 1 383 ? -37.112 7.514 -25.452 1.00 82.46 385 VAL A N 1
ATOM 3042 C CA . VAL A 1 383 ? -38.277 8.291 -25.860 1.00 88.90 385 VAL A CA 1
ATOM 3043 C C . VAL A 1 383 ? -39.505 7.718 -25.166 1.00 93.54 385 VAL A C 1
ATOM 3044 O O . VAL A 1 383 ? -39.821 6.532 -25.325 1.00 97.36 385 VAL A O 1
ATOM 3048 N N . THR A 1 384 ? -40.196 8.561 -24.401 1.00 93.40 386 THR A N 1
ATOM 3049 C CA . THR A 1 384 ? -41.434 8.189 -23.732 1.00 98.65 386 THR A CA 1
ATOM 3050 C C . THR A 1 384 ? -42.420 9.341 -23.846 1.00 89.41 386 THR A C 1
ATOM 3051 O O . THR A 1 384 ? -42.036 10.509 -23.729 1.00 80.60 386 THR A O 1
ATOM 3055 N N . ALA A 1 385 ? -43.686 9.010 -24.080 1.00 90.89 387 ALA A N 1
ATOM 3056 C CA . ALA A 1 385 ? -44.730 10.013 -24.229 1.00 90.29 387 ALA A CA 1
ATOM 3057 C C . ALA A 1 385 ? -45.369 10.321 -22.881 1.00 104.29 387 ALA A C 1
ATOM 3058 O O . ALA A 1 385 ? -45.552 9.430 -22.046 1.00 112.39 387 ALA A O 1
ATOM 3060 N N . ALA A 1 386 ? -45.708 11.592 -22.678 1.00 101.54 388 ALA A N 1
ATOM 3061 C CA . ALA A 1 386 ? -46.323 12.037 -21.434 1.00 92.70 388 ALA A CA 1
ATOM 3062 C C . ALA A 1 386 ? -47.109 13.310 -21.712 1.00 95.33 388 ALA A C 1
ATOM 3063 O O . ALA A 1 386 ? -47.056 13.871 -22.809 1.00 115.96 388 ALA A O 1
ATOM 3065 N N . GLY A 1 387 ? -47.844 13.760 -20.699 1.00 90.36 389 GLY A N 1
ATOM 3066 C CA . GLY A 1 387 ? -48.648 14.958 -20.828 1.00 105.60 389 GLY A CA 1
ATOM 3067 C C . GLY A 1 387 ? -49.956 14.884 -20.069 1.00 130.88 389 GLY A C 1
ATOM 3068 O O . GLY A 1 387 ? -49.962 14.766 -18.840 1.00 150.22 389 GLY A O 1
ATOM 3069 N N . ILE A 1 388 ? -51.070 14.954 -20.789 1.00 133.01 390 ILE A N 1
ATOM 3070 C CA . ILE A 1 388 ? -52.394 14.884 -20.183 1.00 152.29 390 ILE A CA 1
ATOM 3071 C C . ILE A 1 388 ? -52.789 13.420 -20.044 1.00 168.92 390 ILE A C 1
ATOM 3072 O O . ILE A 1 388 ? -52.685 12.644 -21.003 1.00 159.49 390 ILE A O 1
ATOM 3077 N N . THR A 1 389 ? -53.238 13.039 -18.848 1.00 169.52 391 THR A N 1
ATOM 3078 C CA . THR A 1 389 ? -53.624 11.661 -18.568 1.00 171.42 391 THR A CA 1
ATOM 3079 C C . THR A 1 389 ? -55.074 11.359 -18.924 1.00 172.60 391 THR A C 1
ATOM 3080 O O . THR A 1 389 ? -55.468 10.188 -18.889 1.00 185.68 391 THR A O 1
ATOM 3084 N N . HIS A 1 390 ? -55.864 12.377 -19.262 1.00 176.17 392 HIS A N 1
ATOM 3085 C CA . HIS A 1 390 ? -57.269 12.210 -19.636 1.00 145.20 392 HIS A CA 1
ATOM 3086 C C . HIS A 1 390 ? -58.056 11.450 -18.572 1.00 139.96 392 HIS A C 1
ATOM 3087 O O . HIS A 1 390 ? -58.746 12.050 -17.749 1.00 137.62 392 HIS A O 1
#

Radius of gyration: 28.51 Å; Cα contacts (8 Å, |Δi|>4): 801; chains: 1; bounding box: 52×45×86 Å

GO terms:
  GO:0006091 generation of precursor metabolites and energy (P, TAS)
  GO:0008218 bioluminescence (P, TAS)

Nearest PDB structures (foldseek):
  6wvf-assembly1_A  TM=1.003E+00  e=7.726E-83  Aequorea victoria
  4jfg-assembly3_E  TM=9.916E-01  e=9.511E-41  Aequorea victoria
  3gj1-assembly3_C  TM=9.952E-01  e=3.637E-40  Aequorea victoria
  4kag-assembly1_A  TM=9.928E-01  e=6.015E-40  Aequorea victoria
  4w6c-assembly1_A  TM=9.964E-01  e=1.376E-38  synthetic construct

Sequence (386 aa):
KGEELFTGVVPILVELDGDVNGHKFSVRGEGEGDATNGKLTLKFICTTGKLPVPWPTLVTTLVQCFSRYPDHMKRHDFFKSAMPEGYVQERTISFKDDGTYKTRAEVKFEGDTLVNRIELKGIDFKEDGNILGHKLEYNNQASQGRGAWLLMAFTALALELTALWFQHVMLLKPCVLCIYERVALFGVLGAALIGAIAPKPLRYVAMVIWLYSAFRGVQLTYEHTMLQLYPSPFATSDFMVRFPEWLPLDKWVPQVFVASGDCAERQWDFLGLEMPQWLLGIFIAYLIVAVLVVISQPFKNSHNVYITADKQKNGIKANFKIRHNVEDGSVQLADHYQQNTPIGDGPVLLPDNHYLSTQSVLSKDPNEKRDHMVLLEFVTAAGITH

B-factor: mean 113.08, std 30.74, range [57.43, 245.24]

CATH classification: 1.20.1550.10